Protein AF-A0A2G2Z2T9-F1 (afdb_monomer)

Mean predicted aligned error: 14.38 Å

Foldseek 3Di:
DPLPVCVQDVDPPDGNPPAWHKDKDWWDCPPVPAIKDWDKDADDPQDFLVNVCVQFVVLADSVRQVVQDDDHRGCDDHGDIGTGIGGADCDDVVLPPQFRAKEWEWFALPDDLVVLCQVQLHDSVSQPVQAPPVVVCNVVRGDTGIDGHRPLPLAPWFAAKEKEFFAAAPPDWLVVVCLQQVHDLVQQCLFFDVVQPVDSTDGNHRHTTIDMDGWTQDNVRSATKFWGKDADDPPDFQQNVCVVRVVLDGNVRQVVQDVDDRPCPDHGDIGGGIGGGDQDDVVLPQQFRYKYWDWFAQPDDLVVLCVVLVHDSVSQCVQPRVVRVCNNVRGDIGIGGGDHSDPPSPRRDDDDDDDDDDRYIYIYTGD

Nearest PDB structures (foldseek):
  5ls2-assembly1_A  TM=8.869E-01  e=3.850E-20  Lotus japonicus
  4ebz-assembly1_A  TM=9.057E-01  e=2.168E-19  Arabidopsis thaliana
  6xwe-assembly1_A  TM=8.786E-01  e=1.084E-18  Medicago truncatula
  7vs7-assembly1_A  TM=8.681E-01  e=2.403E-17  Oryza sativa Japonica Group
  5jce-assembly1_A  TM=7.880E-01  e=5.627E-08  Oryza sativa Japonica Group

Secondary structure (DSSP, 8-state):
-----GGG--BTTB--TTS-EEEEEE-EEETTTEEEEEEEEEPPTT--HHHHHHHTTTSS-HHHHHHH--S-TT-PPTT-EEEEEEE-----TTT-SSEEEEEEEE--TT--HHHHHHHHT--HHHHHHHSTTHHHHHHHT-SEEEEEEE-----S--EEEEEEEEE--TT--HHHHHHHTT--HHHHHHHS-GGG-SBTTB--TTSEEEEEEEEEEETTTTEEEEEEEEE--TT--HHHHHHHTTTSS-HHHHHHHSSS-SS-PPTTPEEEEEEE-----TTT-TT---EEEEE--TT--HHHHHHHHTS-HHHHHHHSTTHHHHHHHT-SEEEEE---SSS------PPPPPPP----EEEEEE-

pLDDT: mean 82.34, std 16.8, range [24.55, 97.88]

Organism: Capsicum annuum (NCBI:txid4072)

Structure (mmCIF, N/CA/C/O backbone):
data_AF-A0A2G2Z2T9-F1
#
_entry.id   AF-A0A2G2Z2T9-F1
#
loop_
_atom_site.group_PDB
_atom_site.id
_atom_site.type_symbol
_atom_site.label_atom_id
_atom_site.label_alt_id
_atom_site.label_comp_id
_atom_site.label_asym_id
_atom_site.label_entity_id
_atom_site.label_seq_id
_atom_site.pdbx_PDB_ins_code
_atom_site.Cartn_x
_atom_site.Cartn_y
_atom_site.Cartn_z
_atom_site.occupancy
_atom_site.B_iso_or_equiv
_atom_site.auth_seq_id
_atom_site.auth_comp_id
_atom_site.auth_asym_id
_atom_site.auth_atom_id
_atom_site.pdbx_PDB_model_num
ATOM 1 N N . MET A 1 1 ? 0.514 1.357 -4.359 1.00 38.84 1 MET A N 1
ATOM 2 C CA . MET A 1 1 ? 0.064 0.465 -5.444 1.00 38.84 1 MET A CA 1
ATOM 3 C C . MET A 1 1 ? -0.032 -0.950 -4.905 1.00 38.84 1 MET A C 1
ATOM 5 O O . MET A 1 1 ? 0.919 -1.401 -4.279 1.00 38.84 1 MET A O 1
ATOM 9 N N . ASP A 1 2 ? -1.156 -1.630 -5.119 1.00 38.53 2 ASP A N 1
ATOM 10 C CA . ASP A 1 2 ? -1.161 -3.092 -5.099 1.00 38.53 2 ASP A CA 1
ATOM 11 C C . ASP A 1 2 ? -0.537 -3.543 -6.426 1.00 38.53 2 ASP A C 1
ATOM 13 O O . ASP A 1 2 ? -1.079 -3.269 -7.495 1.00 38.53 2 ASP A O 1
ATOM 17 N N . TYR A 1 3 ? 0.663 -4.124 -6.390 1.00 46.81 3 TYR A N 1
ATOM 18 C CA . TYR A 1 3 ? 1.352 -4.561 -7.612 1.00 46.81 3 TYR A CA 1
ATOM 19 C C . TYR A 1 3 ? 0.720 -5.818 -8.214 1.00 46.81 3 TYR A C 1
ATOM 21 O O . TYR A 1 3 ? 1.107 -6.221 -9.315 1.00 46.81 3 TYR A O 1
ATOM 29 N N . SER A 1 4 ? -0.253 -6.429 -7.528 1.00 45.25 4 SER A N 1
ATOM 30 C CA . SER A 1 4 ? -0.964 -7.603 -8.011 1.00 45.25 4 SER A CA 1
ATOM 31 C C . SER A 1 4 ? -2.100 -7.205 -8.963 1.00 45.25 4 SER A C 1
ATOM 33 O O . SER A 1 4 ? -3.267 -7.103 -8.609 1.00 45.25 4 SER A O 1
ATOM 35 N N . ASN A 1 5 ? -1.765 -7.023 -10.244 1.00 50.97 5 ASN A N 1
ATOM 36 C CA . ASN A 1 5 ? -2.742 -6.841 -11.329 1.00 50.97 5 ASN A CA 1
ATOM 37 C C . ASN A 1 5 ? -3.468 -8.167 -11.676 1.00 50.97 5 ASN A C 1
ATOM 39 O O . ASN A 1 5 ? -3.563 -8.555 -12.842 1.00 50.97 5 ASN A O 1
ATOM 43 N N . ARG A 1 6 ? -3.979 -8.895 -10.669 1.00 49.31 6 ARG A N 1
ATOM 44 C CA . ARG A 1 6 ? -4.700 -10.170 -10.868 1.00 49.31 6 ARG A CA 1
ATOM 45 C C . ARG A 1 6 ? -5.959 -10.005 -11.722 1.00 49.31 6 ARG A C 1
ATOM 47 O O . ARG A 1 6 ? -6.346 -10.943 -12.403 1.00 49.31 6 ARG A O 1
ATOM 54 N N . SER A 1 7 ? -6.555 -8.814 -11.760 1.00 54.69 7 SER A N 1
ATOM 55 C CA . SER A 1 7 ? -7.699 -8.505 -12.628 1.00 54.69 7 SER A CA 1
ATOM 56 C C . SER A 1 7 ? -7.370 -8.523 -14.129 1.00 54.69 7 SER A C 1
ATOM 58 O O . SER A 1 7 ? -8.268 -8.744 -14.936 1.00 54.69 7 SER A O 1
ATOM 60 N N . ASN A 1 8 ? -6.098 -8.344 -14.515 1.00 62.62 8 ASN A N 1
ATOM 61 C CA . ASN A 1 8 ? -5.648 -8.368 -15.916 1.00 62.62 8 ASN A CA 1
ATOM 62 C C . ASN A 1 8 ? -5.072 -9.730 -16.350 1.00 62.62 8 ASN A C 1
ATOM 64 O O . ASN A 1 8 ? -4.755 -9.913 -17.528 1.00 62.62 8 ASN A O 1
ATOM 68 N N . ILE A 1 9 ? -4.950 -10.680 -15.415 1.00 65.06 9 ILE A N 1
ATOM 69 C CA . ILE A 1 9 ? -4.451 -12.043 -15.638 1.00 65.06 9 ILE A CA 1
ATOM 70 C C . ILE A 1 9 ? -5.554 -13.017 -15.193 1.00 65.06 9 ILE A C 1
ATOM 72 O O . ILE A 1 9 ? -5.542 -13.472 -14.048 1.00 65.06 9 ILE A O 1
ATOM 76 N N . PRO A 1 10 ? -6.534 -13.332 -16.065 1.00 60.38 10 PRO A N 1
ATOM 77 C CA . PRO A 1 10 ? -7.679 -14.163 -15.692 1.00 60.38 10 PRO A CA 1
ATOM 78 C C . PRO A 1 10 ? -7.285 -15.560 -15.196 1.00 60.38 10 PRO A C 1
ATOM 80 O O . PRO A 1 10 ? -7.984 -16.141 -14.371 1.00 60.38 10 PRO A O 1
ATOM 83 N N . ASN A 1 11 ? -6.189 -16.118 -15.723 1.00 68.94 11 ASN A N 1
ATOM 84 C CA . ASN A 1 11 ? -5.603 -17.399 -15.320 1.00 68.94 11 ASN A CA 1
ATOM 85 C C . ASN A 1 11 ? -4.173 -17.540 -15.887 1.00 68.94 11 ASN A C 1
ATOM 87 O O . ASN A 1 11 ? -3.697 -16.673 -16.614 1.00 68.94 11 ASN A O 1
ATOM 91 N N . GLN A 1 12 ? -3.504 -18.657 -15.588 1.00 70.38 12 GLN A N 1
ATOM 92 C CA . GLN A 1 12 ? -2.114 -18.936 -15.985 1.00 70.38 12 GLN A CA 1
ATOM 93 C C . GLN A 1 12 ? -1.864 -18.972 -17.503 1.00 70.38 12 GLN A C 1
ATOM 95 O O . GLN A 1 12 ? -0.724 -18.820 -17.925 1.00 70.38 12 GLN A O 1
ATOM 100 N N . ASN A 1 13 ? -2.906 -19.158 -18.315 1.00 72.56 13 ASN A N 1
ATOM 101 C CA . ASN A 1 13 ? -2.801 -19.333 -19.764 1.00 72.56 13 ASN A CA 1
ATOM 102 C C . ASN A 1 13 ? -3.319 -18.124 -20.557 1.00 72.56 13 ASN A C 1
ATOM 104 O O . ASN A 1 13 ? -3.398 -18.190 -21.781 1.00 72.56 13 ASN A O 1
ATOM 108 N N . SER A 1 14 ? -3.729 -17.039 -19.892 1.00 69.88 14 SER A N 1
ATOM 109 C CA . SER A 1 14 ? -4.337 -15.898 -20.578 1.00 69.88 14 SER A CA 1
ATOM 110 C C . SER A 1 14 ? -4.016 -14.571 -19.909 1.00 69.88 14 SER A C 1
ATOM 112 O O . SER A 1 14 ? -4.073 -14.457 -18.685 1.00 69.88 14 SER A O 1
ATOM 114 N N . VAL A 1 15 ? -3.799 -13.553 -20.736 1.00 75.81 15 VAL A N 1
ATOM 115 C CA . VAL A 1 15 ? -3.712 -12.141 -20.350 1.00 75.81 15 VAL A CA 1
ATOM 116 C C . VAL A 1 15 ? -4.716 -11.341 -21.177 1.00 75.81 15 VAL A C 1
ATOM 118 O O . VAL A 1 15 ? -5.044 -11.723 -22.303 1.00 75.81 15 VAL A O 1
ATOM 121 N N . ILE A 1 16 ? -5.256 -10.258 -20.617 1.00 70.62 16 ILE A N 1
ATOM 122 C CA . ILE A 1 16 ? -6.229 -9.420 -21.332 1.00 70.62 16 ILE A CA 1
ATOM 123 C C . ILE A 1 16 ? -5.483 -8.460 -22.261 1.00 70.62 16 ILE A C 1
ATOM 125 O O . ILE A 1 16 ? -4.777 -7.566 -21.796 1.00 70.62 16 ILE A O 1
ATOM 129 N N . ALA A 1 17 ? -5.696 -8.604 -23.570 1.00 75.44 17 ALA A N 1
ATOM 130 C CA . ALA A 1 17 ? -5.091 -7.733 -24.572 1.00 75.44 17 ALA A CA 1
ATOM 131 C C . ALA A 1 17 ? -5.401 -6.245 -24.316 1.00 75.44 17 ALA A C 1
ATOM 133 O O . ALA A 1 17 ? -6.514 -5.869 -23.937 1.00 75.44 17 ALA A O 1
ATOM 134 N N . GLY A 1 18 ? -4.399 -5.389 -24.529 1.00 74.31 18 GLY A N 1
ATOM 135 C CA . GLY A 1 18 ? -4.500 -3.937 -24.343 1.00 74.31 18 GLY A CA 1
ATOM 136 C C . GLY A 1 18 ? -4.407 -3.468 -22.885 1.00 74.31 18 GLY A C 1
ATOM 137 O O . GLY A 1 18 ? -4.316 -2.260 -22.638 1.00 74.31 18 GLY A O 1
ATOM 138 N N . ARG A 1 19 ? -4.375 -4.387 -21.910 1.00 75.25 19 ARG A N 1
ATOM 139 C CA . ARG A 1 19 ? -4.163 -4.078 -20.489 1.00 75.25 19 ARG A CA 1
ATOM 140 C C . ARG A 1 19 ? -2.689 -4.212 -20.119 1.00 75.25 19 ARG A C 1
ATOM 142 O O . ARG A 1 19 ? -1.962 -4.984 -20.719 1.00 75.25 19 ARG A O 1
ATOM 149 N N . ARG A 1 20 ? -2.255 -3.448 -19.114 1.00 75.00 20 ARG A N 1
ATOM 150 C CA . ARG A 1 20 ? -0.895 -3.544 -18.568 1.00 75.00 20 ARG A CA 1
ATOM 151 C C . ARG A 1 20 ? -0.835 -4.643 -17.505 1.00 75.00 20 ARG A C 1
ATOM 153 O O . ARG A 1 20 ? -1.642 -4.644 -16.569 1.00 75.00 20 ARG A O 1
ATOM 160 N N . ILE A 1 21 ? 0.145 -5.528 -17.604 1.00 73.25 21 ILE A N 1
ATOM 161 C CA . ILE A 1 21 ? 0.491 -6.513 -16.575 1.00 73.25 21 ILE A CA 1
ATOM 162 C C . ILE A 1 21 ? 1.840 -6.182 -15.957 1.00 73.25 21 ILE A C 1
ATOM 164 O O . ILE A 1 21 ? 2.699 -5.611 -16.610 1.00 73.25 21 ILE A O 1
ATOM 168 N N . ASN A 1 22 ? 2.015 -6.562 -14.700 1.00 75.81 22 ASN A N 1
ATOM 169 C CA . ASN A 1 22 ? 3.201 -6.281 -13.909 1.00 75.81 22 ASN A CA 1
ATOM 170 C C . ASN A 1 22 ? 4.110 -7.524 -13.865 1.00 75.81 22 ASN A C 1
ATOM 172 O O . ASN A 1 22 ? 3.723 -8.524 -13.265 1.00 75.81 22 ASN A O 1
ATOM 176 N N . ILE A 1 23 ? 5.299 -7.470 -14.475 1.00 76.31 23 ILE A N 1
ATOM 177 C CA . ILE A 1 23 ? 6.278 -8.571 -14.495 1.00 76.31 23 ILE A CA 1
ATOM 178 C C . ILE A 1 23 ? 7.436 -8.254 -13.539 1.00 76.31 23 ILE A C 1
ATOM 180 O O . ILE A 1 23 ? 8.209 -7.340 -13.828 1.00 76.31 23 ILE A O 1
ATOM 184 N N . PRO A 1 24 ? 7.581 -8.967 -12.409 1.00 75.88 24 PRO A N 1
ATOM 185 C CA . PRO A 1 24 ? 8.683 -8.751 -11.482 1.00 75.88 24 PRO A CA 1
ATOM 186 C C . PRO A 1 24 ? 10.004 -9.323 -12.022 1.00 75.88 24 PRO A C 1
ATOM 188 O O . PRO A 1 24 ? 10.047 -10.446 -12.519 1.00 75.88 24 PRO A O 1
ATOM 191 N N . PHE A 1 25 ? 11.094 -8.577 -11.872 1.00 77.25 25 PHE A N 1
ATOM 192 C CA . PHE A 1 25 ? 12.457 -8.967 -12.235 1.00 77.25 25 PHE A CA 1
ATOM 193 C C . PHE A 1 25 ? 13.472 -8.287 -11.312 1.00 77.25 25 PHE A C 1
ATOM 195 O O . PHE A 1 25 ? 13.136 -7.356 -10.587 1.00 77.25 25 PHE A O 1
ATOM 202 N N . ARG A 1 26 ? 14.720 -8.750 -11.301 1.00 77.38 26 ARG A N 1
ATOM 203 C CA . ARG A 1 26 ? 15.783 -8.127 -10.502 1.00 77.38 26 ARG A CA 1
ATOM 204 C C . ARG A 1 26 ? 16.397 -6.956 -11.265 1.00 77.38 26 ARG A C 1
ATOM 206 O O . ARG A 1 26 ? 16.673 -7.090 -12.448 1.00 77.38 26 ARG A O 1
ATOM 213 N N . CYS A 1 27 ? 16.655 -5.840 -10.591 1.00 82.06 27 CYS A N 1
ATOM 214 C CA . CYS A 1 27 ? 17.428 -4.750 -11.184 1.00 82.06 27 CYS A CA 1
ATOM 215 C C . CYS A 1 27 ? 18.921 -4.928 -10.897 1.00 82.06 27 CYS A C 1
ATOM 217 O O . CYS A 1 27 ? 19.322 -5.010 -9.735 1.00 82.06 27 CYS A O 1
ATOM 219 N N . ASP A 1 28 ? 19.734 -4.996 -11.950 1.00 85.00 28 ASP A N 1
ATOM 220 C CA . ASP A 1 28 ? 21.166 -5.273 -11.870 1.00 85.00 28 ASP A CA 1
ATOM 221 C C . ASP A 1 28 ? 21.991 -4.082 -12.371 1.00 85.00 28 ASP A C 1
ATOM 223 O O . ASP A 1 28 ? 21.535 -3.267 -13.173 1.00 85.00 28 ASP A O 1
ATOM 227 N N . CYS A 1 29 ? 23.238 -3.979 -11.913 1.00 87.38 29 CYS A N 1
ATOM 228 C CA . CYS A 1 29 ? 24.200 -3.043 -12.486 1.00 87.38 29 CYS A CA 1
ATOM 229 C C . CYS A 1 29 ? 24.872 -3.707 -13.693 1.00 87.38 29 CYS A C 1
ATOM 231 O O . CYS A 1 29 ? 25.675 -4.630 -13.535 1.00 87.38 29 CYS A O 1
ATOM 233 N N . LEU A 1 30 ? 24.529 -3.270 -14.905 1.00 84.94 30 LEU A N 1
ATOM 234 C CA . LEU A 1 30 ? 25.037 -3.859 -16.140 1.00 84.94 30 LEU A CA 1
ATOM 235 C C . LEU A 1 30 ? 26.313 -3.141 -16.580 1.00 84.94 30 LEU A C 1
ATOM 237 O O . LEU A 1 30 ? 26.331 -1.923 -16.764 1.00 84.94 30 LEU A O 1
ATOM 241 N N . ASN A 1 31 ? 27.389 -3.914 -16.751 1.00 84.62 31 ASN A N 1
ATOM 242 C CA . ASN A 1 31 ? 28.717 -3.436 -17.158 1.00 84.62 31 ASN A CA 1
ATOM 243 C C . ASN A 1 31 ? 29.281 -2.289 -16.290 1.00 84.62 31 ASN A C 1
ATOM 245 O O . ASN A 1 31 ? 30.136 -1.546 -16.757 1.00 84.62 31 ASN A O 1
ATOM 249 N N . ASN A 1 32 ? 28.820 -2.140 -15.040 1.00 80.50 32 ASN A N 1
ATOM 250 C CA . ASN A 1 32 ? 29.143 -1.013 -14.150 1.00 80.50 32 ASN A CA 1
ATOM 251 C C . ASN A 1 32 ? 28.793 0.379 -14.712 1.00 80.50 32 ASN A C 1
ATOM 253 O O . ASN A 1 32 ? 29.363 1.377 -14.276 1.00 80.50 32 ASN A O 1
ATOM 257 N N . GLU A 1 33 ? 27.868 0.460 -15.667 1.00 84.94 33 GLU A N 1
ATOM 258 C CA . GLU A 1 33 ? 27.518 1.726 -16.315 1.00 84.94 33 GLU A CA 1
ATOM 259 C C . GLU A 1 33 ? 26.112 2.214 -15.975 1.00 84.94 33 GLU A C 1
ATOM 261 O O . GLU A 1 33 ? 25.904 3.411 -15.782 1.00 84.94 33 GLU A O 1
ATOM 266 N N . PHE A 1 34 ? 25.130 1.313 -15.946 1.00 89.56 34 PHE A N 1
ATOM 267 C CA . PHE A 1 34 ? 23.733 1.679 -15.733 1.00 89.56 34 PHE A CA 1
ATOM 268 C C . PHE A 1 34 ? 22.935 0.517 -15.134 1.00 89.56 34 PHE A C 1
ATOM 270 O O . PHE A 1 34 ? 23.357 -0.641 -15.161 1.00 89.56 34 PHE A O 1
ATOM 277 N N . LEU A 1 35 ? 21.761 0.844 -14.595 1.00 89.19 35 LEU A N 1
ATOM 278 C CA . LEU A 1 35 ? 20.836 -0.118 -14.011 1.00 89.19 35 LEU A CA 1
ATOM 279 C C . LEU A 1 35 ? 19.909 -0.716 -15.077 1.00 89.19 35 LEU A C 1
ATOM 281 O O . LEU A 1 35 ? 19.199 0.005 -15.785 1.00 89.19 35 LEU A O 1
ATOM 285 N N . GLY A 1 36 ? 19.889 -2.040 -15.172 1.00 90.69 36 GLY A N 1
ATOM 286 C CA . GLY A 1 36 ? 19.043 -2.768 -16.106 1.00 90.69 36 GLY A CA 1
ATOM 287 C C . GLY A 1 36 ? 18.956 -4.251 -15.783 1.00 90.69 36 GLY A C 1
ATOM 288 O O . GLY A 1 36 ? 19.578 -4.747 -14.850 1.00 90.69 36 GLY A O 1
ATOM 289 N N . HIS A 1 37 ? 18.191 -4.973 -16.586 1.00 93.12 37 HIS A N 1
ATOM 290 C CA . HIS A 1 37 ? 18.145 -6.428 -16.550 1.00 93.12 37 HIS A CA 1
ATOM 291 C C . HIS A 1 37 ? 18.155 -6.991 -17.962 1.00 93.12 37 HIS A C 1
ATOM 293 O O . HIS A 1 37 ? 17.630 -6.366 -18.886 1.00 93.12 37 HIS A O 1
ATOM 299 N N . VAL A 1 38 ? 18.758 -8.169 -18.118 1.00 92.25 38 VAL A N 1
ATOM 300 C CA . VAL A 1 38 ? 18.890 -8.846 -19.408 1.00 92.25 38 VAL A CA 1
ATOM 301 C C . VAL A 1 38 ? 17.915 -10.012 -19.464 1.00 92.25 38 VAL A C 1
ATOM 303 O O . VAL A 1 38 ? 18.103 -11.022 -18.790 1.00 92.25 38 VAL A O 1
ATOM 306 N N . PHE A 1 39 ? 16.897 -9.885 -20.307 1.00 92.69 39 PHE A N 1
ATOM 307 C CA . PHE A 1 39 ? 15.979 -10.970 -20.618 1.00 92.69 39 PHE A CA 1
ATOM 308 C C . PHE A 1 39 ? 16.491 -11.742 -21.839 1.00 92.69 39 PHE A C 1
ATOM 310 O O . PHE A 1 39 ? 16.745 -11.127 -22.880 1.00 92.69 39 PHE A O 1
ATOM 317 N N . PRO A 1 40 ? 16.640 -13.075 -21.759 1.00 93.00 40 PRO A N 1
ATOM 318 C CA . PRO A 1 40 ? 16.878 -13.878 -22.947 1.00 93.00 40 PRO A CA 1
ATOM 319 C C . PRO A 1 40 ? 15.592 -13.940 -23.778 1.00 93.00 40 PRO A C 1
ATOM 321 O O . PRO A 1 40 ? 14.544 -14.339 -23.274 1.00 93.00 40 PRO A O 1
ATOM 324 N N . TYR A 1 41 ? 15.677 -13.569 -25.052 1.00 93.25 41 TYR A N 1
ATOM 325 C CA . TYR A 1 41 ? 14.576 -13.678 -26.005 1.00 93.25 41 TYR A CA 1
ATOM 326 C C . TYR A 1 41 ? 14.963 -14.626 -27.134 1.00 93.25 41 TYR A C 1
ATOM 328 O O . TYR A 1 41 ? 15.983 -14.417 -27.794 1.00 93.25 41 TYR A O 1
ATOM 336 N N . GLN A 1 42 ? 14.151 -15.658 -27.344 1.00 92.62 42 GLN A N 1
ATOM 337 C CA . GLN A 1 42 ? 14.326 -16.596 -28.443 1.00 92.62 42 GLN A CA 1
ATOM 338 C C . GLN A 1 42 ? 13.749 -15.993 -29.724 1.00 92.62 42 GLN A C 1
ATOM 340 O O . GLN A 1 42 ? 12.567 -15.665 -29.790 1.00 92.62 42 GLN A O 1
ATOM 345 N N . VAL A 1 43 ? 14.609 -15.840 -30.726 1.00 91.19 43 VAL A N 1
ATOM 346 C CA . VAL A 1 43 ? 14.291 -15.180 -31.994 1.00 91.19 43 VAL A CA 1
ATOM 347 C C . VAL A 1 43 ? 13.381 -16.071 -32.836 1.00 91.19 43 VAL A C 1
ATOM 349 O O . VAL A 1 43 ? 13.724 -17.218 -33.131 1.00 91.19 43 VAL A O 1
ATOM 352 N N . ASN A 1 44 ? 12.244 -15.522 -33.257 1.00 89.25 44 ASN A N 1
ATOM 353 C CA . ASN A 1 44 ? 11.353 -16.132 -34.236 1.00 89.25 44 ASN A CA 1
ATOM 354 C C . ASN A 1 44 ? 11.795 -15.799 -35.663 1.00 89.25 44 ASN A C 1
ATOM 356 O O . ASN A 1 44 ? 12.514 -14.832 -35.921 1.00 89.25 44 ASN A O 1
ATOM 360 N N . THR A 1 45 ? 11.319 -16.585 -36.627 1.00 88.69 45 THR A N 1
ATOM 361 C CA . THR A 1 45 ? 11.561 -16.289 -38.041 1.00 88.69 45 THR A CA 1
ATOM 362 C C . THR A 1 45 ? 11.053 -14.890 -38.391 1.00 88.69 45 THR A C 1
ATOM 364 O O . THR A 1 45 ? 9.912 -14.553 -38.088 1.00 88.69 45 THR A O 1
ATOM 367 N N . SER A 1 46 ? 11.905 -14.102 -39.056 1.00 88.81 46 SER A N 1
ATOM 368 C CA . SER A 1 46 ? 11.644 -12.709 -39.460 1.00 88.81 46 SER A CA 1
ATOM 369 C C . SER A 1 46 ? 11.657 -11.665 -38.339 1.00 88.81 46 SER A C 1
ATOM 371 O O . SER A 1 46 ? 11.337 -10.503 -38.601 1.00 88.81 46 SER A O 1
ATOM 373 N N . ASP A 1 47 ? 12.086 -12.025 -37.128 1.00 94.12 47 ASP A N 1
ATOM 374 C CA . ASP A 1 47 ? 12.332 -11.030 -36.092 1.00 94.12 47 ASP A CA 1
ATOM 375 C C . ASP A 1 47 ? 13.423 -10.039 -36.517 1.00 94.12 47 ASP A C 1
ATOM 377 O O . ASP A 1 47 ? 14.490 -10.385 -37.030 1.00 94.12 47 ASP A O 1
ATOM 381 N N . THR A 1 48 ? 13.137 -8.768 -36.261 1.00 96.19 48 THR A N 1
ATOM 382 C CA . THR A 1 48 ? 14.079 -7.652 -36.371 1.00 96.19 48 THR A CA 1
ATOM 383 C C . THR A 1 48 ? 14.189 -6.989 -35.007 1.00 96.19 48 THR A C 1
ATOM 385 O O . THR A 1 48 ? 13.275 -7.104 -34.192 1.00 96.19 48 THR A O 1
ATOM 388 N N . TYR A 1 49 ? 15.248 -6.228 -34.738 1.00 97.12 49 TYR A N 1
ATOM 389 C CA . TYR A 1 49 ? 15.338 -5.494 -33.471 1.00 97.12 49 TYR A CA 1
ATOM 390 C C . TYR A 1 49 ? 14.180 -4.512 -33.273 1.00 97.12 49 TYR A C 1
ATOM 392 O O . TYR A 1 49 ? 13.741 -4.322 -32.143 1.00 97.12 49 TYR A O 1
ATOM 400 N N . SER A 1 50 ? 13.642 -3.924 -34.347 1.00 96.19 50 SER A N 1
ATOM 401 C CA . SER A 1 50 ? 12.457 -3.065 -34.241 1.00 96.19 50 SER A CA 1
ATOM 402 C C . SER A 1 50 ? 11.216 -3.853 -33.818 1.00 96.19 50 SER A C 1
ATOM 404 O O . SER A 1 50 ? 10.438 -3.360 -33.005 1.00 96.19 50 SER A O 1
ATOM 406 N N . LEU A 1 51 ? 11.033 -5.069 -34.347 1.00 94.81 51 LEU A N 1
ATOM 407 C CA . LEU A 1 51 ? 9.916 -5.935 -33.965 1.00 94.81 51 LEU A CA 1
ATOM 408 C C . LEU A 1 51 ? 10.078 -6.442 -32.529 1.00 94.81 51 LEU A C 1
ATOM 410 O O . LEU A 1 51 ? 9.127 -6.393 -31.759 1.00 94.81 51 LEU A O 1
ATOM 414 N N . VAL A 1 52 ? 11.289 -6.843 -32.136 1.00 94.25 52 VAL A N 1
ATOM 415 C CA . VAL A 1 52 ? 11.588 -7.263 -30.759 1.00 94.25 52 VAL A CA 1
ATOM 416 C C . VAL A 1 52 ? 11.328 -6.124 -29.772 1.00 94.25 52 VAL A C 1
ATOM 418 O O . VAL A 1 52 ? 10.665 -6.342 -28.762 1.00 94.25 52 VAL A O 1
ATOM 421 N N . ALA A 1 53 ? 11.782 -4.899 -30.060 1.00 93.75 53 ALA A N 1
ATOM 422 C CA . ALA A 1 53 ? 11.512 -3.744 -29.203 1.00 93.75 53 ALA A CA 1
ATOM 423 C C . ALA A 1 53 ? 10.003 -3.482 -29.046 1.00 93.75 53 ALA A C 1
ATOM 425 O O . ALA A 1 53 ? 9.525 -3.314 -27.923 1.00 93.75 53 ALA A O 1
ATOM 426 N N . SER A 1 54 ? 9.253 -3.552 -30.149 1.00 91.06 54 SER A N 1
ATOM 427 C CA . SER A 1 54 ? 7.797 -3.388 -30.145 1.00 91.06 54 SER A CA 1
ATOM 428 C C . SER A 1 54 ? 7.078 -4.508 -29.378 1.00 91.06 54 SER A C 1
ATOM 430 O O . SER A 1 54 ? 6.182 -4.221 -28.586 1.00 91.06 54 SER A O 1
ATOM 432 N N . ASN A 1 55 ? 7.513 -5.766 -29.521 1.00 89.81 55 ASN A N 1
ATOM 433 C CA . ASN A 1 55 ? 6.990 -6.906 -28.755 1.00 89.81 55 ASN A CA 1
ATOM 434 C C . ASN A 1 55 ? 7.247 -6.751 -27.247 1.00 89.81 55 ASN A C 1
ATOM 436 O O . ASN A 1 55 ? 6.454 -7.204 -26.429 1.00 89.81 55 ASN A O 1
ATOM 440 N N . TYR A 1 56 ? 8.321 -6.054 -26.873 1.00 89.56 56 TYR A N 1
ATOM 441 C CA . TYR A 1 56 ? 8.599 -5.631 -25.501 1.00 89.56 56 TYR A CA 1
ATOM 442 C C . TYR A 1 56 ? 7.942 -4.290 -25.143 1.00 89.56 56 TYR A C 1
ATOM 444 O O . TYR A 1 56 ? 8.391 -3.622 -24.216 1.00 89.56 56 TYR A O 1
ATOM 452 N N . SER A 1 57 ? 6.888 -3.861 -25.843 1.00 89.62 57 SER A N 1
ATOM 453 C CA . SER A 1 57 ? 6.165 -2.613 -25.545 1.00 89.62 57 SER A CA 1
ATOM 454 C C . SER A 1 57 ? 7.086 -1.383 -25.430 1.00 89.62 57 SER A C 1
ATOM 456 O O . SER A 1 57 ? 6.867 -0.521 -24.579 1.00 89.62 57 SER A O 1
ATOM 458 N N . ASP A 1 58 ? 8.157 -1.339 -26.231 1.00 92.19 58 ASP A N 1
ATOM 459 C CA . ASP A 1 58 ? 9.176 -0.280 -26.247 1.00 92.19 58 ASP A CA 1
ATOM 460 C C . ASP A 1 58 ? 9.909 -0.053 -24.907 1.00 92.19 58 ASP A C 1
ATOM 462 O O . ASP A 1 58 ? 10.455 1.020 -24.632 1.00 92.19 58 ASP A O 1
ATOM 466 N N . LEU A 1 59 ? 9.971 -1.085 -24.061 1.00 92.69 59 LEU A N 1
ATOM 467 C CA . LEU A 1 59 ? 10.789 -1.101 -22.838 1.00 92.69 59 LEU A CA 1
ATOM 468 C C . LEU A 1 59 ? 12.292 -1.160 -23.111 1.00 92.69 59 LEU A C 1
ATOM 470 O O . LEU A 1 59 ? 13.105 -0.837 -22.242 1.00 92.69 59 LEU A O 1
ATOM 474 N N . THR A 1 60 ? 12.648 -1.599 -24.312 1.00 94.50 60 THR A N 1
ATOM 475 C CA . THR A 1 60 ? 14.000 -1.581 -24.855 1.00 94.50 60 THR A CA 1
ATOM 476 C C . THR A 1 60 ? 14.017 -0.739 -26.126 1.00 94.50 60 THR A C 1
ATOM 478 O O . THR A 1 60 ? 12.974 -0.438 -26.704 1.00 94.50 60 THR A O 1
ATOM 481 N N . THR A 1 61 ? 15.204 -0.370 -26.592 1.00 94.50 61 THR A N 1
ATOM 482 C CA . THR A 1 61 ? 15.371 0.354 -27.856 1.00 94.50 61 THR A CA 1
ATOM 483 C C . THR A 1 61 ? 16.206 -0.465 -28.826 1.00 94.50 61 THR A C 1
ATOM 485 O O . THR A 1 61 ? 17.010 -1.306 -28.422 1.00 94.50 61 THR A O 1
ATOM 488 N N . VAL A 1 62 ? 16.071 -0.183 -30.123 1.00 95.88 62 VAL A N 1
ATOM 489 C CA . VAL A 1 62 ? 16.929 -0.797 -31.149 1.00 95.88 62 VAL A CA 1
ATOM 490 C C . VAL A 1 62 ? 18.408 -0.516 -30.866 1.00 95.88 62 VAL A C 1
ATOM 492 O O . VAL A 1 62 ? 19.234 -1.412 -31.002 1.00 95.88 62 VAL A O 1
ATOM 495 N N . ASP A 1 63 ? 18.746 0.689 -30.398 1.00 95.31 63 ASP A N 1
ATOM 496 C CA . ASP A 1 63 ? 20.119 1.032 -30.008 1.00 95.31 63 ASP A CA 1
ATOM 497 C C . ASP A 1 63 ? 20.626 0.144 -28.863 1.00 95.31 63 ASP A C 1
ATOM 499 O O . ASP A 1 63 ? 21.776 -0.295 -28.877 1.00 95.31 63 ASP A O 1
ATOM 503 N N . MET A 1 64 ? 19.759 -0.173 -27.898 1.00 94.12 64 MET A N 1
ATOM 504 C CA . MET A 1 64 ? 20.095 -1.064 -26.793 1.00 94.12 64 MET A CA 1
ATOM 505 C C . MET A 1 64 ? 20.280 -2.509 -27.257 1.00 94.12 64 MET A C 1
ATOM 507 O O . MET A 1 64 ? 21.237 -3.173 -26.859 1.00 94.12 64 MET A O 1
ATOM 511 N N . LEU A 1 65 ? 19.409 -2.979 -28.151 1.00 96.50 65 LEU A N 1
ATOM 512 C CA . LEU A 1 65 ? 19.528 -4.300 -28.759 1.00 96.50 65 LEU A CA 1
ATOM 513 C C . LEU A 1 65 ? 20.825 -4.421 -29.566 1.00 96.50 65 LEU A C 1
ATOM 515 O O . LEU A 1 65 ? 21.555 -5.386 -29.359 1.00 96.50 65 LEU A O 1
ATOM 519 N N . ARG A 1 66 ? 21.183 -3.423 -30.385 1.00 96.19 66 ARG A N 1
ATOM 520 C CA . ARG A 1 66 ? 22.482 -3.377 -31.086 1.00 96.19 66 ARG A CA 1
ATOM 521 C C . ARG A 1 66 ? 23.663 -3.400 -30.133 1.00 96.19 66 ARG A C 1
ATOM 523 O O . ARG A 1 66 ? 24.677 -4.023 -30.415 1.00 96.19 66 ARG A O 1
ATOM 530 N N . ARG A 1 67 ? 23.555 -2.687 -29.014 1.00 94.62 67 ARG A N 1
ATOM 531 C CA . ARG A 1 67 ? 24.637 -2.590 -28.037 1.00 94.62 67 ARG A CA 1
ATOM 532 C C . ARG A 1 67 ? 24.932 -3.932 -27.365 1.00 94.62 67 ARG A C 1
ATOM 534 O O . ARG A 1 67 ? 26.090 -4.230 -27.091 1.00 94.62 67 ARG A O 1
ATOM 541 N N . PHE A 1 68 ? 23.896 -4.720 -27.086 1.00 94.56 68 PHE A N 1
ATOM 542 C CA . PHE A 1 68 ? 24.003 -5.969 -26.325 1.00 94.56 68 PHE A CA 1
ATOM 543 C C . PHE A 1 68 ? 24.015 -7.232 -27.189 1.00 94.56 68 PHE A C 1
ATOM 545 O O . PHE A 1 68 ? 24.167 -8.334 -26.660 1.00 94.56 68 PHE A O 1
ATOM 552 N N . ASN A 1 69 ? 23.886 -7.092 -28.508 1.00 95.88 69 ASN A N 1
ATOM 553 C CA . ASN A 1 69 ? 23.838 -8.207 -29.441 1.00 95.88 69 ASN A CA 1
ATOM 554 C C . ASN A 1 69 ? 24.745 -7.962 -30.644 1.00 95.88 69 ASN A C 1
ATOM 556 O O . ASN A 1 69 ? 24.931 -6.846 -31.109 1.00 95.88 69 ASN A O 1
ATOM 560 N N . ARG A 1 70 ? 25.294 -9.046 -31.188 1.00 94.75 70 ARG A N 1
ATOM 561 C CA . ARG A 1 70 ? 26.249 -9.012 -32.309 1.00 94.75 70 ARG A CA 1
ATOM 562 C C . ARG A 1 70 ? 25.604 -9.159 -33.691 1.00 94.75 70 ARG A C 1
ATOM 564 O O . ARG A 1 70 ? 26.324 -9.279 -34.679 1.00 94.75 70 ARG A O 1
ATOM 571 N N . TYR A 1 71 ? 24.277 -9.249 -33.758 1.00 94.19 71 TYR A N 1
ATOM 572 C CA . TYR A 1 71 ? 23.554 -9.525 -35.000 1.00 94.19 71 TYR A CA 1
ATOM 573 C C . TYR A 1 71 ? 23.083 -8.224 -35.675 1.00 94.19 71 TYR A C 1
ATOM 575 O O . TYR A 1 71 ? 22.852 -7.234 -34.976 1.00 94.19 71 TYR A O 1
ATOM 583 N N . PRO A 1 72 ? 22.931 -8.201 -37.011 1.00 93.88 72 PRO A N 1
ATOM 584 C CA . PRO A 1 72 ? 22.342 -7.065 -37.719 1.00 93.88 72 PRO A CA 1
ATOM 585 C C . PRO A 1 72 ? 20.854 -6.878 -37.388 1.00 93.88 72 PRO A C 1
ATOM 587 O O . PRO A 1 72 ? 20.120 -7.860 -37.298 1.00 93.88 72 PRO A O 1
ATOM 590 N N . ASP A 1 73 ? 20.393 -5.624 -37.329 1.00 93.94 73 ASP A N 1
ATOM 591 C CA . ASP A 1 73 ? 19.022 -5.245 -36.943 1.00 93.94 73 ASP A CA 1
ATOM 592 C C . ASP A 1 73 ? 17.911 -6.010 -37.668 1.00 93.94 73 ASP A C 1
ATOM 594 O O . ASP A 1 73 ? 16.903 -6.353 -37.057 1.00 93.94 73 ASP A O 1
ATOM 598 N N . ASN A 1 74 ? 18.090 -6.252 -38.969 1.00 94.19 74 ASN A N 1
ATOM 599 C CA . ASN A 1 74 ? 17.060 -6.801 -39.856 1.00 94.19 74 ASN A CA 1
ATOM 600 C C . ASN A 1 74 ? 17.371 -8.224 -40.341 1.00 94.19 74 ASN A C 1
ATOM 602 O O . ASN A 1 74 ? 16.711 -8.716 -41.252 1.00 94.19 74 ASN A O 1
ATOM 606 N N . ASN A 1 75 ? 18.416 -8.856 -39.805 1.00 90.12 75 ASN A N 1
ATOM 607 C CA . ASN A 1 75 ? 18.837 -10.192 -40.222 1.00 90.12 75 ASN A CA 1
ATOM 608 C C . ASN A 1 75 ? 19.393 -10.966 -39.025 1.00 90.12 75 ASN A C 1
ATOM 610 O O . ASN A 1 75 ? 20.572 -11.330 -38.980 1.00 90.12 75 ASN A O 1
ATOM 614 N N . ILE A 1 76 ? 18.537 -11.146 -38.021 1.00 93.88 76 ILE A N 1
ATOM 615 C CA . ILE A 1 76 ? 18.852 -11.948 -36.846 1.00 93.88 76 ILE A CA 1
ATOM 616 C C . ILE A 1 76 ? 18.727 -13.424 -37.257 1.00 93.88 76 ILE A C 1
ATOM 618 O O . ILE A 1 76 ? 17.704 -13.799 -37.831 1.00 93.88 76 ILE A O 1
ATOM 622 N N . PRO A 1 77 ? 19.748 -14.271 -37.026 1.00 91.94 77 PRO A N 1
ATOM 623 C CA . PRO A 1 77 ? 19.646 -15.692 -37.344 1.00 91.94 77 PRO A CA 1
ATOM 624 C C . PRO A 1 77 ? 18.475 -16.356 -36.607 1.00 91.94 77 PRO A C 1
ATOM 626 O O . PRO A 1 77 ? 18.190 -16.008 -35.465 1.00 91.94 77 PRO A O 1
ATOM 629 N N . ASN A 1 78 ? 17.832 -17.341 -37.233 1.00 87.38 78 ASN A N 1
ATOM 630 C CA . ASN A 1 78 ? 16.810 -18.148 -36.560 1.00 87.38 78 ASN A CA 1
ATOM 631 C C . ASN A 1 78 ? 17.431 -18.968 -35.414 1.00 87.38 78 ASN A C 1
ATOM 633 O O . ASN A 1 78 ? 18.619 -19.295 -35.457 1.00 87.38 78 ASN A O 1
ATOM 637 N N . ASP A 1 79 ? 16.617 -19.313 -34.414 1.00 85.25 79 ASP A N 1
ATOM 638 C CA . ASP A 1 79 ? 16.976 -20.203 -33.296 1.00 85.25 79 ASP A CA 1
ATOM 639 C C . ASP A 1 79 ? 18.121 -19.705 -32.395 1.00 85.25 79 ASP A C 1
ATOM 641 O O . ASP A 1 79 ? 18.708 -20.473 -31.629 1.00 85.25 79 ASP A O 1
ATOM 645 N N . VAL A 1 80 ? 18.446 -18.410 -32.449 1.00 91.31 80 VAL A N 1
ATOM 646 C CA . VAL A 1 80 ? 19.377 -17.780 -31.503 1.00 91.31 80 VAL A CA 1
ATOM 647 C C . VAL A 1 80 ? 18.619 -17.053 -30.402 1.00 91.31 80 VAL A C 1
ATOM 649 O O . VAL A 1 80 ? 17.486 -16.611 -30.585 1.00 91.31 80 VAL A O 1
ATOM 652 N N . ASN A 1 81 ? 19.288 -16.870 -29.266 1.00 93.62 81 ASN A N 1
ATOM 653 C CA . ASN A 1 81 ? 18.822 -15.950 -28.241 1.00 93.62 81 ASN A CA 1
ATOM 654 C C . ASN A 1 81 ? 19.483 -14.585 -28.423 1.00 93.62 81 ASN A C 1
ATOM 656 O O . ASN A 1 81 ? 20.695 -14.494 -28.654 1.00 93.62 81 ASN A O 1
ATOM 660 N N . VAL A 1 82 ? 18.687 -13.534 -28.263 1.00 95.31 82 VAL A N 1
ATOM 661 C CA . VAL A 1 82 ? 19.166 -12.160 -28.118 1.00 95.31 82 VAL A CA 1
ATOM 662 C C . VAL A 1 82 ? 18.947 -11.678 -26.689 1.00 95.31 82 VAL A C 1
ATOM 664 O O . VAL A 1 82 ? 18.007 -12.079 -26.002 1.00 95.31 82 VAL A O 1
ATOM 667 N N . SER A 1 83 ? 19.850 -10.819 -26.242 1.00 96.25 83 SER A N 1
ATOM 668 C CA . SER A 1 83 ? 19.830 -10.143 -24.953 1.00 96.25 83 SER A CA 1
ATOM 669 C C . SER A 1 83 ? 18.956 -8.899 -25.055 1.00 96.25 83 SER A C 1
ATOM 671 O O . SER A 1 83 ? 19.384 -7.883 -25.610 1.00 96.25 83 SER A O 1
ATOM 673 N N . VAL A 1 84 ? 17.734 -8.971 -24.532 1.00 95.94 84 VAL A N 1
ATOM 674 C CA . VAL A 1 84 ? 16.827 -7.824 -24.445 1.00 95.94 84 VAL A CA 1
ATOM 675 C C . VAL A 1 84 ? 17.070 -7.114 -23.125 1.00 95.94 84 VAL A C 1
ATOM 677 O O . VAL A 1 84 ? 16.794 -7.661 -22.058 1.00 95.94 84 VAL A O 1
ATOM 680 N N . VAL A 1 85 ? 17.599 -5.893 -23.187 1.00 94.44 85 VAL A N 1
ATOM 681 C CA . VAL A 1 85 ? 17.882 -5.113 -21.979 1.00 94.44 85 VAL A CA 1
ATOM 682 C C . VAL A 1 85 ? 16.739 -4.160 -21.683 1.00 94.44 85 VAL A C 1
ATOM 684 O O . VAL A 1 85 ? 16.391 -3.329 -22.524 1.00 94.44 85 VAL A O 1
ATOM 687 N N . VAL A 1 86 ? 16.199 -4.258 -20.472 1.00 94.19 86 VAL A N 1
ATOM 688 C CA . VAL A 1 86 ? 15.210 -3.321 -19.933 1.00 94.19 86 VAL A CA 1
ATOM 689 C C . VAL A 1 86 ? 15.877 -2.519 -18.830 1.00 94.19 86 VAL A C 1
ATOM 691 O O . VAL A 1 86 ? 16.393 -3.090 -17.868 1.00 94.19 86 VAL A O 1
ATOM 694 N N . ASN A 1 87 ? 15.875 -1.194 -18.963 1.00 93.06 87 ASN A N 1
ATOM 695 C CA . ASN A 1 87 ? 16.417 -0.334 -17.918 1.00 93.06 87 ASN A CA 1
ATOM 696 C C . ASN A 1 87 ? 15.491 -0.324 -16.702 1.00 93.06 87 ASN A C 1
ATOM 698 O O . ASN A 1 87 ? 14.263 -0.392 -16.810 1.00 93.06 87 ASN A O 1
ATOM 702 N N . CYS A 1 88 ? 16.094 -0.196 -15.533 1.00 90.56 88 CYS A N 1
ATOM 703 C CA . CYS A 1 88 ? 15.390 -0.153 -14.265 1.00 90.56 88 CYS A CA 1
ATOM 704 C C . CYS A 1 88 ? 15.979 0.931 -13.367 1.00 90.56 88 CYS A C 1
ATOM 706 O O . CYS A 1 88 ? 16.995 1.549 -13.682 1.00 90.56 88 CYS A O 1
ATOM 708 N N . SER A 1 89 ? 15.308 1.180 -12.250 1.00 88.12 89 SER A N 1
ATOM 709 C CA . SER A 1 89 ? 15.784 2.083 -11.213 1.00 88.12 89 SER A CA 1
ATOM 710 C C . SER A 1 89 ? 15.674 1.388 -9.864 1.00 88.12 89 SER A C 1
ATOM 712 O O . SER A 1 89 ? 14.696 0.692 -9.604 1.00 88.12 89 SER A O 1
ATOM 714 N N . CYS A 1 90 ? 16.671 1.598 -9.010 1.00 80.25 90 CYS A N 1
ATOM 715 C CA . CYS A 1 90 ? 16.624 1.223 -7.596 1.00 80.25 90 CYS A CA 1
ATOM 716 C C . CYS A 1 90 ? 16.288 2.429 -6.704 1.00 80.25 90 CYS A C 1
ATOM 718 O O . CYS A 1 90 ? 16.373 2.335 -5.485 1.00 80.25 90 CYS A O 1
ATOM 720 N N . GLY A 1 91 ? 15.921 3.558 -7.315 1.00 82.12 91 GLY A N 1
ATOM 721 C CA . GLY A 1 91 ? 15.684 4.816 -6.629 1.00 82.12 91 GLY A CA 1
ATOM 722 C C . GLY A 1 91 ? 16.937 5.651 -6.422 1.00 82.12 91 GLY A C 1
ATOM 723 O O . GLY A 1 91 ? 18.010 5.378 -6.952 1.00 82.12 91 GLY A O 1
ATOM 724 N N . ASP A 1 92 ? 16.735 6.722 -5.673 1.00 76.06 92 ASP A N 1
ATOM 725 C CA . ASP A 1 92 ? 17.713 7.738 -5.319 1.00 76.06 92 ASP A CA 1
ATOM 726 C C . ASP A 1 92 ? 17.313 8.247 -3.932 1.00 76.06 92 ASP A C 1
ATOM 728 O O . ASP A 1 92 ? 16.249 8.860 -3.769 1.00 76.06 92 ASP A O 1
ATOM 732 N N . SER A 1 93 ? 18.142 7.953 -2.932 1.00 72.00 93 SER A N 1
ATOM 733 C CA . SER A 1 93 ? 17.889 8.333 -1.542 1.00 72.00 93 SER A CA 1
ATOM 734 C C . SER A 1 93 ? 17.932 9.847 -1.332 1.00 72.00 93 SER A C 1
ATOM 736 O O . SER A 1 93 ? 17.287 10.345 -0.413 1.00 72.00 93 SER A O 1
ATOM 738 N N . ALA A 1 94 ? 18.598 10.609 -2.210 1.00 72.56 94 ALA A N 1
ATOM 739 C CA . ALA A 1 94 ? 18.523 12.070 -2.188 1.00 72.56 94 ALA A CA 1
ATOM 740 C C . ALA A 1 94 ? 17.155 12.593 -2.666 1.00 72.56 94 ALA A C 1
ATOM 742 O O . ALA A 1 94 ? 16.769 13.727 -2.354 1.00 72.56 94 ALA A O 1
ATOM 743 N N . VAL A 1 95 ? 16.390 11.783 -3.407 1.00 73.19 95 VAL A N 1
ATOM 744 C CA . VAL A 1 95 ? 15.002 12.102 -3.753 1.00 73.19 95 VAL A CA 1
ATOM 745 C C . VAL A 1 95 ? 14.063 11.735 -2.604 1.00 73.19 95 VAL A C 1
ATOM 747 O O . VAL A 1 95 ? 13.317 12.605 -2.138 1.00 73.19 95 VAL A O 1
ATOM 750 N N . SER A 1 96 ? 14.094 10.476 -2.163 1.00 65.06 96 SER A N 1
ATOM 751 C CA . SER A 1 96 ? 13.343 9.948 -1.015 1.00 65.06 96 SER A CA 1
ATOM 752 C C . SER A 1 96 ? 13.854 8.548 -0.655 1.00 65.06 96 SER A C 1
ATOM 754 O O . SER A 1 96 ? 14.183 7.755 -1.538 1.00 65.06 96 SER A O 1
ATOM 756 N N . GLU A 1 97 ? 13.892 8.246 0.644 1.00 66.62 97 GLU A N 1
ATOM 757 C CA . GLU A 1 97 ? 14.247 6.926 1.187 1.00 66.62 97 GLU A CA 1
ATOM 758 C C . GLU A 1 97 ? 13.037 5.973 1.286 1.00 66.62 97 GLU A C 1
ATOM 760 O O . GLU A 1 97 ? 13.196 4.793 1.588 1.00 66.62 97 GLU A O 1
ATOM 765 N N . ASP A 1 98 ? 11.825 6.455 0.991 1.00 60.12 98 ASP A N 1
ATOM 766 C CA . ASP A 1 98 ? 10.567 5.719 1.208 1.00 60.12 98 ASP A CA 1
ATOM 767 C C . ASP A 1 98 ? 10.223 4.756 0.056 1.00 60.12 98 ASP A C 1
ATOM 769 O O . ASP A 1 98 ? 9.260 3.983 0.124 1.00 60.12 98 ASP A O 1
ATOM 773 N N . TYR A 1 99 ? 10.995 4.808 -1.032 1.00 69.38 99 TYR A N 1
ATOM 774 C CA . TYR A 1 99 ? 10.766 4.044 -2.253 1.00 69.38 99 TYR A CA 1
ATOM 775 C C . TYR A 1 99 ? 11.954 3.123 -2.533 1.00 69.38 99 TYR A C 1
ATOM 777 O O . TYR A 1 99 ? 13.050 3.578 -2.840 1.00 69.38 99 TYR A O 1
ATOM 785 N N . GLY A 1 100 ? 11.713 1.813 -2.462 1.00 64.94 100 GLY A N 1
ATOM 786 C CA . GLY A 1 100 ? 12.703 0.763 -2.750 1.00 64.94 100 GLY A CA 1
ATOM 787 C C . GLY A 1 100 ? 12.281 -0.217 -3.850 1.00 64.94 100 GLY A C 1
ATOM 788 O O . GLY A 1 100 ? 12.994 -1.173 -4.134 1.00 64.94 100 GLY A O 1
ATOM 789 N N . LEU A 1 101 ? 11.114 0.005 -4.459 1.00 75.00 101 LEU A N 1
ATOM 790 C CA . LEU A 1 101 ? 10.588 -0.742 -5.597 1.00 75.00 101 LEU A CA 1
ATOM 791 C C . LEU A 1 101 ? 10.244 0.274 -6.676 1.00 75.00 101 LEU A C 1
ATOM 793 O O . LEU A 1 101 ? 9.642 1.298 -6.380 1.00 75.00 101 LEU A O 1
ATOM 797 N N . PHE A 1 102 ? 10.592 0.003 -7.925 1.00 86.00 102 PHE A N 1
ATOM 798 C CA . PHE A 1 102 ? 10.240 0.878 -9.038 1.00 86.00 102 PHE A CA 1
ATOM 799 C C . PHE A 1 102 ? 9.521 0.080 -10.112 1.00 86.00 102 PHE A C 1
ATOM 801 O O . PHE A 1 102 ? 9.762 -1.115 -10.295 1.00 86.00 102 PHE A O 1
ATOM 808 N N . VAL A 1 103 ? 8.618 0.758 -10.813 1.00 87.62 103 VAL A N 1
ATOM 809 C CA . VAL A 1 103 ? 7.999 0.239 -12.025 1.00 87.62 103 VAL A CA 1
ATOM 810 C C . VAL A 1 103 ? 8.678 0.893 -13.218 1.00 87.62 103 VAL A C 1
ATOM 812 O O . VAL A 1 103 ? 8.651 2.122 -13.333 1.00 87.62 103 VAL A O 1
ATOM 815 N N . THR A 1 104 ? 9.260 0.094 -14.114 1.00 92.00 104 THR A N 1
ATOM 816 C CA . THR A 1 104 ? 9.674 0.591 -15.432 1.00 92.00 104 THR A CA 1
ATOM 817 C C . THR A 1 104 ? 8.421 0.699 -16.293 1.00 92.00 104 THR A C 1
ATOM 819 O O . THR A 1 104 ? 7.838 -0.309 -16.699 1.00 92.00 104 THR A O 1
ATOM 822 N N . TYR A 1 105 ? 7.977 1.932 -16.521 1.00 91.56 105 TYR A N 1
ATOM 823 C CA . TYR A 1 105 ? 6.716 2.245 -17.179 1.00 91.56 105 TYR A CA 1
ATOM 824 C C . TYR A 1 105 ? 6.973 2.813 -18.582 1.00 91.56 105 TYR A C 1
ATOM 826 O O . TYR A 1 105 ? 7.448 3.948 -18.697 1.00 91.56 105 TYR A O 1
ATOM 834 N N . PRO A 1 106 ? 6.673 2.060 -19.655 1.00 92.25 106 PRO A N 1
ATOM 835 C CA . PRO A 1 106 ? 6.753 2.571 -21.015 1.00 92.25 106 PRO A CA 1
ATOM 836 C C . PRO A 1 106 ? 5.553 3.487 -21.261 1.00 92.25 106 PRO A C 1
ATOM 838 O O . PRO A 1 106 ? 4.408 3.062 -21.082 1.00 92.25 106 PRO A O 1
ATOM 841 N N . LEU A 1 107 ? 5.805 4.743 -21.619 1.00 91.69 107 LEU A N 1
ATOM 842 C CA . LEU A 1 107 ? 4.774 5.725 -21.938 1.00 91.69 107 LEU A CA 1
ATOM 843 C C . LEU A 1 107 ? 4.089 5.374 -23.254 1.00 91.69 107 LEU A C 1
ATOM 845 O O . LEU A 1 107 ? 4.751 5.039 -24.236 1.00 91.69 107 LEU A O 1
ATOM 849 N N . ARG A 1 108 ? 2.769 5.523 -23.267 1.00 87.31 108 ARG A N 1
ATOM 850 C CA . ARG A 1 108 ? 1.953 5.543 -24.476 1.00 87.31 108 ARG A CA 1
ATOM 851 C C . ARG A 1 108 ? 1.491 6.966 -24.774 1.00 87.31 108 ARG A C 1
ATOM 853 O O . ARG A 1 108 ? 1.592 7.858 -23.931 1.00 87.31 108 ARG A O 1
ATOM 860 N N . GLN A 1 109 ? 0.959 7.172 -25.972 1.00 86.50 109 GLN A N 1
ATOM 861 C CA . GLN A 1 109 ? 0.554 8.491 -26.452 1.00 86.50 109 GLN A CA 1
ATOM 862 C C . GLN A 1 109 ? -0.573 9.119 -25.614 1.00 86.50 109 GLN A C 1
ATOM 864 O O . GLN A 1 109 ? -0.657 10.341 -25.518 1.00 86.50 109 GLN A O 1
ATOM 869 N N . GLU A 1 110 ? -1.420 8.296 -24.996 1.00 84.25 110 GLU A N 1
ATOM 870 C CA . GLU A 1 110 ? -2.511 8.723 -24.120 1.00 84.25 110 GLU A CA 1
ATOM 871 C C . GLU A 1 110 ? -2.086 9.013 -22.671 1.00 84.25 110 GLU A C 1
ATOM 873 O O . GLU A 1 110 ? -2.863 9.595 -21.910 1.00 84.25 110 GLU A O 1
ATOM 878 N N . ASP A 1 111 ? -0.882 8.600 -22.266 1.00 88.62 111 ASP A N 1
ATOM 879 C CA . ASP A 1 111 ? -0.424 8.778 -20.892 1.00 88.62 111 ASP A CA 1
ATOM 880 C C . ASP A 1 111 ? -0.138 10.259 -20.601 1.00 88.62 111 ASP A C 1
ATOM 882 O O . ASP A 1 111 ? 0.494 10.973 -21.378 1.00 88.62 111 ASP A O 1
ATOM 886 N N . ASN A 1 112 ? -0.547 10.717 -19.419 1.00 91.00 112 ASN A N 1
ATOM 887 C CA . ASN A 1 112 ? -0.143 12.009 -18.872 1.00 91.00 112 ASN A CA 1
ATOM 888 C C . ASN A 1 112 ? 0.235 11.869 -17.395 1.00 91.00 112 ASN A C 1
ATOM 890 O O . ASN A 1 112 ? -0.118 10.888 -16.735 1.00 91.00 112 ASN A O 1
ATOM 894 N N . LEU A 1 113 ? 0.962 12.857 -16.872 1.00 90.12 113 LEU A N 1
ATOM 895 C CA . LEU A 1 113 ? 1.493 12.794 -15.513 1.00 90.12 113 LEU A CA 1
ATOM 896 C C . LEU A 1 113 ? 0.394 12.643 -14.456 1.00 90.12 113 LEU A C 1
ATOM 898 O O . LEU A 1 113 ? 0.555 11.843 -13.541 1.00 90.12 113 LEU A O 1
ATOM 902 N N . THR A 1 114 ? -0.727 13.345 -14.602 1.00 84.12 114 THR A N 1
ATOM 903 C CA . THR A 1 114 ? -1.851 13.285 -13.660 1.00 84.12 114 THR A CA 1
ATOM 904 C C . THR A 1 114 ? -2.491 11.898 -13.617 1.00 84.12 114 THR A C 1
ATOM 906 O O . THR A 1 114 ? -2.749 11.352 -12.541 1.00 84.12 114 THR A O 1
ATOM 909 N N . TYR A 1 115 ? -2.700 11.278 -14.779 1.00 83.19 115 TYR A N 1
ATOM 910 C CA . TYR A 1 115 ? -3.204 9.911 -14.881 1.00 83.19 115 TYR A CA 1
ATOM 911 C C . TYR A 1 115 ? -2.232 8.911 -14.246 1.00 83.19 115 TYR A C 1
ATOM 913 O O . TYR A 1 115 ? -2.632 8.084 -13.426 1.00 83.19 115 TYR A O 1
ATOM 921 N N . VAL A 1 116 ? -0.939 9.015 -14.558 1.00 84.56 116 VAL A N 1
ATOM 922 C CA . VAL A 1 116 ? 0.078 8.126 -13.983 1.00 84.56 116 VAL A CA 1
ATOM 923 C C . VAL A 1 116 ? 0.178 8.310 -12.462 1.00 84.56 116 VAL A C 1
ATOM 925 O O . VAL A 1 116 ? 0.214 7.330 -11.723 1.00 84.56 116 VAL A O 1
ATOM 928 N N . ALA A 1 117 ? 0.177 9.547 -11.966 1.00 79.06 117 ALA A N 1
ATOM 929 C CA . ALA A 1 117 ? 0.249 9.866 -10.540 1.00 79.06 117 ALA A CA 1
ATOM 930 C C . ALA A 1 117 ? -0.950 9.319 -9.755 1.00 79.06 117 ALA A C 1
ATOM 932 O O . ALA A 1 117 ? -0.779 8.639 -8.741 1.00 79.06 117 ALA A O 1
ATOM 933 N N . SER A 1 118 ? -2.164 9.550 -10.257 1.00 71.31 118 SER A N 1
ATOM 934 C CA . SER A 1 118 ? -3.395 9.062 -9.625 1.00 71.31 118 SER A CA 1
ATOM 935 C C . SER A 1 118 ? -3.472 7.534 -9.607 1.00 71.31 118 SER A C 1
ATOM 937 O O . SER A 1 118 ? -3.706 6.946 -8.553 1.00 71.31 118 SER A O 1
ATOM 939 N N . THR A 1 119 ? -3.198 6.875 -10.735 1.00 71.50 119 THR A N 1
ATOM 940 C CA . THR A 1 119 ? -3.231 5.403 -10.825 1.00 71.50 119 THR A CA 1
ATOM 941 C C . THR A 1 119 ? -2.112 4.730 -10.032 1.00 71.50 119 THR A C 1
ATOM 943 O O . THR A 1 119 ? -2.305 3.634 -9.504 1.00 71.50 119 THR A O 1
ATOM 946 N N . SER A 1 120 ? -0.953 5.382 -9.896 1.00 71.44 120 SER A N 1
ATOM 947 C CA . SER A 1 120 ? 0.157 4.881 -9.075 1.00 71.44 120 SER A CA 1
ATOM 948 C C . SER A 1 120 ? 0.045 5.185 -7.589 1.00 71.44 120 SER A C 1
ATOM 950 O O . SER A 1 120 ? 0.706 4.528 -6.777 1.00 71.44 120 SER A O 1
ATOM 952 N N . ASN A 1 121 ? -0.840 6.108 -7.218 1.00 71.44 121 ASN A N 1
ATOM 953 C CA . ASN A 1 121 ? -0.918 6.669 -5.877 1.00 71.44 121 ASN A CA 1
ATOM 954 C C . ASN A 1 121 ? 0.434 7.261 -5.425 1.00 71.44 121 ASN A C 1
ATOM 956 O O . ASN A 1 121 ? 0.912 7.009 -4.316 1.00 71.44 121 ASN A O 1
ATOM 960 N N . VAL A 1 122 ? 1.070 8.018 -6.323 1.00 76.00 122 VAL A N 1
ATOM 961 C CA . VAL A 1 122 ? 2.333 8.738 -6.108 1.00 76.00 122 VAL A CA 1
ATOM 962 C C . VAL A 1 122 ? 2.126 10.181 -6.546 1.00 76.00 122 VAL A C 1
ATOM 964 O O . VAL A 1 122 ? 1.531 10.431 -7.590 1.00 76.00 122 VAL A O 1
ATOM 967 N N . SER A 1 123 ? 2.624 11.153 -5.780 1.00 81.75 123 SER A N 1
ATOM 968 C CA . SER A 1 123 ? 2.484 12.557 -6.173 1.00 81.75 123 SER A CA 1
ATOM 969 C C . SER A 1 123 ? 3.269 12.874 -7.452 1.00 81.75 123 SER A C 1
ATOM 971 O O . SER A 1 123 ? 4.384 12.389 -7.664 1.00 81.75 123 SER A O 1
ATOM 973 N N . GLU A 1 124 ? 2.715 13.756 -8.286 1.00 83.81 124 GLU A N 1
ATOM 974 C CA . GLU A 1 124 ? 3.358 14.199 -9.530 1.00 83.81 124 GLU A CA 1
ATOM 975 C C . GLU A 1 124 ? 4.775 14.744 -9.297 1.00 83.81 124 GLU A C 1
ATOM 977 O O . GLU A 1 124 ? 5.690 14.470 -10.072 1.00 83.81 124 GLU A O 1
ATOM 982 N N . GLY A 1 125 ? 4.976 15.487 -8.202 1.00 84.00 125 GLY A N 1
ATOM 983 C CA . GLY A 1 125 ? 6.276 16.048 -7.835 1.00 84.00 125 GLY A CA 1
ATOM 984 C C . GLY A 1 125 ? 7.333 14.980 -7.547 1.00 84.00 125 GLY A C 1
ATOM 985 O O . GLY A 1 125 ? 8.488 15.137 -7.940 1.00 84.00 125 GLY A O 1
ATOM 986 N N . VAL A 1 126 ? 6.946 13.868 -6.918 1.00 83.50 126 VAL A N 1
ATOM 987 C CA . VAL A 1 126 ? 7.853 12.741 -6.668 1.00 83.50 126 VAL A CA 1
ATOM 988 C C . VAL A 1 126 ? 8.211 12.043 -7.982 1.00 83.50 126 VAL A C 1
ATOM 990 O O . VAL A 1 126 ? 9.394 11.834 -8.250 1.00 83.50 126 VAL A O 1
ATOM 993 N N . ILE A 1 127 ? 7.227 11.770 -8.849 1.00 87.19 127 ILE A N 1
ATOM 994 C CA . ILE A 1 127 ? 7.480 11.187 -10.180 1.00 87.19 127 ILE A CA 1
ATOM 995 C C . ILE A 1 127 ? 8.421 12.090 -10.993 1.00 87.19 127 ILE A C 1
ATOM 997 O O . ILE A 1 127 ? 9.377 11.594 -11.587 1.00 87.19 127 ILE A O 1
ATOM 1001 N N . ARG A 1 128 ? 8.210 13.413 -10.978 1.00 92.00 128 ARG A N 1
ATOM 1002 C CA . ARG A 1 128 ? 9.086 14.396 -11.644 1.00 92.00 128 ARG A CA 1
ATOM 1003 C C . ARG A 1 128 ? 10.531 14.315 -11.162 1.00 92.00 128 ARG A C 1
ATOM 1005 O O . ARG A 1 128 ? 11.435 14.284 -11.991 1.00 92.00 128 ARG A O 1
ATOM 1012 N N . ARG A 1 129 ? 10.762 14.252 -9.848 1.00 86.94 129 ARG A N 1
ATOM 1013 C CA . ARG A 1 129 ? 12.121 14.221 -9.276 1.00 86.94 129 ARG A CA 1
ATOM 1014 C C . ARG A 1 129 ? 12.893 12.953 -9.644 1.00 86.94 129 ARG A C 1
ATOM 1016 O O . ARG A 1 129 ? 14.080 13.051 -9.925 1.00 86.94 129 ARG A O 1
ATOM 1023 N N . TYR A 1 130 ? 12.227 11.798 -9.712 1.00 90.19 130 TYR A N 1
ATOM 1024 C CA . TYR A 1 130 ? 12.858 10.546 -10.157 1.00 90.19 130 TYR A CA 1
ATOM 1025 C C . TYR A 1 130 ? 13.068 10.451 -11.673 1.00 90.19 130 TYR A C 1
ATOM 1027 O O . TYR A 1 130 ? 13.787 9.569 -12.139 1.00 90.19 130 TYR A O 1
ATOM 1035 N N . ASN A 1 131 ? 12.450 11.336 -12.459 1.00 94.06 131 ASN A N 1
ATOM 1036 C CA . ASN A 1 131 ? 12.484 11.273 -13.915 1.00 94.06 131 ASN A CA 1
ATOM 1037 C C . ASN A 1 131 ? 12.956 12.597 -14.529 1.00 94.06 131 ASN A C 1
ATOM 1039 O O . ASN A 1 131 ? 12.142 13.378 -15.024 1.00 94.06 131 ASN A O 1
ATOM 1043 N N . PRO A 1 132 ? 14.271 12.861 -14.572 1.00 90.56 132 PRO A N 1
ATOM 1044 C CA . PRO A 1 132 ? 14.801 14.008 -15.301 1.00 90.56 132 PRO A CA 1
ATOM 1045 C C . PRO A 1 132 ? 14.329 14.024 -16.767 1.00 90.56 132 PRO A C 1
ATOM 1047 O O . PRO A 1 132 ? 14.342 13.000 -17.454 1.00 90.56 132 PRO A O 1
ATOM 1050 N N . GLY A 1 133 ? 13.887 15.191 -17.248 1.00 91.94 133 GLY A N 1
ATOM 1051 C CA . GLY A 1 133 ? 13.363 15.362 -18.612 1.00 91.94 133 GLY A CA 1
ATOM 1052 C C . GLY A 1 133 ? 11.945 14.815 -18.843 1.00 91.94 133 GLY A C 1
ATOM 1053 O O . GLY A 1 133 ? 11.553 14.630 -19.995 1.00 91.94 133 GLY A O 1
ATOM 1054 N N . LEU A 1 134 ? 11.176 14.556 -17.776 1.00 93.69 134 LEU A N 1
ATOM 1055 C CA . LEU A 1 134 ? 9.838 13.950 -17.833 1.00 93.69 134 LEU A CA 1
ATOM 1056 C C . LEU A 1 134 ? 8.879 14.623 -18.826 1.00 93.69 134 LEU A C 1
ATOM 1058 O O . LEU A 1 134 ? 8.202 13.930 -19.583 1.00 93.69 134 LEU A O 1
ATOM 1062 N N . ASP A 1 135 ? 8.844 15.957 -18.861 1.00 91.62 135 ASP A N 1
ATOM 1063 C CA . ASP A 1 135 ? 7.898 16.697 -19.708 1.00 91.62 135 ASP A CA 1
ATOM 1064 C C . ASP A 1 135 ? 8.131 16.450 -21.204 1.00 91.62 135 ASP A C 1
ATOM 1066 O O . ASP A 1 135 ? 7.175 16.323 -21.968 1.00 91.62 135 ASP A O 1
ATOM 1070 N N . ALA A 1 136 ? 9.392 16.305 -21.627 1.00 93.94 136 ALA A N 1
ATOM 1071 C CA . ALA A 1 136 ? 9.722 15.989 -23.014 1.00 93.94 136 ALA A CA 1
ATOM 1072 C C . ALA A 1 136 ? 9.265 14.572 -23.398 1.00 93.94 136 ALA A C 1
ATOM 1074 O O . ALA A 1 136 ? 8.812 14.358 -24.521 1.00 93.94 136 ALA A O 1
ATOM 1075 N N . LYS A 1 137 ? 9.338 13.613 -22.463 1.00 94.19 137 LYS A N 1
ATOM 1076 C CA . LYS A 1 137 ? 8.896 12.228 -22.687 1.00 94.19 137 LYS A CA 1
ATOM 1077 C C . LYS A 1 137 ? 7.376 12.130 -22.825 1.00 94.19 137 LYS A C 1
ATOM 1079 O O . LYS A 1 137 ? 6.903 11.511 -23.774 1.00 94.19 137 LYS A O 1
ATOM 1084 N N . PHE A 1 138 ? 6.621 12.797 -21.947 1.00 92.56 138 PHE A N 1
ATOM 1085 C CA . PHE A 1 138 ? 5.161 12.882 -22.080 1.00 92.56 138 PHE A CA 1
ATOM 1086 C C . PHE A 1 138 ? 4.745 13.621 -23.353 1.00 92.56 138 PHE A C 1
ATOM 1088 O O . PHE A 1 138 ? 3.881 13.138 -24.074 1.00 92.56 138 PHE A O 1
ATOM 1095 N N . SER A 1 139 ? 5.406 14.735 -23.684 1.00 92.38 139 SER A N 1
ATOM 1096 C CA . SER A 1 139 ? 5.122 15.477 -24.924 1.00 92.38 139 SER A CA 1
ATOM 1097 C C . SER A 1 139 ? 5.371 14.633 -26.177 1.00 92.38 139 SER A C 1
ATOM 1099 O O . SER A 1 139 ? 4.667 14.777 -27.172 1.00 92.38 139 SER A O 1
ATOM 1101 N N . ALA A 1 140 ? 6.367 13.745 -26.137 1.00 91.75 140 ALA A N 1
ATOM 1102 C CA . ALA A 1 140 ? 6.662 12.820 -27.225 1.00 91.75 140 ALA A CA 1
ATOM 1103 C C . ALA A 1 140 ? 5.768 11.565 -27.227 1.00 91.75 140 ALA A C 1
ATOM 1105 O O . ALA A 1 140 ? 5.812 10.814 -28.201 1.00 91.75 140 ALA A O 1
ATOM 1106 N N . GLY A 1 141 ? 5.012 11.309 -26.153 1.00 90.25 141 GLY A N 1
ATOM 1107 C CA . GLY A 1 141 ? 4.162 10.125 -26.000 1.00 90.25 141 GLY A CA 1
ATOM 1108 C C . GLY A 1 141 ? 4.920 8.794 -26.038 1.00 90.25 141 GLY A C 1
ATOM 1109 O O . GLY A 1 141 ? 4.342 7.788 -26.439 1.00 90.25 141 GLY A O 1
ATOM 1110 N N . ARG A 1 142 ? 6.221 8.788 -25.706 1.00 90.88 142 ARG A N 1
ATOM 1111 C CA . ARG A 1 142 ? 7.093 7.607 -25.837 1.00 90.88 142 ARG A CA 1
ATOM 1112 C C . ARG A 1 142 ? 8.256 7.602 -24.848 1.00 90.88 142 ARG A C 1
ATOM 1114 O O . ARG A 1 142 ? 8.642 8.634 -24.296 1.00 90.88 142 ARG A O 1
ATOM 1121 N N . GLY A 1 143 ? 8.889 6.438 -24.728 1.00 91.69 143 GLY A N 1
ATOM 1122 C CA . GLY A 1 143 ? 10.029 6.193 -23.847 1.00 91.69 143 GLY A CA 1
ATOM 1123 C C . GLY A 1 143 ? 9.599 5.705 -22.467 1.00 91.69 143 GLY A C 1
ATOM 1124 O O . GLY A 1 143 ? 8.415 5.606 -22.169 1.00 91.69 143 GLY A O 1
ATOM 1125 N N . ILE A 1 144 ? 10.571 5.392 -21.614 1.00 93.00 144 ILE A N 1
ATOM 1126 C CA . ILE A 1 144 ? 10.313 4.841 -20.280 1.00 93.00 144 ILE A CA 1
ATOM 1127 C C . ILE A 1 144 ? 10.435 5.906 -19.185 1.00 93.00 144 ILE A C 1
ATOM 1129 O O . ILE A 1 144 ? 11.300 6.793 -19.245 1.00 93.00 144 ILE A O 1
ATOM 1133 N N . ILE A 1 145 ? 9.592 5.786 -18.165 1.00 95.25 145 ILE A N 1
ATOM 1134 C CA . ILE A 1 145 ? 9.692 6.503 -16.891 1.00 95.25 145 ILE A CA 1
ATOM 1135 C C . ILE A 1 145 ? 9.737 5.488 -15.745 1.00 95.25 145 ILE A C 1
ATOM 1137 O O . ILE A 1 145 ? 9.283 4.354 -15.884 1.00 95.25 145 ILE A O 1
ATOM 1141 N N . TYR A 1 146 ? 10.277 5.898 -14.606 1.00 93.62 146 TYR A N 1
ATOM 1142 C CA . TYR A 1 146 ? 10.342 5.100 -13.392 1.00 93.62 146 TYR A CA 1
ATOM 1143 C C . TYR A 1 146 ? 9.307 5.614 -12.406 1.00 93.62 146 TYR A C 1
ATOM 1145 O O . TYR A 1 146 ? 9.427 6.724 -11.885 1.00 93.62 146 TYR A O 1
ATOM 1153 N N . ILE A 1 147 ? 8.273 4.819 -12.164 1.00 90.25 147 ILE A N 1
ATOM 1154 C CA . ILE A 1 147 ? 7.257 5.154 -11.172 1.00 90.25 147 ILE A CA 1
ATOM 1155 C C . ILE A 1 147 ? 7.726 4.555 -9.848 1.00 90.25 147 ILE A C 1
ATOM 1157 O O . ILE A 1 147 ? 7.857 3.329 -9.763 1.00 90.25 147 ILE A O 1
ATOM 1161 N N . PRO A 1 148 ? 8.015 5.383 -8.833 1.00 82.25 148 PRO A N 1
ATOM 1162 C CA . PRO A 1 148 ? 8.461 4.885 -7.552 1.00 82.25 148 PRO A CA 1
ATOM 1163 C C . PRO A 1 148 ? 7.291 4.179 -6.893 1.00 82.25 148 PRO A C 1
ATOM 1165 O O . PRO A 1 148 ? 6.251 4.749 -6.567 1.00 82.25 148 PRO A O 1
ATOM 1168 N N . GLY A 1 149 ? 7.467 2.890 -6.729 1.00 70.00 149 GLY A N 1
ATOM 1169 C CA . GLY A 1 149 ? 6.570 2.088 -5.968 1.00 70.00 149 GLY A CA 1
ATOM 1170 C C . GLY A 1 149 ? 6.867 2.256 -4.491 1.00 70.00 149 GLY A C 1
ATOM 1171 O O . GLY A 1 149 ? 7.986 1.994 -4.048 1.00 70.00 149 GLY A O 1
ATOM 1172 N N . ARG A 1 150 ? 5.866 2.635 -3.686 1.00 57.44 150 ARG A N 1
ATOM 1173 C CA . ARG A 1 150 ? 5.974 2.332 -2.258 1.00 57.44 150 ARG A CA 1
ATOM 1174 C C . ARG A 1 150 ? 6.120 0.823 -2.189 1.00 57.44 150 ARG A C 1
ATOM 1176 O O . ARG A 1 150 ? 5.197 0.090 -2.564 1.00 57.44 150 ARG A O 1
ATOM 1183 N N . VAL A 1 151 ? 7.283 0.359 -1.753 1.00 50.06 151 VAL A N 1
ATOM 1184 C CA . VAL A 1 151 ? 7.321 -0.906 -1.037 1.00 50.06 151 VAL A CA 1
ATOM 1185 C C . VAL A 1 151 ? 6.317 -0.637 0.073 1.00 50.06 151 VAL A C 1
ATOM 1187 O O . VAL A 1 151 ? 6.493 0.344 0.794 1.00 50.06 151 VAL A O 1
ATOM 1190 N N . ASN A 1 152 ? 5.198 -1.367 0.143 1.00 45.78 152 ASN A N 1
ATOM 1191 C CA . ASN A 1 152 ? 4.484 -1.445 1.418 1.00 45.78 152 ASN A CA 1
ATOM 1192 C C . ASN A 1 152 ? 5.596 -1.754 2.396 1.00 45.78 152 ASN A C 1
ATOM 1194 O O . ASN A 1 152 ? 6.171 -2.829 2.233 1.00 45.78 152 ASN A O 1
ATOM 1198 N N . SER A 1 153 ? 6.001 -0.757 3.194 1.00 48.84 153 SER A N 1
ATOM 1199 C CA . SER A 1 153 ? 7.272 -0.734 3.911 1.00 48.84 153 SER A CA 1
ATOM 1200 C C . SER A 1 153 ? 7.482 -2.144 4.400 1.00 48.84 153 SER A C 1
ATOM 1202 O O . SER A 1 153 ? 6.637 -2.592 5.179 1.00 48.84 153 SER A O 1
ATOM 1204 N N . GLN A 1 154 ? 8.450 -2.881 3.832 1.00 61.03 154 GLN A N 1
ATOM 1205 C CA . GLN A 1 154 ? 8.689 -4.230 4.315 1.00 61.03 154 GLN A CA 1
ATOM 1206 C C . GLN A 1 154 ? 9.056 -4.001 5.760 1.00 61.03 154 GLN A C 1
ATOM 1208 O O . GLN A 1 154 ? 10.109 -3.434 6.060 1.00 61.03 154 GLN A O 1
ATOM 1213 N N . CYS A 1 155 ? 8.095 -4.249 6.639 1.00 71.69 155 CYS A N 1
ATOM 1214 C CA . CYS A 1 155 ? 8.292 -3.884 8.009 1.00 71.69 155 CYS A CA 1
ATOM 1215 C C . CYS A 1 155 ? 9.425 -4.785 8.495 1.00 71.69 155 CYS A C 1
ATOM 1217 O O . CYS A 1 155 ? 9.573 -5.940 8.093 1.00 71.69 155 CYS A O 1
ATOM 1219 N N . ASN A 1 156 ? 10.286 -4.214 9.315 1.00 77.44 156 ASN A N 1
ATOM 1220 C CA . ASN A 1 156 ? 11.318 -4.989 9.997 1.00 77.44 156 ASN A CA 1
ATOM 1221 C C . ASN A 1 156 ? 10.954 -5.168 11.466 1.00 77.44 156 ASN A C 1
ATOM 1223 O O . ASN A 1 156 ? 11.474 -6.039 12.153 1.00 77.44 156 ASN A O 1
ATOM 1227 N N . LYS A 1 157 ? 10.038 -4.324 11.943 1.00 82.69 157 LYS A N 1
ATOM 1228 C CA . LYS A 1 157 ? 9.492 -4.314 13.285 1.00 82.69 157 LYS A CA 1
ATOM 1229 C C . LYS A 1 157 ? 8.143 -3.604 13.239 1.00 82.69 157 LYS A C 1
ATOM 1231 O O . LYS A 1 157 ? 7.941 -2.728 12.398 1.00 82.69 157 LYS A O 1
ATOM 1236 N N . GLY A 1 158 ? 7.247 -3.985 14.136 1.00 88.06 158 GLY A N 1
ATOM 1237 C CA . GLY A 1 158 ? 6.058 -3.201 14.431 1.00 88.06 158 GLY A CA 1
ATOM 1238 C C . GLY A 1 158 ? 6.277 -2.220 15.586 1.00 88.06 158 GLY A C 1
ATOM 1239 O O . GLY A 1 158 ? 7.409 -1.828 15.885 1.00 88.06 158 GLY A O 1
ATOM 1240 N N . CYS A 1 159 ? 5.191 -1.837 16.242 1.00 89.94 159 CYS A N 1
ATOM 1241 C CA . CYS A 1 159 ? 5.159 -0.908 17.363 1.00 89.94 159 CYS A CA 1
ATOM 1242 C C . CYS A 1 159 ? 4.299 -1.486 18.487 1.00 89.94 159 CYS A C 1
ATOM 1244 O O . CYS A 1 159 ? 3.373 -2.263 18.256 1.00 89.94 159 CYS A O 1
ATOM 1246 N N . ASP A 1 160 ? 4.612 -1.097 19.720 1.00 91.31 160 ASP A N 1
ATOM 1247 C CA . ASP A 1 160 ? 4.043 -1.738 20.910 1.00 91.31 160 ASP A CA 1
ATOM 1248 C C . ASP A 1 160 ? 2.522 -1.554 21.021 1.00 91.31 160 ASP A C 1
ATOM 1250 O O . ASP A 1 160 ? 1.855 -2.340 21.690 1.00 91.31 160 ASP A O 1
ATOM 1254 N N . LEU A 1 161 ? 1.969 -0.542 20.343 1.00 93.31 161 LEU A N 1
ATOM 1255 C CA . LEU A 1 161 ? 0.559 -0.198 20.404 1.00 93.31 161 LEU A CA 1
ATOM 1256 C C . LEU A 1 161 ? 0.052 0.421 19.094 1.00 93.31 161 LEU A C 1
ATOM 1258 O O . LEU A 1 161 ? 0.611 1.395 18.591 1.00 93.31 161 LEU A O 1
ATOM 1262 N N . ALA A 1 162 ? -1.078 -0.090 18.625 1.00 96.44 162 ALA A N 1
ATOM 1263 C CA . ALA A 1 162 ? -2.000 0.553 17.702 1.00 96.44 162 ALA A CA 1
ATOM 1264 C C . ALA A 1 162 ? -3.426 0.464 18.265 1.00 96.44 162 ALA A C 1
ATOM 1266 O O . ALA A 1 162 ? -3.695 -0.267 19.220 1.00 96.44 162 ALA A O 1
ATOM 1267 N N . LEU A 1 163 ? -4.343 1.234 17.688 1.00 97.75 163 LEU A N 1
ATOM 1268 C CA . LEU A 1 163 ? -5.753 1.234 18.068 1.00 97.75 163 LEU A CA 1
ATOM 1269 C C . LEU A 1 163 ? -6.606 0.807 16.874 1.00 97.75 163 LEU A C 1
ATOM 1271 O O . LEU A 1 163 ? -6.343 1.204 15.746 1.00 97.75 163 LEU A O 1
ATOM 1275 N N . ALA A 1 164 ? -7.658 0.035 17.101 1.00 97.88 164 ALA A N 1
ATOM 1276 C CA . ALA A 1 164 ? -8.673 -0.258 16.098 1.00 97.88 164 ALA A CA 1
ATOM 1277 C C . ALA A 1 164 ? -9.940 0.543 16.406 1.00 97.88 164 ALA A C 1
ATOM 1279 O O . ALA A 1 164 ? -10.449 0.480 17.525 1.00 97.88 164 ALA A O 1
ATOM 1280 N N . SER A 1 165 ? -10.461 1.286 15.427 1.00 97.44 165 SER A N 1
ATOM 1281 C CA . SER A 1 165 ? -11.719 2.025 15.567 1.00 97.44 165 SER A CA 1
ATOM 1282 C C . SER A 1 165 ? -12.906 1.103 15.302 1.00 97.44 165 SER A C 1
ATOM 1284 O O . SER A 1 165 ? -13.446 1.044 14.196 1.00 97.44 165 SER A O 1
ATOM 1286 N N . PHE A 1 166 ? -13.290 0.346 16.322 1.00 97.44 166 PHE A N 1
ATOM 1287 C CA . PHE A 1 166 ? -14.329 -0.664 16.219 1.00 97.44 166 PHE A CA 1
ATOM 1288 C C . PHE A 1 166 ? -15.722 -0.030 16.298 1.00 97.44 166 PHE A C 1
ATOM 1290 O O . PHE A 1 166 ? -16.064 0.630 17.283 1.00 97.44 166 PHE A O 1
ATOM 1297 N N . TYR A 1 167 ? -16.535 -0.236 15.259 1.00 95.56 167 TYR A N 1
ATOM 1298 C CA . TYR A 1 167 ? -17.928 0.206 15.231 1.00 95.56 167 TYR A CA 1
ATOM 1299 C C . TYR A 1 167 ? -18.818 -0.786 15.986 1.00 95.56 167 TYR A C 1
ATOM 1301 O O . TYR A 1 167 ? -18.840 -1.976 15.674 1.00 95.56 167 TYR A O 1
ATOM 1309 N N . VAL A 1 168 ? -19.560 -0.304 16.979 1.00 95.38 168 VAL A N 1
ATOM 1310 C CA . VAL A 1 168 ? -20.363 -1.145 17.869 1.00 95.38 168 VAL A CA 1
ATOM 1311 C C . VAL A 1 168 ? -21.724 -1.425 17.234 1.00 95.38 168 VAL A C 1
ATOM 1313 O O . VAL A 1 168 ? -22.568 -0.535 17.130 1.00 95.38 168 VAL A O 1
ATOM 1316 N N . TRP A 1 169 ? -21.982 -2.673 16.849 1.00 93.38 169 TRP A N 1
ATOM 1317 C CA . TRP A 1 169 ? -23.302 -3.115 16.391 1.00 93.38 169 TRP A CA 1
ATOM 1318 C C . TRP A 1 169 ? -24.205 -3.572 17.556 1.00 93.38 169 TRP A C 1
ATOM 1320 O O . TRP A 1 169 ? -23.761 -3.796 18.685 1.00 93.38 169 TRP A O 1
ATOM 1330 N N . ARG A 1 170 ? -25.521 -3.648 17.309 1.00 93.12 170 ARG A N 1
ATOM 1331 C CA . ARG A 1 170 ? -26.534 -3.896 18.352 1.00 93.12 170 ARG A CA 1
ATOM 1332 C C . ARG A 1 170 ? -26.394 -5.294 18.966 1.00 93.12 170 ARG A C 1
ATOM 1334 O O . ARG A 1 170 ? -26.527 -6.286 18.264 1.00 93.12 170 ARG A O 1
ATOM 1341 N N . GLY A 1 171 ? -26.276 -5.356 20.292 1.00 88.56 171 GLY A N 1
ATOM 1342 C CA . GLY A 1 171 ? -26.213 -6.613 21.050 1.00 88.56 171 GLY A CA 1
ATOM 1343 C C . GLY A 1 171 ? -24.809 -6.985 21.530 1.00 88.56 171 GLY A C 1
ATOM 1344 O O . GLY A 1 171 ? -24.657 -7.990 22.218 1.00 88.56 171 GLY A O 1
ATOM 1345 N N . LEU A 1 172 ? -23.800 -6.173 21.209 1.00 91.56 172 LEU A N 1
ATOM 1346 C CA . LEU A 1 172 ? -22.454 -6.318 21.749 1.00 91.56 172 LEU A CA 1
ATOM 1347 C C . LEU A 1 172 ? -22.330 -5.866 23.206 1.00 91.56 172 LEU A C 1
ATOM 1349 O O . LEU A 1 172 ? -23.047 -4.980 23.668 1.00 91.56 172 LEU A O 1
ATOM 1353 N N . ASN A 1 173 ? -21.346 -6.443 23.893 1.00 91.75 173 ASN A N 1
ATOM 1354 C CA . ASN A 1 173 ? -20.882 -6.030 25.213 1.00 91.75 173 ASN A CA 1
ATOM 1355 C C . ASN A 1 173 ? -19.344 -6.032 25.263 1.00 91.75 173 ASN A C 1
ATOM 1357 O O . ASN A 1 173 ? -18.683 -6.590 24.381 1.00 91.75 173 ASN A O 1
ATOM 1361 N N . LEU A 1 174 ? -18.773 -5.409 26.297 1.00 92.25 174 LEU A N 1
ATOM 1362 C CA . LEU A 1 174 ? -17.317 -5.293 26.436 1.00 92.25 174 LEU A CA 1
ATOM 1363 C C . LEU A 1 174 ? -16.626 -6.644 26.617 1.00 92.25 174 LEU A C 1
ATOM 1365 O O . LEU A 1 174 ? -15.528 -6.815 26.102 1.00 92.25 174 LEU A O 1
ATOM 1369 N N . THR A 1 175 ? -17.266 -7.612 27.277 1.00 94.31 175 THR A N 1
ATOM 1370 C CA . THR A 1 175 ? -16.715 -8.963 27.464 1.00 94.31 175 THR A CA 1
ATOM 1371 C C . THR A 1 175 ? -16.501 -9.688 26.136 1.00 94.31 175 THR A C 1
ATOM 1373 O O . THR A 1 175 ? -15.473 -10.328 25.927 1.00 94.31 175 THR A O 1
ATOM 1376 N N . PHE A 1 176 ? -17.459 -9.585 25.216 1.00 92.75 176 PHE A N 1
ATOM 1377 C CA . PHE A 1 176 ? -17.348 -10.189 23.894 1.00 92.75 176 PHE A CA 1
ATOM 1378 C C . PHE A 1 176 ? -16.223 -9.535 23.090 1.00 92.75 176 PHE A C 1
ATOM 1380 O O . PHE A 1 176 ? -15.388 -10.229 22.516 1.00 92.75 176 PHE A O 1
ATOM 1387 N N . ILE A 1 177 ? -16.162 -8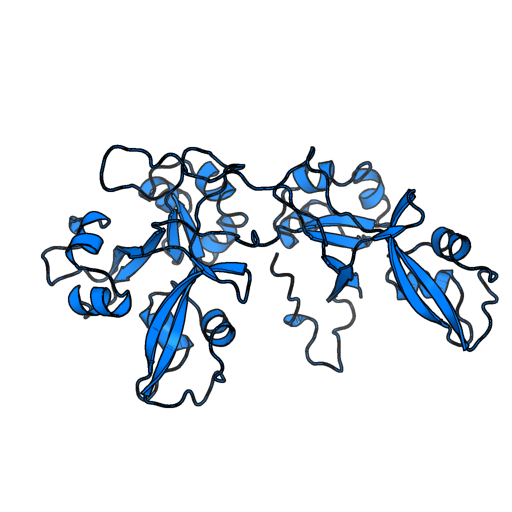.201 23.095 1.00 94.44 177 ILE A N 1
ATOM 1388 C CA . ILE A 1 177 ? -15.137 -7.435 22.375 1.00 94.44 177 ILE A CA 1
ATOM 1389 C C . ILE A 1 177 ? -13.743 -7.724 22.954 1.00 94.44 177 ILE A C 1
ATOM 1391 O O . ILE A 1 177 ? -12.798 -7.956 22.204 1.00 94.44 177 ILE A O 1
ATOM 1395 N N . SER A 1 178 ? -13.611 -7.785 24.281 1.00 94.81 178 SER A N 1
ATOM 1396 C CA . SER A 1 178 ? -12.340 -8.073 24.949 1.00 94.81 178 SER A CA 1
ATOM 1397 C C . SER A 1 178 ? -11.814 -9.466 24.591 1.00 94.81 178 SER A C 1
ATOM 1399 O O . SER A 1 178 ? -10.626 -9.627 24.333 1.00 94.81 178 SER A O 1
ATOM 1401 N N . GLN A 1 179 ? -12.696 -10.469 24.503 1.00 93.81 179 GLN A N 1
ATOM 1402 C CA . GLN A 1 179 ? -12.337 -11.815 24.041 1.00 93.81 179 GLN A CA 1
ATOM 1403 C C . GLN A 1 179 ? -11.949 -11.822 22.557 1.00 93.81 179 GLN A C 1
ATOM 1405 O O . GLN A 1 179 ? -10.919 -12.383 22.190 1.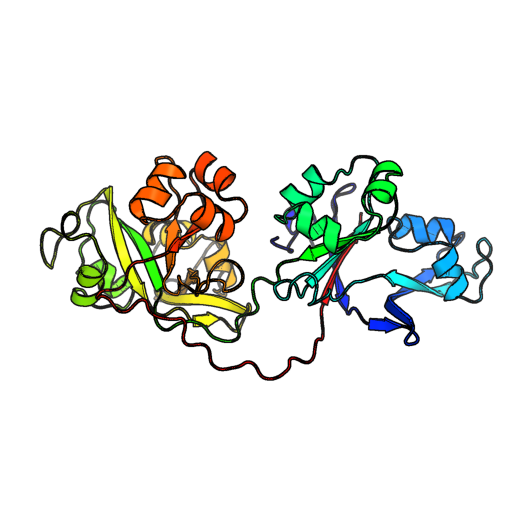00 93.81 179 GLN A O 1
ATOM 1410 N N . MET A 1 180 ? -12.741 -11.153 21.719 1.00 94.00 180 MET A N 1
ATOM 1411 C CA . MET A 1 180 ? -12.557 -11.080 20.268 1.00 94.00 180 MET A CA 1
ATOM 1412 C C . MET A 1 180 ? -11.223 -10.449 19.849 1.00 94.00 180 MET A C 1
ATOM 1414 O O . MET A 1 180 ? -10.625 -10.880 18.864 1.00 94.00 180 MET A O 1
ATOM 1418 N N . PHE A 1 181 ? -10.753 -9.456 20.607 1.00 95.88 181 PHE A N 1
ATOM 1419 C CA . PHE A 1 181 ? -9.484 -8.760 20.375 1.00 95.88 181 PHE A CA 1
ATOM 1420 C C . PHE A 1 181 ? -8.394 -9.127 21.389 1.00 95.88 181 PHE A C 1
ATOM 1422 O O . PHE A 1 181 ? -7.346 -8.492 21.413 1.00 95.88 181 PHE A O 1
ATOM 1429 N N . SER A 1 182 ? -8.623 -10.139 22.234 1.00 94.62 182 SER A N 1
ATOM 1430 C CA . SER A 1 182 ? -7.649 -10.611 23.232 1.00 94.62 182 SER A CA 1
ATOM 1431 C C . SER A 1 182 ? -7.005 -9.483 24.063 1.00 94.62 182 SER A C 1
ATOM 1433 O O . SER A 1 182 ? -5.807 -9.499 24.334 1.00 94.62 182 SER A O 1
ATOM 1435 N N . THR A 1 183 ? -7.809 -8.500 24.473 1.00 94.50 183 THR A N 1
ATOM 1436 C CA . THR A 1 183 ? -7.404 -7.353 25.307 1.00 94.50 183 THR A CA 1
ATOM 1437 C C . THR A 1 183 ? -8.275 -7.287 26.562 1.00 94.50 183 THR A C 1
ATOM 1439 O O . THR A 1 183 ? -9.244 -8.037 26.698 1.00 94.50 183 THR A O 1
ATOM 1442 N N . THR A 1 184 ? -7.944 -6.417 27.513 1.00 94.62 184 THR A N 1
ATOM 1443 C CA . THR A 1 184 ? -8.710 -6.266 28.751 1.00 94.62 184 THR A CA 1
ATOM 1444 C C . THR A 1 184 ? -9.728 -5.127 28.659 1.00 94.62 184 THR A C 1
ATOM 1446 O O . THR A 1 184 ? -9.529 -4.122 27.978 1.00 94.62 184 THR A O 1
ATOM 1449 N N . ILE A 1 185 ? -10.837 -5.251 29.391 1.00 94.06 185 ILE A N 1
ATOM 1450 C CA . ILE A 1 185 ? -11.854 -4.191 29.465 1.00 94.06 185 ILE A CA 1
ATOM 1451 C C . ILE A 1 185 ? -11.260 -2.856 29.964 1.00 94.06 185 ILE A C 1
ATOM 1453 O O . ILE A 1 185 ? -11.529 -1.831 29.334 1.00 94.06 185 ILE A O 1
ATOM 1457 N N . PRO A 1 186 ? -10.430 -2.817 31.031 1.00 92.88 186 PRO A N 1
ATOM 1458 C CA . PRO A 1 186 ? -9.795 -1.574 31.468 1.00 92.88 186 PRO A CA 1
ATOM 1459 C C . PRO A 1 186 ? -8.941 -0.900 30.386 1.00 92.88 186 PRO A C 1
ATOM 1461 O O . PRO A 1 186 ? -8.965 0.326 30.277 1.00 92.88 186 PRO A O 1
ATOM 1464 N N . GLU A 1 187 ? -8.231 -1.674 29.558 1.00 92.31 187 GLU A N 1
ATOM 1465 C CA . GLU A 1 187 ? -7.457 -1.136 28.434 1.00 92.31 187 GLU A CA 1
ATOM 1466 C C . GLU A 1 187 ? -8.366 -0.513 27.371 1.00 92.31 187 GLU A C 1
ATOM 1468 O O . GLU A 1 187 ? -8.145 0.640 26.995 1.00 92.31 187 GLU A O 1
ATOM 1473 N N . ILE A 1 188 ? -9.432 -1.202 26.946 1.00 93.88 188 ILE A N 1
ATOM 1474 C CA . ILE A 1 188 ? -10.419 -0.652 25.996 1.00 93.88 188 ILE A CA 1
ATOM 1475 C C . ILE A 1 188 ? -10.986 0.677 26.513 1.00 93.88 188 ILE A C 1
ATOM 1477 O O . ILE A 1 188 ? -11.027 1.675 25.786 1.00 93.88 188 ILE A O 1
ATOM 1481 N N . VAL A 1 189 ? -11.394 0.707 27.786 1.00 92.31 189 VAL A N 1
ATOM 1482 C CA . VAL A 1 189 ? -11.957 1.902 28.432 1.00 92.31 189 VAL A CA 1
ATOM 1483 C C . VAL A 1 189 ? -10.945 3.050 28.469 1.00 92.31 189 VAL A C 1
ATOM 1485 O O . VAL A 1 189 ? -11.338 4.208 28.343 1.00 92.31 189 VAL A O 1
ATOM 1488 N N . SER A 1 190 ? -9.650 2.757 28.614 1.00 91.56 190 SER A N 1
ATOM 1489 C CA . SER A 1 190 ? -8.606 3.785 28.695 1.00 91.56 190 SER A CA 1
ATOM 1490 C C . SER A 1 190 ? -8.372 4.546 27.383 1.00 91.56 190 SER A C 1
ATOM 1492 O O . SER A 1 190 ? -8.027 5.726 27.428 1.00 91.56 190 SER A O 1
ATOM 1494 N N . TYR A 1 191 ? -8.609 3.912 26.228 1.00 91.94 191 TYR A N 1
ATOM 1495 C CA . TYR A 1 191 ? -8.405 4.517 24.902 1.00 91.94 191 TYR A CA 1
ATOM 1496 C C . TYR A 1 191 ? -9.690 5.003 24.224 1.00 91.94 191 TYR A C 1
ATOM 1498 O O . TYR A 1 191 ? -9.629 5.681 23.193 1.00 91.94 191 TYR A O 1
ATOM 1506 N N . SER A 1 192 ? -10.852 4.656 24.771 1.00 91.44 192 SER A N 1
ATOM 1507 C CA . SER A 1 192 ? -12.158 4.955 24.180 1.00 91.44 192 SER A CA 1
ATOM 1508 C C . SER A 1 192 ? -12.796 6.209 24.771 1.00 91.44 192 SER A C 1
ATOM 1510 O O . SER A 1 192 ? -12.521 6.596 25.907 1.00 91.44 192 SER A O 1
ATOM 1512 N N . ASN A 1 193 ? -13.705 6.836 24.016 1.00 88.50 193 ASN A N 1
ATOM 1513 C CA . ASN A 1 193 ? -14.551 7.883 24.580 1.00 88.50 193 ASN A CA 1
ATOM 1514 C C . ASN A 1 193 ? -15.490 7.265 25.631 1.00 88.50 193 ASN A C 1
ATOM 1516 O O . ASN A 1 193 ? -16.270 6.365 25.314 1.00 88.50 193 ASN A O 1
ATOM 1520 N N . LYS A 1 194 ? -15.424 7.766 26.869 1.00 86.88 194 LYS A N 1
ATOM 1521 C CA . LYS A 1 194 ? -16.248 7.293 27.989 1.00 86.88 194 LYS A CA 1
ATOM 1522 C C . LYS A 1 194 ? -17.741 7.495 27.747 1.00 86.88 194 LYS A C 1
ATOM 1524 O O . LYS A 1 194 ? -18.527 6.693 28.230 1.00 86.88 194 LYS A O 1
ATOM 1529 N N . ASP A 1 195 ? -18.129 8.481 26.941 1.00 89.50 195 ASP A N 1
ATOM 1530 C CA . ASP A 1 195 ? -19.537 8.698 26.593 1.00 89.50 195 ASP A CA 1
ATOM 1531 C C . ASP A 1 195 ? -20.123 7.525 25.786 1.00 89.50 195 ASP A C 1
ATOM 1533 O O . ASP A 1 195 ? -21.321 7.269 25.850 1.00 89.50 195 ASP A O 1
ATOM 1537 N N . ASN A 1 196 ? -19.277 6.760 25.082 1.00 91.50 196 ASN A N 1
ATOM 1538 C CA . ASN A 1 196 ? -19.681 5.571 24.323 1.00 91.50 196 ASN A CA 1
ATOM 1539 C C . ASN A 1 196 ? -19.692 4.289 25.180 1.00 91.50 196 ASN A C 1
ATOM 1541 O O . ASN A 1 196 ? -20.152 3.240 24.716 1.00 91.50 196 ASN A O 1
ATOM 1545 N N . ILE A 1 197 ? -19.189 4.362 26.420 1.00 90.94 197 ILE A N 1
ATOM 1546 C CA . ILE A 1 197 ? -19.063 3.245 27.365 1.00 90.94 197 ILE A CA 1
ATOM 1547 C C . ILE A 1 197 ? -19.734 3.634 28.694 1.00 90.94 197 ILE A C 1
ATOM 1549 O O . ILE A 1 197 ? -19.071 4.112 29.617 1.00 90.94 197 ILE A O 1
ATOM 1553 N N . PRO A 1 198 ? -21.054 3.420 28.829 1.00 86.25 198 PRO A N 1
ATOM 1554 C CA . PRO A 1 198 ? -21.800 3.848 30.011 1.00 86.25 198 PRO A CA 1
ATOM 1555 C C . PRO A 1 198 ? -21.353 3.160 31.310 1.00 86.25 198 PRO A C 1
ATOM 1557 O O . PRO A 1 198 ? -21.523 3.716 32.393 1.00 86.25 198 PRO A O 1
ATOM 1560 N N . ASN A 1 199 ? -20.834 1.930 31.220 1.00 84.88 199 ASN A N 1
ATOM 1561 C CA . ASN A 1 199 ? -20.339 1.131 32.346 1.00 84.88 199 ASN A CA 1
ATOM 1562 C C . ASN A 1 199 ? -19.407 0.003 31.851 1.00 84.88 199 ASN A C 1
ATOM 1564 O O . ASN A 1 199 ? -19.195 -0.145 30.651 1.00 84.88 199 ASN A O 1
ATOM 1568 N N . GLN A 1 200 ? -18.865 -0.803 32.771 1.00 77.50 200 GLN A N 1
ATOM 1569 C CA . GLN A 1 200 ? -17.889 -1.866 32.472 1.00 77.50 200 GLN A CA 1
ATOM 1570 C C . GLN A 1 200 ? -18.433 -3.028 31.622 1.00 77.50 200 GLN A C 1
ATOM 1572 O O . GLN A 1 200 ? -17.637 -3.782 31.070 1.00 77.50 200 GLN A O 1
ATOM 1577 N N . ASP A 1 201 ? -19.753 -3.140 31.464 1.00 79.75 201 ASP A N 1
ATOM 1578 C CA . ASP A 1 201 ? -20.402 -4.247 30.755 1.00 79.75 201 ASP A CA 1
ATOM 1579 C C . ASP A 1 201 ? -21.127 -3.798 29.476 1.00 79.75 201 ASP A C 1
ATOM 1581 O O . ASP A 1 201 ? -21.585 -4.631 28.696 1.00 79.75 201 ASP A O 1
ATOM 1585 N N . SER A 1 202 ? -21.251 -2.490 29.230 1.00 85.44 202 SER A N 1
ATOM 1586 C CA . SER A 1 202 ? -22.129 -1.942 28.188 1.00 85.44 202 SER A CA 1
ATOM 1587 C C . SER A 1 202 ? -21.394 -1.026 27.217 1.00 85.44 202 SER A C 1
ATOM 1589 O O . SER A 1 202 ? -20.545 -0.230 27.607 1.00 85.44 202 SER A O 1
ATOM 1591 N N . VAL A 1 203 ? -21.799 -1.086 25.950 1.00 92.19 203 VAL A N 1
ATOM 1592 C CA . VAL A 1 203 ? -21.343 -0.204 24.866 1.00 92.19 203 VAL A CA 1
ATOM 1593 C C . VAL A 1 203 ? -22.544 0.335 24.103 1.00 92.19 203 VAL A C 1
ATOM 1595 O O . VAL A 1 203 ? -23.542 -0.368 23.923 1.00 92.19 203 VAL A O 1
ATOM 1598 N N . ILE A 1 204 ? -22.466 1.585 23.651 1.00 93.06 204 ILE A N 1
ATOM 1599 C CA . ILE A 1 204 ? -23.555 2.199 22.885 1.00 93.06 204 ILE A CA 1
ATOM 1600 C C . ILE A 1 204 ? -23.461 1.749 21.427 1.00 93.06 204 ILE A C 1
ATOM 1602 O O . ILE A 1 204 ? -22.504 2.068 20.721 1.00 93.06 204 ILE A O 1
ATOM 1606 N N . ALA A 1 205 ? -24.478 1.028 20.957 1.00 94.44 205 ALA A N 1
ATOM 1607 C CA . ALA A 1 205 ? -24.576 0.650 19.552 1.00 94.44 205 ALA A CA 1
ATOM 1608 C C . ALA A 1 205 ? -24.666 1.886 18.641 1.00 94.44 205 ALA A C 1
ATOM 1610 O O . ALA A 1 205 ? -25.305 2.878 18.985 1.00 94.44 205 ALA A O 1
ATOM 1611 N N . GLY A 1 206 ? -24.050 1.810 17.464 1.00 92.50 206 GLY A N 1
ATOM 1612 C CA . GLY A 1 206 ? -23.959 2.916 16.512 1.00 92.50 206 GLY A CA 1
ATOM 1613 C C . GLY A 1 206 ? -22.804 3.885 16.777 1.00 92.50 206 GLY A C 1
ATOM 1614 O O . GLY A 1 206 ? -22.656 4.864 16.050 1.00 92.50 206 GLY A O 1
ATOM 1615 N N . THR A 1 207 ? -21.985 3.625 17.801 1.00 93.94 207 THR A N 1
ATOM 1616 C CA . THR A 1 207 ? -20.803 4.432 18.138 1.00 93.94 207 THR A CA 1
ATOM 1617 C C . THR A 1 207 ? -19.505 3.681 17.839 1.00 93.94 207 THR A C 1
ATOM 1619 O O . THR A 1 207 ? -19.519 2.492 17.513 1.00 93.94 207 THR A O 1
ATOM 1622 N N . ARG A 1 208 ? -18.366 4.376 17.940 1.00 94.38 208 ARG A N 1
ATOM 1623 C CA . ARG A 1 208 ? -17.030 3.782 17.813 1.00 94.38 208 ARG A CA 1
ATOM 1624 C C . ARG A 1 208 ? -16.326 3.745 19.165 1.00 94.38 208 ARG A C 1
ATOM 1626 O O . ARG A 1 208 ? -16.378 4.716 19.924 1.00 94.38 208 ARG A O 1
ATOM 1633 N N . ILE A 1 209 ? -15.617 2.657 19.427 1.00 95.44 209 ILE A N 1
ATOM 1634 C CA . ILE A 1 209 ? -14.680 2.534 20.547 1.00 95.44 209 ILE A CA 1
ATOM 1635 C C . ILE A 1 209 ? -13.295 2.174 20.010 1.00 95.44 209 ILE A C 1
ATOM 1637 O O . ILE A 1 209 ? -13.172 1.587 18.935 1.00 95.44 209 ILE A O 1
ATOM 1641 N N . ASN A 1 210 ? -12.252 2.549 20.743 1.00 96.19 210 ASN A N 1
ATOM 1642 C CA . ASN A 1 210 ? -10.878 2.246 20.368 1.00 96.19 210 ASN A CA 1
ATOM 1643 C C . ASN A 1 210 ? -10.429 0.979 21.088 1.00 96.19 210 ASN A C 1
ATOM 1645 O O . ASN A 1 210 ? -10.422 0.926 22.319 1.00 96.19 210 ASN A O 1
ATOM 1649 N N . ILE A 1 211 ? -10.026 -0.022 20.315 1.00 97.25 211 ILE A N 1
ATOM 1650 C CA . ILE A 1 211 ? -9.510 -1.282 20.839 1.00 97.25 211 ILE A CA 1
ATOM 1651 C C . ILE A 1 211 ? -7.986 -1.269 20.729 1.00 97.25 211 ILE A C 1
ATOM 1653 O O . ILE A 1 211 ? -7.479 -1.239 19.607 1.00 97.25 211 ILE A O 1
ATOM 1657 N N . PRO A 1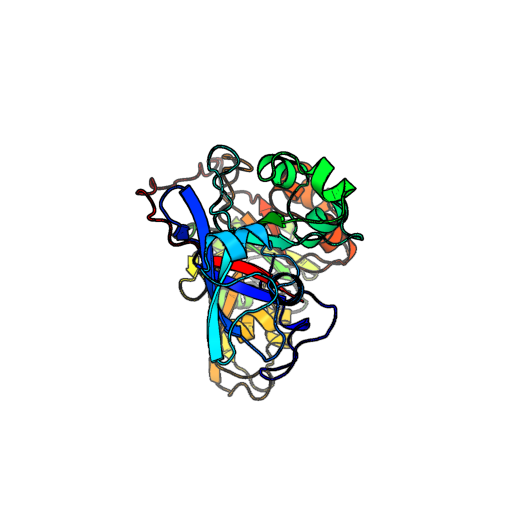 212 ? -7.242 -1.248 21.845 1.00 96.81 212 PRO A N 1
ATOM 1658 C CA . PRO A 1 212 ? -5.791 -1.309 21.804 1.00 96.81 212 PRO A CA 1
ATOM 1659 C C . PRO A 1 212 ? -5.311 -2.712 21.439 1.00 96.81 212 PRO A C 1
ATOM 1661 O O . PRO A 1 212 ? -5.837 -3.709 21.927 1.00 96.81 212 PRO A O 1
ATOM 1664 N N . PHE A 1 213 ? -4.294 -2.781 20.587 1.00 97.00 213 PHE A N 1
ATOM 1665 C CA . PHE A 1 213 ? -3.624 -4.025 20.231 1.00 97.00 213 PHE A CA 1
ATOM 1666 C C . PHE A 1 213 ? -2.169 -3.768 19.844 1.00 97.00 213 PHE A C 1
ATOM 1668 O O . PHE A 1 213 ? -1.788 -2.651 19.492 1.00 97.00 213 PHE A O 1
ATOM 1675 N N . ARG A 1 214 ? -1.334 -4.804 19.906 1.00 95.19 214 ARG A N 1
ATOM 1676 C CA . ARG A 1 214 ? 0.060 -4.717 19.468 1.00 95.19 214 ARG A CA 1
ATOM 1677 C C . ARG A 1 214 ? 0.124 -4.696 17.946 1.00 95.19 214 ARG A C 1
ATOM 1679 O O . ARG A 1 214 ? -0.522 -5.509 17.301 1.00 95.19 214 ARG A O 1
ATOM 1686 N N . CYS A 1 215 ? 0.931 -3.817 17.370 1.00 95.19 215 CYS A N 1
ATOM 1687 C CA . CYS A 1 215 ? 1.164 -3.811 15.934 1.00 95.19 215 CYS A CA 1
ATOM 1688 C C . CYS A 1 215 ? 2.442 -4.592 15.634 1.00 95.19 215 CYS A C 1
ATOM 1690 O O . CYS A 1 215 ? 3.520 -4.180 16.054 1.00 95.19 215 CYS A O 1
ATOM 1692 N N . ASP A 1 216 ? 2.346 -5.710 14.922 1.00 94.19 216 ASP A N 1
ATOM 1693 C CA . ASP A 1 216 ? 3.487 -6.557 14.585 1.00 94.19 216 ASP A CA 1
ATOM 1694 C C . ASP A 1 216 ? 3.876 -6.404 13.120 1.00 94.19 216 ASP A C 1
ATOM 1696 O O . ASP A 1 216 ? 3.078 -5.987 12.281 1.00 94.19 216 ASP A O 1
ATOM 1700 N N . CYS A 1 217 ? 5.118 -6.763 12.802 1.00 89.69 217 CYS A N 1
ATOM 1701 C CA . CYS A 1 217 ? 5.470 -7.007 11.417 1.00 89.69 217 CYS A CA 1
ATOM 1702 C C . CYS A 1 217 ? 5.198 -8.469 11.065 1.00 89.69 217 CYS A C 1
ATOM 1704 O O . CYS A 1 217 ? 5.850 -9.363 11.602 1.00 89.69 217 CYS A O 1
ATOM 1706 N N . LEU A 1 218 ? 4.244 -8.706 10.168 1.00 86.88 218 LEU A N 1
ATOM 1707 C CA . LEU A 1 218 ? 3.852 -10.046 9.745 1.00 86.88 218 LEU A CA 1
ATOM 1708 C C . LEU A 1 218 ? 4.805 -10.532 8.652 1.00 86.88 218 LEU A C 1
ATOM 1710 O O . LEU A 1 218 ? 4.700 -10.123 7.493 1.00 86.88 218 LEU A O 1
ATOM 1714 N N . ASP A 1 219 ? 5.761 -11.376 9.038 1.00 74.38 219 ASP A N 1
ATOM 1715 C CA . ASP A 1 219 ? 6.893 -11.783 8.203 1.00 74.38 219 ASP A CA 1
ATOM 1716 C C . ASP A 1 219 ? 6.502 -12.445 6.878 1.00 74.38 219 ASP A C 1
ATOM 1718 O O . ASP A 1 219 ? 7.245 -12.312 5.905 1.00 74.38 219 ASP A O 1
ATOM 1722 N N . GLU A 1 220 ? 5.346 -13.116 6.807 1.00 73.25 220 GLU A N 1
ATOM 1723 C CA . GLU A 1 220 ? 4.937 -13.866 5.612 1.00 73.25 220 GLU A CA 1
ATOM 1724 C C . GLU A 1 220 ? 4.687 -12.959 4.407 1.00 73.25 220 GLU A C 1
ATOM 1726 O O . GLU A 1 220 ? 4.868 -13.367 3.260 1.00 73.25 220 GLU A O 1
ATOM 1731 N N . VAL A 1 221 ? 4.247 -11.726 4.665 1.00 70.75 221 VAL A N 1
ATOM 1732 C CA . VAL A 1 221 ? 3.882 -10.751 3.627 1.00 70.75 221 VAL A CA 1
ATOM 1733 C C . VAL A 1 221 ? 4.497 -9.370 3.873 1.00 70.75 221 VAL A C 1
ATOM 1735 O O . VAL A 1 221 ? 4.224 -8.443 3.112 1.00 70.75 221 VAL A O 1
ATOM 1738 N N . LYS A 1 222 ? 5.318 -9.240 4.925 1.00 77.75 222 LYS A N 1
ATOM 1739 C CA . LYS A 1 222 ? 6.015 -8.024 5.363 1.00 77.75 222 LYS A CA 1
ATOM 1740 C C . LYS A 1 222 ? 5.095 -6.805 5.485 1.00 77.75 222 LYS A C 1
ATOM 1742 O O . LYS A 1 222 ? 5.429 -5.720 5.015 1.00 77.75 222 LYS A O 1
ATOM 1747 N N . VAL A 1 223 ? 3.941 -6.983 6.134 1.00 83.69 223 VAL A N 1
ATOM 1748 C CA . VAL A 1 223 ? 2.977 -5.902 6.419 1.00 83.69 223 VAL A CA 1
ATOM 1749 C C . VAL A 1 223 ? 2.761 -5.715 7.916 1.00 83.69 223 VAL A C 1
ATOM 1751 O O . VAL A 1 223 ? 2.864 -6.670 8.685 1.00 83.69 223 VAL A O 1
ATOM 1754 N N . LEU A 1 224 ? 2.444 -4.484 8.319 1.00 89.31 224 LEU A N 1
ATOM 1755 C CA . LEU A 1 224 ? 2.079 -4.168 9.695 1.00 89.31 224 LEU A CA 1
ATOM 1756 C C . LEU A 1 224 ? 0.649 -4.628 9.992 1.00 89.31 224 LEU A C 1
ATOM 1758 O O . LEU A 1 224 ? -0.302 -4.197 9.336 1.00 89.31 224 LEU A O 1
ATOM 1762 N N . GLY A 1 225 ? 0.496 -5.477 11.000 1.00 93.31 225 GLY A N 1
ATOM 1763 C CA . GLY A 1 225 ? -0.800 -5.980 11.431 1.00 93.31 225 GLY A CA 1
ATOM 1764 C C . GLY A 1 225 ? -0.708 -6.813 12.697 1.00 93.31 225 GLY A C 1
ATOM 1765 O O . GLY A 1 225 ? 0.362 -6.991 13.272 1.00 93.31 225 GLY A O 1
ATOM 1766 N N . HIS A 1 226 ? -1.843 -7.348 13.120 1.00 95.56 226 HIS A N 1
ATOM 1767 C CA . HIS A 1 226 ? -1.917 -8.302 14.217 1.00 95.56 226 HIS A CA 1
ATOM 1768 C C . HIS A 1 226 ? -2.887 -9.423 13.874 1.00 95.56 226 HIS A C 1
ATOM 1770 O O . HIS A 1 226 ? -3.885 -9.188 13.189 1.00 95.56 226 HIS A O 1
ATOM 1776 N N . LYS A 1 227 ? -2.581 -10.634 14.341 1.00 95.06 227 LYS A N 1
ATOM 1777 C CA . LYS A 1 227 ? -3.381 -11.837 14.102 1.00 95.06 227 LYS A CA 1
ATOM 1778 C C . LYS A 1 227 ? -4.209 -12.144 15.343 1.00 95.06 227 LYS A C 1
ATOM 1780 O O . LYS A 1 227 ? -3.658 -12.544 16.365 1.00 95.06 227 LYS A O 1
ATOM 1785 N N . PHE A 1 228 ? -5.523 -11.983 15.246 1.00 96.06 228 PHE A N 1
ATOM 1786 C CA . PHE A 1 228 ? -6.447 -12.398 16.295 1.00 96.06 228 PHE A CA 1
ATOM 1787 C C . PHE A 1 228 ? -6.944 -13.820 16.015 1.00 96.06 228 PHE A C 1
ATOM 1789 O O . PHE A 1 228 ? -7.486 -14.060 14.932 1.00 96.06 228 PHE A O 1
ATOM 1796 N N . PRO A 1 229 ? -6.790 -14.768 16.955 1.00 94.25 229 PRO A N 1
ATOM 1797 C CA . PRO A 1 229 ? -7.304 -16.115 16.769 1.00 94.25 229 PRO A CA 1
ATOM 1798 C C . PRO A 1 229 ? -8.834 -16.105 16.837 1.00 94.25 229 PRO A C 1
ATOM 1800 O O . PRO A 1 229 ? -9.427 -15.666 17.822 1.00 94.25 229 PRO A O 1
ATOM 1803 N N . TYR A 1 230 ? -9.481 -16.628 15.799 1.00 93.75 230 TYR A N 1
ATOM 1804 C CA . TYR A 1 230 ? -10.933 -16.731 15.717 1.00 93.75 230 TYR A CA 1
ATOM 1805 C C . TYR A 1 230 ? -11.369 -18.182 15.553 1.00 93.75 230 TYR A C 1
ATOM 1807 O O . TYR A 1 230 ? -11.009 -18.839 14.577 1.00 93.75 230 TYR A O 1
ATOM 1815 N N . LYS A 1 231 ? -12.187 -18.680 16.485 1.00 92.31 231 LYS A N 1
ATOM 1816 C CA . LYS A 1 231 ? -12.750 -20.029 16.398 1.00 92.31 231 LYS A CA 1
ATOM 1817 C C . LYS A 1 231 ? -13.986 -20.039 15.495 1.00 92.31 231 LYS A C 1
ATOM 1819 O O . LYS A 1 231 ? -15.008 -19.454 15.852 1.00 92.31 231 LYS A O 1
ATOM 1824 N N . VAL A 1 232 ? -13.886 -20.754 14.375 1.00 91.69 232 VAL A N 1
ATOM 1825 C CA . VAL A 1 232 ? -14.942 -20.877 13.362 1.00 91.69 232 VAL A CA 1
ATOM 1826 C C . VAL A 1 232 ? -16.170 -21.584 13.927 1.00 91.69 232 VAL A C 1
ATOM 1828 O O . VAL A 1 232 ? -16.074 -22.650 14.544 1.00 91.69 232 VAL A O 1
ATOM 1831 N N . LYS A 1 233 ? -17.332 -20.988 13.675 1.00 89.94 233 LYS A N 1
ATOM 1832 C CA . LYS A 1 233 ? -18.666 -21.482 14.005 1.00 89.94 233 LYS A CA 1
ATOM 1833 C C . LYS A 1 233 ? -19.367 -21.995 12.750 1.00 89.94 233 LYS A C 1
ATOM 1835 O O . LYS A 1 233 ? -19.042 -21.634 11.621 1.00 89.94 233 LYS A O 1
ATOM 1840 N N . LEU A 1 234 ? -20.380 -22.829 12.967 1.00 90.19 234 LEU A N 1
ATOM 1841 C CA . LEU A 1 234 ? -21.209 -23.346 11.886 1.00 90.19 234 LEU A CA 1
ATOM 1842 C C . LEU A 1 234 ? -21.864 -22.193 11.108 1.00 90.19 234 LEU A C 1
ATOM 1844 O O . LEU A 1 234 ? -22.611 -21.404 11.684 1.00 90.19 234 LEU A O 1
ATOM 1848 N N . GLY A 1 235 ? -21.616 -22.149 9.799 1.00 87.75 235 GLY A N 1
ATOM 1849 C CA . GLY A 1 235 ? -22.172 -21.137 8.897 1.00 87.75 235 GLY A CA 1
ATOM 1850 C C . GLY A 1 235 ? -21.311 -19.884 8.725 1.00 87.75 235 GLY A C 1
ATOM 1851 O O . GLY A 1 235 ? -21.708 -18.990 7.978 1.00 87.75 235 GLY A O 1
ATOM 1852 N N . ASP A 1 236 ? -20.141 -19.813 9.365 1.00 91.62 236 ASP A N 1
ATOM 1853 C CA . ASP A 1 236 ? -19.215 -18.709 9.139 1.00 91.62 236 ASP A CA 1
ATOM 1854 C C . ASP A 1 236 ? -18.693 -18.685 7.697 1.00 91.62 236 ASP A C 1
ATOM 1856 O O . ASP A 1 236 ? -18.381 -19.704 7.079 1.00 91.62 236 ASP A O 1
ATOM 1860 N N . THR A 1 237 ? -18.554 -17.467 7.184 1.00 91.88 237 THR A N 1
ATOM 1861 C CA . THR A 1 237 ? -17.860 -17.148 5.935 1.00 91.88 237 THR A CA 1
ATOM 1862 C C . THR A 1 237 ? -16.858 -16.039 6.221 1.00 91.88 237 THR A C 1
ATOM 1864 O O . THR A 1 237 ? -17.033 -15.280 7.178 1.00 91.88 237 THR A O 1
ATOM 1867 N N . TYR A 1 238 ? -15.830 -15.878 5.385 1.00 90.19 238 TYR A N 1
ATOM 1868 C CA . TYR A 1 238 ? -14.886 -14.769 5.559 1.00 90.19 238 TYR A CA 1
ATOM 1869 C C . TYR A 1 238 ? -15.573 -13.397 5.518 1.00 90.19 238 TYR A C 1
ATOM 1871 O O . TYR A 1 238 ? -15.207 -12.515 6.290 1.00 90.19 238 TYR A O 1
ATOM 1879 N N . GLY A 1 239 ? -16.600 -13.226 4.677 1.00 89.81 239 GLY A N 1
ATOM 1880 C CA . GLY A 1 239 ? -17.402 -12.001 4.641 1.00 89.81 239 GLY A CA 1
ATOM 1881 C C . GLY A 1 239 ? -18.122 -11.734 5.965 1.00 89.81 239 GLY A C 1
ATOM 1882 O O . GLY A 1 239 ? -17.997 -10.646 6.518 1.00 89.81 239 GLY A O 1
ATOM 1883 N N . LEU A 1 240 ? -18.801 -12.743 6.523 1.00 91.19 240 LEU A N 1
ATOM 1884 C CA . LEU A 1 240 ? -19.492 -12.611 7.810 1.00 91.19 240 LEU A CA 1
ATOM 1885 C C . LEU A 1 240 ? -18.518 -12.311 8.957 1.00 91.19 240 LEU A C 1
ATOM 1887 O O . LEU A 1 240 ? -18.801 -11.468 9.806 1.00 91.19 240 LEU A O 1
ATOM 1891 N N . ILE A 1 241 ? -17.360 -12.975 8.973 1.00 92.94 241 ILE A N 1
ATOM 1892 C CA . ILE A 1 241 ? -16.314 -12.719 9.965 1.00 92.94 241 ILE A CA 1
ATOM 1893 C C . ILE A 1 241 ? -15.815 -11.276 9.833 1.00 92.94 241 ILE A C 1
ATOM 1895 O O . ILE A 1 241 ? -15.785 -10.562 10.832 1.00 92.94 241 ILE A O 1
ATOM 1899 N N . ALA A 1 242 ? -15.492 -10.810 8.625 1.00 91.19 242 ALA A N 1
ATOM 1900 C CA . ALA A 1 242 ? -15.050 -9.434 8.400 1.00 91.19 242 ALA A CA 1
ATOM 1901 C C . ALA A 1 242 ? -16.081 -8.398 8.883 1.00 91.19 242 ALA A C 1
ATOM 1903 O O . ALA A 1 242 ? -15.719 -7.461 9.598 1.00 91.19 242 ALA A O 1
ATOM 1904 N N . SER A 1 243 ? -17.368 -8.618 8.593 1.00 91.19 243 SER A N 1
ATOM 1905 C CA . SER A 1 243 ? -18.453 -7.761 9.085 1.00 91.19 243 SER A CA 1
ATOM 1906 C C . SER A 1 243 ? -18.596 -7.798 10.609 1.00 91.19 243 SER A C 1
ATOM 1908 O O . SER A 1 243 ? -18.854 -6.765 11.222 1.00 91.19 243 SER A O 1
ATOM 1910 N N . ASN A 1 244 ? -18.378 -8.951 11.254 1.00 93.62 244 ASN A N 1
ATOM 1911 C CA . ASN A 1 244 ? -18.371 -9.043 12.719 1.00 93.62 244 ASN A CA 1
ATOM 1912 C C . ASN A 1 244 ? -17.232 -8.220 13.338 1.00 93.62 244 ASN A C 1
ATOM 1914 O O . ASN A 1 244 ? -17.419 -7.637 14.407 1.00 93.62 244 ASN A O 1
ATOM 1918 N N . TYR A 1 245 ? -16.082 -8.151 12.658 1.00 95.25 245 TYR A N 1
ATOM 1919 C CA . TYR A 1 245 ? -14.944 -7.285 12.990 1.00 95.25 245 TYR A CA 1
ATOM 1920 C C . TYR A 1 245 ? -15.144 -5.823 12.540 1.00 95.25 245 TYR A C 1
ATOM 1922 O O . TYR A 1 245 ? -14.196 -5.039 12.578 1.00 95.25 245 TYR A O 1
ATOM 1930 N N . SER A 1 246 ? -16.360 -5.433 12.144 1.00 94.94 246 SER A N 1
ATOM 1931 C CA . SER A 1 246 ? -16.720 -4.064 11.758 1.00 94.94 246 SER A CA 1
ATOM 1932 C C . SER A 1 246 ? -15.792 -3.475 10.690 1.00 94.94 246 SER A C 1
ATOM 1934 O O . SER A 1 246 ? -15.353 -2.330 10.804 1.00 94.94 246 SER A O 1
ATOM 1936 N N . ASP A 1 247 ? -15.465 -4.291 9.682 1.00 91.31 247 ASP A N 1
ATOM 1937 C CA . ASP A 1 247 ? -14.658 -3.936 8.507 1.00 91.31 247 ASP A CA 1
ATOM 1938 C C . ASP A 1 247 ? -13.210 -3.500 8.824 1.00 91.31 247 ASP A C 1
ATOM 1940 O O . ASP A 1 247 ? -12.517 -2.907 7.996 1.00 91.31 247 ASP A O 1
ATOM 1944 N N . LEU A 1 248 ? -12.700 -3.850 10.015 1.00 95.06 248 LEU A N 1
ATOM 1945 C CA . LEU A 1 248 ? -11.269 -3.756 10.361 1.00 95.06 248 LEU A CA 1
ATOM 1946 C C . LEU A 1 248 ? -10.391 -4.737 9.566 1.00 95.06 248 LEU A C 1
ATOM 1948 O O . LEU A 1 248 ? -9.166 -4.613 9.543 1.00 95.06 248 LEU A O 1
ATOM 1952 N N . THR A 1 249 ? -11.025 -5.711 8.920 1.00 91.69 249 THR A N 1
ATOM 1953 C CA . THR A 1 249 ? -10.442 -6.660 7.974 1.00 91.69 249 THR A CA 1
ATOM 1954 C C . THR A 1 249 ? -11.416 -6.853 6.809 1.00 91.69 249 THR A C 1
ATOM 1956 O O . THR A 1 249 ? -12.529 -6.331 6.834 1.00 91.69 249 THR A O 1
ATOM 1959 N N . ASN A 1 250 ? -11.029 -7.614 5.790 1.00 85.25 250 ASN A N 1
ATOM 1960 C CA . ASN A 1 250 ? -11.930 -7.987 4.702 1.00 85.25 250 ASN A CA 1
ATOM 1961 C C . ASN A 1 250 ? -11.732 -9.453 4.294 1.00 85.25 250 ASN A C 1
ATOM 1963 O O . ASN A 1 250 ? -10.762 -10.101 4.694 1.00 85.25 250 ASN A O 1
ATOM 1967 N N . ALA A 1 251 ? -12.664 -9.982 3.499 1.00 83.62 251 ALA A N 1
ATOM 1968 C CA . ALA A 1 251 ? -12.634 -11.384 3.094 1.00 83.62 251 ALA A CA 1
ATOM 1969 C C . ALA A 1 251 ? -11.350 -11.757 2.333 1.00 83.62 251 ALA A C 1
ATOM 1971 O O . ALA A 1 251 ? -10.783 -12.821 2.570 1.00 83.62 251 ALA A O 1
ATOM 1972 N N . GLU A 1 252 ? -10.849 -10.858 1.483 1.00 79.56 252 GLU A N 1
ATOM 1973 C CA . GLU A 1 252 ? -9.610 -11.059 0.730 1.00 79.56 252 GLU A CA 1
ATOM 1974 C C . GLU A 1 252 ? -8.389 -11.200 1.655 1.00 79.56 252 GLU A C 1
ATOM 1976 O O . GLU A 1 252 ? -7.579 -12.114 1.490 1.00 79.56 252 GLU A O 1
ATOM 1981 N N . TRP A 1 253 ? -8.272 -10.342 2.670 1.00 77.25 253 TRP A N 1
ATOM 1982 C CA . TRP A 1 253 ? -7.208 -10.404 3.673 1.00 77.25 253 TRP A CA 1
ATOM 1983 C C . TRP A 1 253 ? -7.292 -11.670 4.516 1.00 77.25 253 TRP A C 1
ATOM 1985 O O . TRP A 1 253 ? -6.268 -12.313 4.753 1.00 77.25 253 TRP A O 1
ATOM 1995 N N . LEU A 1 254 ? -8.498 -12.062 4.926 1.00 85.06 254 LEU A N 1
ATOM 1996 C CA . LEU A 1 254 ? -8.704 -13.310 5.652 1.00 85.06 254 LEU A CA 1
ATOM 1997 C C . LEU A 1 254 ? -8.277 -14.516 4.806 1.00 85.06 254 LEU A C 1
ATOM 1999 O O . LEU A 1 254 ? -7.512 -15.347 5.286 1.00 85.06 254 LEU A O 1
ATOM 2003 N N . MET A 1 255 ? -8.670 -14.577 3.534 1.00 84.75 255 MET A N 1
ATOM 2004 C CA . MET A 1 255 ? -8.230 -15.632 2.612 1.00 84.75 255 MET A CA 1
ATOM 2005 C C . MET A 1 255 ? -6.717 -15.637 2.390 1.00 84.75 255 MET A C 1
ATOM 2007 O O . MET A 1 255 ? -6.123 -16.693 2.209 1.00 84.75 255 MET A O 1
ATOM 2011 N N . LYS A 1 256 ? -6.071 -14.469 2.392 1.00 81.50 256 LYS A N 1
ATOM 2012 C CA . LYS A 1 256 ? -4.625 -14.359 2.173 1.00 81.50 256 LYS A CA 1
ATOM 2013 C C . LYS A 1 256 ? -3.805 -14.968 3.312 1.00 81.50 256 LYS A C 1
ATOM 2015 O O . LYS A 1 256 ? -2.746 -15.536 3.055 1.00 81.50 256 LYS A O 1
ATOM 2020 N N . PHE A 1 257 ? -4.274 -14.834 4.550 1.00 83.19 257 PHE A N 1
ATOM 2021 C CA . PHE A 1 257 ? -3.567 -15.323 5.738 1.00 83.19 257 PHE A CA 1
ATOM 2022 C C . PHE A 1 257 ? -4.015 -16.705 6.211 1.00 83.19 257 PHE A C 1
ATOM 2024 O O . PHE A 1 257 ? -3.345 -17.310 7.046 1.00 83.19 257 PHE A O 1
ATOM 2031 N N . ASN A 1 258 ? -5.105 -17.234 5.660 1.00 85.94 258 ASN A N 1
ATOM 2032 C CA . ASN A 1 258 ? -5.645 -18.533 6.032 1.00 85.94 258 ASN A CA 1
ATOM 2033 C C . ASN A 1 258 ? -5.568 -19.509 4.854 1.00 85.94 258 ASN A C 1
ATOM 2035 O O . ASN A 1 258 ? -5.709 -19.142 3.696 1.00 85.94 258 ASN A O 1
ATOM 2039 N N . ARG A 1 259 ? -5.344 -20.795 5.140 1.00 84.69 259 ARG A N 1
ATOM 2040 C CA . ARG A 1 259 ? -5.143 -21.824 4.098 1.00 84.69 259 ARG A CA 1
ATOM 2041 C C . ARG A 1 259 ? -6.447 -22.369 3.505 1.00 84.69 259 ARG A C 1
ATOM 2043 O O . ARG A 1 259 ? -6.396 -23.288 2.691 1.00 84.69 259 ARG A O 1
ATOM 2050 N N . TYR A 1 260 ? -7.598 -21.860 3.942 1.00 82.50 260 TYR A N 1
ATOM 2051 C CA . TYR A 1 260 ? -8.904 -22.406 3.582 1.00 82.50 260 TYR A CA 1
ATOM 2052 C C . TYR A 1 260 ? -9.548 -21.617 2.435 1.00 82.50 260 TYR A C 1
ATOM 2054 O O . TYR A 1 260 ? -9.463 -20.384 2.431 1.00 82.50 260 TYR A O 1
ATOM 2062 N N . PRO A 1 261 ? -10.212 -22.303 1.488 1.00 76.69 261 PRO A N 1
ATOM 2063 C CA . PRO A 1 261 ? -10.967 -21.654 0.421 1.00 76.69 261 PRO A CA 1
ATOM 2064 C C . PRO A 1 261 ? -12.151 -20.844 0.972 1.00 76.69 261 PRO A C 1
ATOM 2066 O O . PRO A 1 261 ? -12.571 -21.025 2.113 1.00 76.69 261 PRO A O 1
ATOM 2069 N N . GLU A 1 262 ? -12.703 -19.952 0.146 1.00 72.38 262 GLU A N 1
ATOM 2070 C CA . GLU A 1 262 ? -13.822 -19.069 0.517 1.00 72.38 262 GLU A CA 1
ATOM 2071 C C . GLU A 1 262 ? -15.082 -19.836 0.945 1.00 72.38 262 GLU A C 1
ATOM 2073 O O . GLU A 1 262 ? -15.811 -19.408 1.840 1.00 72.38 262 GLU A O 1
ATOM 2078 N N . THR A 1 263 ? -15.321 -20.992 0.324 1.00 75.56 263 THR A N 1
ATOM 2079 C CA . THR A 1 263 ? -16.433 -21.886 0.651 1.00 75.56 263 THR A CA 1
ATOM 2080 C C . THR A 1 263 ? -15.919 -23.126 1.373 1.00 75.56 263 THR A C 1
ATOM 2082 O O . THR A 1 263 ? -14.891 -23.689 1.006 1.00 75.56 263 THR A O 1
ATOM 2085 N N . GLY A 1 264 ? -16.646 -23.573 2.400 1.00 72.31 264 GLY A N 1
ATOM 2086 C CA . GLY A 1 264 ? -16.309 -24.806 3.116 1.00 72.31 264 GLY A CA 1
ATOM 2087 C C . GLY A 1 264 ? -15.168 -24.666 4.125 1.00 72.31 264 GLY A C 1
ATOM 2088 O O . GLY A 1 264 ? -14.394 -25.608 4.292 1.00 72.31 264 GLY A O 1
ATOM 2089 N N . ILE A 1 265 ? -15.068 -23.519 4.811 1.00 84.31 265 ILE A N 1
ATOM 2090 C CA . ILE A 1 265 ? -14.209 -23.384 5.996 1.00 84.31 265 ILE A CA 1
ATOM 2091 C C . ILE A 1 265 ? -14.638 -24.468 7.005 1.00 84.31 265 ILE A C 1
ATOM 2093 O O . ILE A 1 265 ? -15.817 -24.509 7.371 1.00 84.31 265 ILE A O 1
ATOM 2097 N N . PRO A 1 266 ? -13.741 -25.376 7.435 1.00 85.31 266 PRO A N 1
ATOM 2098 C CA . PRO A 1 266 ? -14.126 -26.439 8.356 1.00 85.31 266 PRO A CA 1
ATOM 2099 C C . PRO A 1 266 ? -14.595 -25.873 9.702 1.00 85.31 266 PRO A C 1
ATOM 2101 O O . PRO A 1 266 ? -14.051 -24.885 10.191 1.00 85.31 266 PRO A O 1
ATOM 2104 N N . ASN A 1 267 ? -15.578 -26.517 10.331 1.00 83.75 267 ASN A N 1
ATOM 2105 C CA . ASN A 1 267 ? -16.010 -26.137 11.679 1.00 83.75 267 ASN A CA 1
ATOM 2106 C C . ASN A 1 267 ? -14.887 -26.388 12.705 1.00 83.75 267 ASN A C 1
ATOM 2108 O O . ASN A 1 267 ? -14.059 -27.278 12.513 1.00 83.75 267 ASN A O 1
ATOM 2112 N N . ASP A 1 268 ? -14.888 -25.627 13.805 1.00 82.38 268 ASP A N 1
ATOM 2113 C CA . ASP A 1 268 ? -13.962 -25.766 14.943 1.00 82.38 268 ASP A CA 1
ATOM 2114 C C . ASP A 1 268 ? -12.469 -25.511 14.650 1.00 82.38 268 ASP A C 1
ATOM 2116 O O . ASP A 1 268 ? -11.636 -25.688 15.543 1.00 82.38 268 ASP A O 1
ATOM 2120 N N . VAL A 1 269 ? -12.109 -25.031 13.455 1.00 89.19 269 VAL A N 1
ATOM 2121 C CA . VAL A 1 269 ? -10.745 -24.545 13.184 1.00 89.19 269 VAL A CA 1
ATOM 2122 C C . VAL A 1 269 ? -10.547 -23.134 13.735 1.00 89.19 269 VAL A C 1
ATOM 2124 O O . VAL A 1 269 ? -11.501 -22.378 13.922 1.00 89.19 269 VAL A O 1
ATOM 2127 N N . SER A 1 270 ? -9.288 -22.773 13.987 1.00 92.50 270 SER A N 1
ATOM 2128 C CA . SER A 1 270 ? -8.908 -21.394 14.286 1.00 92.50 270 SER A CA 1
ATOM 2129 C C . SER A 1 270 ? -8.430 -20.709 13.011 1.00 92.50 270 SER A C 1
ATOM 2131 O O . SER A 1 270 ? -7.591 -21.260 12.297 1.00 92.50 270 SER A O 1
ATOM 2133 N N . LEU A 1 271 ? -8.958 -19.519 12.741 1.00 93.81 271 LEU A N 1
ATOM 2134 C CA . LEU A 1 271 ? -8.475 -18.613 11.704 1.00 93.81 271 LEU A CA 1
ATOM 2135 C C . LEU A 1 271 ? -7.628 -17.505 12.324 1.00 93.81 271 LEU A C 1
ATOM 2137 O O . LEU A 1 271 ? -7.886 -17.083 13.451 1.00 93.81 271 LEU A O 1
ATOM 2141 N N . ASP A 1 272 ? -6.676 -17.002 11.548 1.00 93.88 272 ASP A N 1
ATOM 2142 C CA . ASP A 1 272 ? -5.952 -15.771 11.838 1.00 93.88 272 ASP A CA 1
ATOM 2143 C C . ASP A 1 272 ? -6.736 -14.596 11.243 1.00 93.88 272 ASP A C 1
ATOM 2145 O O . ASP A 1 272 ? -6.700 -14.352 10.030 1.00 93.88 272 ASP A O 1
ATOM 2149 N N . VAL A 1 273 ? -7.469 -13.865 12.085 1.00 95.56 273 VAL A N 1
ATOM 2150 C CA . VAL A 1 273 ? -8.122 -12.617 11.684 1.00 95.56 273 VAL A CA 1
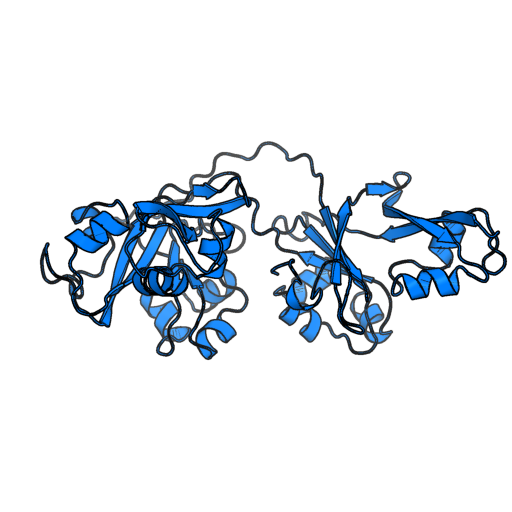ATOM 2151 C C . VAL A 1 273 ? -7.102 -11.494 11.738 1.00 95.56 273 VAL A C 1
ATOM 2153 O O . VAL A 1 273 ? -6.708 -11.050 12.816 1.00 95.56 273 VAL A O 1
ATOM 2156 N N . VAL A 1 274 ? -6.665 -11.038 10.566 1.00 92.50 274 VAL A N 1
ATOM 2157 C CA . VAL A 1 274 ? -5.639 -10.000 10.473 1.00 92.50 274 VAL A CA 1
ATOM 2158 C C . VAL A 1 274 ? -6.262 -8.617 10.409 1.00 92.50 274 VAL A C 1
ATOM 2160 O O . VAL A 1 274 ? -7.014 -8.313 9.482 1.00 92.50 274 VAL A O 1
ATOM 2163 N N . VAL A 1 275 ? -5.904 -7.774 11.376 1.00 95.56 275 VAL A N 1
ATOM 2164 C CA . VAL A 1 275 ? -6.211 -6.339 11.377 1.00 95.56 275 VAL A CA 1
ATOM 2165 C C . VAL A 1 275 ? -4.918 -5.585 11.119 1.00 95.56 275 VAL A C 1
ATOM 2167 O O . VAL A 1 275 ? -3.940 -5.743 11.852 1.00 95.56 275 VAL A O 1
ATOM 2170 N N . ASN A 1 276 ? -4.906 -4.772 10.066 1.00 90.81 276 ASN A N 1
ATOM 2171 C CA . ASN A 1 276 ? -3.737 -3.964 9.739 1.00 90.81 276 ASN A CA 1
ATOM 2172 C C . ASN A 1 276 ? -3.565 -2.818 10.739 1.00 90.81 276 ASN A C 1
ATOM 2174 O O . ASN A 1 276 ? -4.524 -2.359 11.362 1.00 90.81 276 ASN A O 1
ATOM 2178 N N . CYS A 1 277 ? -2.344 -2.314 10.845 1.00 93.81 277 CYS A N 1
ATOM 2179 C CA . CYS A 1 277 ? -2.005 -1.166 11.677 1.00 93.81 277 CYS A CA 1
ATOM 2180 C C . CYS A 1 277 ? -0.946 -0.298 10.996 1.00 93.81 277 CYS A C 1
ATOM 2182 O O . CYS A 1 277 ? -0.386 -0.654 9.961 1.00 93.81 277 CYS A O 1
ATOM 2184 N N . SER A 1 278 ? -0.679 0.862 11.589 1.00 91.00 278 SER A N 1
ATOM 2185 C CA . SER A 1 278 ? 0.408 1.748 11.187 1.00 91.00 278 SER A CA 1
ATOM 2186 C C . SER A 1 278 ? 1.234 2.120 12.411 1.00 91.00 278 SER A C 1
ATOM 2188 O O . SER A 1 278 ? 0.687 2.340 13.489 1.00 91.00 278 SER A O 1
ATOM 2190 N N . CYS A 1 279 ? 2.548 2.217 12.224 1.00 87.94 279 CYS A N 1
ATOM 2191 C CA . CYS A 1 279 ? 3.483 2.730 13.227 1.00 87.94 279 CYS A CA 1
ATOM 2192 C C . CYS A 1 279 ? 3.959 4.152 12.899 1.00 87.94 279 CYS A C 1
ATOM 2194 O O . CYS A 1 279 ? 4.945 4.626 13.460 1.00 87.94 279 CYS A O 1
ATOM 2196 N N . GLY A 1 280 ? 3.255 4.822 11.984 1.00 83.38 280 GLY A N 1
ATOM 2197 C CA . GLY A 1 280 ? 3.614 6.136 11.478 1.00 83.38 280 GLY A CA 1
ATOM 2198 C C . GLY A 1 280 ? 4.660 6.104 10.378 1.00 83.38 280 GLY A C 1
ATOM 2199 O O . GLY A 1 280 ? 5.132 5.056 9.944 1.00 83.38 280 GLY A O 1
ATOM 2200 N N . ASP A 1 281 ? 4.984 7.305 9.920 1.00 76.50 281 ASP A N 1
ATOM 2201 C CA . ASP A 1 281 ? 5.920 7.570 8.842 1.00 76.50 281 ASP A CA 1
ATOM 2202 C C . ASP A 1 281 ? 6.666 8.861 9.188 1.00 76.50 281 ASP A C 1
ATOM 2204 O O . ASP A 1 281 ? 6.088 9.952 9.221 1.00 76.50 281 ASP A O 1
ATOM 2208 N N . ARG A 1 282 ? 7.962 8.722 9.473 1.00 69.31 282 ARG A N 1
ATOM 2209 C CA . ARG A 1 282 ? 8.826 9.842 9.860 1.00 69.31 282 ARG A CA 1
ATOM 2210 C C . ARG A 1 282 ? 8.987 10.865 8.741 1.00 69.31 282 ARG A C 1
ATOM 2212 O O . ARG A 1 282 ? 9.187 12.036 9.049 1.00 69.31 282 ARG A O 1
ATOM 2219 N N . ALA A 1 283 ? 8.856 10.452 7.480 1.00 65.69 283 ALA A N 1
ATOM 2220 C CA . ALA A 1 283 ? 8.890 11.366 6.345 1.00 65.69 283 ALA A CA 1
ATOM 2221 C C . ALA A 1 283 ? 7.651 12.277 6.315 1.00 65.69 283 ALA A C 1
ATOM 2223 O O . ALA A 1 283 ? 7.709 13.400 5.810 1.00 65.69 283 ALA A O 1
ATOM 2224 N N . VAL A 1 284 ? 6.530 11.831 6.896 1.00 72.69 284 VAL A N 1
ATOM 2225 C CA . VAL A 1 284 ? 5.328 12.656 7.069 1.00 72.69 284 VAL A CA 1
ATOM 2226 C C . VAL A 1 284 ? 5.437 13.517 8.325 1.00 72.69 284 VAL A C 1
ATOM 2228 O O . VAL A 1 284 ? 5.200 14.730 8.264 1.00 72.69 284 VAL A O 1
ATOM 2231 N N . SER A 1 285 ? 5.749 12.903 9.471 1.00 72.25 285 SER A N 1
ATOM 2232 C CA . SER A 1 285 ? 5.933 13.610 10.739 1.00 72.25 285 SER A CA 1
ATOM 2233 C C . SER A 1 285 ? 6.576 12.734 11.815 1.00 72.25 285 SER A C 1
ATOM 2235 O O . SER A 1 285 ? 6.147 11.611 12.062 1.00 72.25 285 SER A O 1
ATOM 2237 N N . GLU A 1 286 ? 7.521 13.301 12.563 1.00 74.62 286 GLU A N 1
ATOM 2238 C CA . GLU A 1 286 ? 8.123 12.645 13.732 1.00 74.62 286 GLU A CA 1
ATOM 2239 C C . GLU A 1 286 ? 7.246 12.696 15.001 1.00 74.62 286 GLU A C 1
ATOM 2241 O O . GLU A 1 286 ? 7.581 12.073 16.008 1.00 74.62 286 GLU A O 1
ATOM 2246 N N . TYR A 1 287 ? 6.128 13.433 14.982 1.00 77.56 287 TYR A N 1
ATOM 2247 C CA . TYR A 1 287 ? 5.296 13.663 16.171 1.00 77.56 287 TYR A CA 1
ATOM 2248 C C . TYR A 1 287 ? 4.253 12.574 16.432 1.00 77.56 287 TYR A C 1
ATOM 2250 O O . TYR A 1 287 ? 3.762 12.457 17.555 1.00 77.56 287 TYR A O 1
ATOM 2258 N N . TYR A 1 288 ? 3.884 11.799 15.412 1.00 81.81 288 TYR A N 1
ATOM 2259 C CA . TYR A 1 288 ? 2.810 10.815 15.509 1.00 81.81 288 TYR A CA 1
ATOM 2260 C C . TYR A 1 288 ? 3.394 9.400 15.504 1.00 81.81 288 TYR A C 1
ATOM 2262 O O . TYR A 1 288 ? 3.893 8.939 14.484 1.00 81.81 288 TYR A O 1
ATOM 2270 N N . GLY A 1 289 ? 3.324 8.721 16.654 1.00 82.56 289 GLY A N 1
ATOM 2271 C CA . GLY A 1 289 ? 3.799 7.340 16.840 1.00 82.56 289 GLY A CA 1
ATOM 2272 C C . GLY A 1 289 ? 2.710 6.333 17.229 1.00 82.56 289 GLY A C 1
ATOM 2273 O O . GLY A 1 289 ? 3.003 5.155 17.392 1.00 82.56 289 GLY A O 1
ATOM 2274 N N . LEU A 1 290 ? 1.463 6.784 17.386 1.00 90.44 290 LEU A N 1
ATOM 2275 C CA . LEU A 1 290 ? 0.297 5.951 17.681 1.00 90.44 290 LEU A CA 1
ATOM 2276 C C . LEU A 1 290 ? -0.763 6.203 16.613 1.00 90.44 290 LEU A C 1
ATOM 2278 O O . LEU A 1 290 ? -1.122 7.357 16.375 1.00 90.44 290 LEU A O 1
ATOM 2282 N N . PHE A 1 291 ? -1.280 5.141 16.000 1.00 95.38 291 PHE A N 1
ATOM 2283 C CA . PHE A 1 291 ? -2.287 5.240 14.947 1.00 95.38 291 PHE A CA 1
ATOM 2284 C C . PHE A 1 291 ? -3.515 4.398 15.251 1.00 95.38 291 PHE A C 1
ATOM 2286 O O . PHE A 1 291 ? -3.438 3.336 15.872 1.00 95.38 291 PHE A O 1
ATOM 2293 N N . ILE A 1 292 ? -4.646 4.901 14.771 1.00 97.38 292 ILE A N 1
ATOM 2294 C CA . ILE A 1 292 ? -5.935 4.237 14.772 1.00 97.38 292 ILE A CA 1
ATOM 2295 C C . ILE A 1 292 ? -6.195 3.697 13.361 1.00 97.38 292 ILE A C 1
ATOM 2297 O O . ILE A 1 292 ? -6.246 4.466 12.399 1.00 97.38 292 ILE A O 1
ATOM 2301 N N . THR A 1 293 ? -6.394 2.389 13.246 1.00 97.50 293 THR A N 1
ATOM 2302 C CA . THR A 1 293 ? -6.952 1.726 12.065 1.00 97.50 293 THR A CA 1
ATOM 2303 C C . THR A 1 293 ? -8.437 2.044 11.995 1.00 97.50 293 THR A C 1
ATOM 2305 O O . THR A 1 293 ? -9.211 1.637 12.864 1.00 97.50 293 THR A O 1
ATOM 2308 N N . TYR A 1 294 ? -8.827 2.806 10.979 1.00 97.25 294 TYR A N 1
ATOM 2309 C CA . TYR A 1 294 ? -10.145 3.411 10.869 1.00 97.25 294 TYR A CA 1
ATOM 2310 C C . TYR A 1 294 ? -10.854 2.933 9.593 1.00 97.25 294 TYR A C 1
ATOM 2312 O O . TYR A 1 294 ? -10.532 3.409 8.499 1.00 97.25 294 TYR A O 1
ATOM 2320 N N . PRO A 1 295 ? -11.806 1.989 9.706 1.00 95.75 295 PRO A N 1
ATOM 2321 C CA . PRO A 1 295 ? -12.702 1.636 8.611 1.00 95.75 295 PRO A CA 1
ATOM 2322 C C . PRO A 1 295 ? -13.624 2.815 8.313 1.00 95.75 295 PRO A C 1
ATOM 2324 O O . PRO A 1 295 ? -14.363 3.256 9.195 1.00 95.75 295 PRO A O 1
ATOM 2327 N N . VAL A 1 296 ? -13.545 3.335 7.096 1.00 93.00 296 VAL A N 1
ATOM 2328 C CA . VAL A 1 296 ? -14.352 4.446 6.592 1.00 93.00 296 VAL A CA 1
ATOM 2329 C C . VAL A 1 296 ? -15.785 3.978 6.372 1.00 93.00 296 VAL A C 1
ATOM 2331 O O . VAL A 1 296 ? -16.009 2.869 5.889 1.00 93.00 296 VAL A O 1
ATOM 2334 N N . ARG A 1 297 ? -16.746 4.830 6.721 1.00 91.12 297 ARG A N 1
ATOM 2335 C CA . ARG A 1 297 ? -18.177 4.617 6.501 1.00 91.12 297 ARG A CA 1
ATOM 2336 C C . ARG A 1 297 ? -18.768 5.769 5.689 1.00 91.12 297 ARG A C 1
ATOM 2338 O O . ARG A 1 297 ? -18.144 6.814 5.544 1.00 91.12 297 ARG A O 1
ATOM 2345 N N . ALA A 1 298 ? -19.974 5.581 5.160 1.00 90.06 298 ALA A N 1
ATOM 2346 C CA . ALA A 1 298 ? -20.634 6.543 4.270 1.00 90.06 298 ALA A CA 1
ATOM 2347 C C . ALA A 1 298 ? -20.899 7.918 4.914 1.00 90.06 298 ALA A C 1
ATOM 2349 O O . ALA A 1 298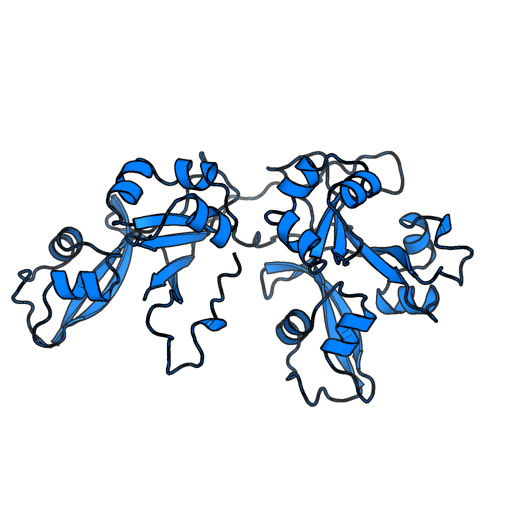 ? -21.038 8.915 4.212 1.00 90.06 298 ALA A O 1
ATOM 2350 N N . GLU A 1 299 ? -20.991 7.975 6.241 1.00 91.00 299 GLU A N 1
ATOM 2351 C CA . GLU A 1 299 ? -21.152 9.211 7.007 1.00 91.00 299 GLU A CA 1
ATOM 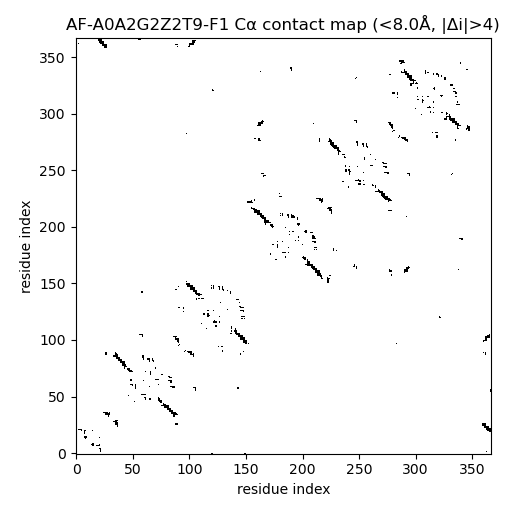2352 C C . GLU A 1 299 ? -19.843 9.987 7.237 1.00 91.00 299 GLU A C 1
ATOM 2354 O O . GLU A 1 299 ? -19.880 11.148 7.661 1.00 91.00 299 GLU A O 1
ATOM 2359 N N . ASP A 1 300 ? -18.690 9.366 6.986 1.00 95.12 300 ASP A N 1
ATOM 2360 C CA . ASP A 1 300 ? -17.387 9.955 7.266 1.00 95.12 300 ASP A CA 1
ATOM 2361 C C . ASP A 1 300 ? -16.970 10.920 6.146 1.00 95.12 300 ASP A C 1
ATOM 2363 O O . ASP A 1 300 ? -17.155 10.666 4.960 1.00 95.12 300 ASP A O 1
ATOM 2367 N N . ASN A 1 301 ? -16.355 12.041 6.519 1.00 95.19 301 ASN A N 1
ATOM 2368 C CA . ASN A 1 301 ? -15.714 12.957 5.581 1.00 95.19 301 ASN A CA 1
ATOM 2369 C C . ASN A 1 301 ? -14.394 13.456 6.167 1.00 95.19 301 ASN A C 1
ATOM 2371 O O . ASN A 1 301 ? -14.106 13.274 7.351 1.00 95.19 301 ASN A O 1
ATOM 2375 N N . LEU A 1 302 ? -13.566 14.081 5.333 1.00 93.94 302 LEU A N 1
ATOM 2376 C CA . LEU A 1 302 ? -12.205 14.412 5.741 1.00 93.94 302 LEU A CA 1
ATOM 2377 C C . LEU A 1 302 ? -12.185 15.376 6.928 1.00 93.94 302 LEU A C 1
ATOM 2379 O O . LEU A 1 302 ? -11.395 15.194 7.855 1.00 93.94 302 LEU A O 1
ATOM 2383 N N . THR A 1 303 ? -13.086 16.356 6.922 1.00 96.31 303 THR A N 1
ATOM 2384 C CA . THR A 1 303 ? -13.219 17.339 7.993 1.00 96.31 303 THR A CA 1
ATOM 2385 C C . THR A 1 303 ? -13.653 16.676 9.300 1.00 96.31 303 THR A C 1
ATOM 2387 O O . THR A 1 303 ? -13.031 16.916 10.333 1.00 96.31 303 THR A O 1
ATOM 2390 N N . SER A 1 304 ? -14.671 15.805 9.286 1.00 94.81 30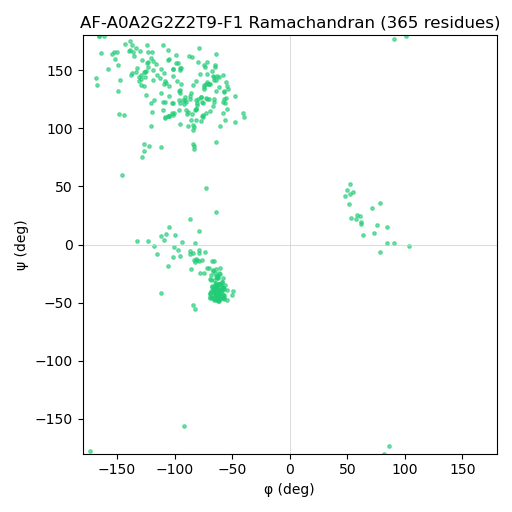4 SER A N 1
ATOM 2391 C CA . SER A 1 304 ? -15.145 15.118 10.497 1.00 94.81 304 SER A CA 1
ATOM 2392 C C . SER A 1 304 ? -14.089 14.172 11.074 1.00 94.81 304 SER A C 1
ATOM 2394 O O . SER A 1 304 ? -13.868 14.169 12.287 1.00 94.81 304 SER A O 1
ATOM 2396 N N . VAL A 1 305 ? -13.371 13.440 10.218 1.00 95.50 305 VAL A N 1
ATOM 2397 C CA . VAL A 1 305 ? -12.272 12.550 10.620 1.00 95.50 305 VAL A CA 1
ATOM 2398 C C . VAL A 1 305 ? -11.098 13.343 11.203 1.00 95.50 305 VAL A C 1
ATOM 2400 O O . VAL A 1 305 ? -10.584 12.989 12.267 1.00 95.50 305 VAL A O 1
ATOM 2403 N N . ALA A 1 306 ? -10.688 14.436 10.554 1.00 94.50 306 ALA A N 1
ATOM 2404 C CA . ALA A 1 306 ? -9.600 15.292 11.028 1.00 94.50 306 ALA A CA 1
ATOM 2405 C C . ALA A 1 306 ? -9.937 15.955 12.374 1.00 94.50 306 ALA A C 1
ATOM 2407 O O . ALA A 1 306 ? -9.102 15.970 13.282 1.00 94.50 306 ALA A O 1
ATOM 2408 N N . LEU A 1 307 ? -11.178 16.429 12.539 1.00 93.19 307 LEU A N 1
ATOM 2409 C CA . LEU A 1 307 ? -11.680 16.980 13.800 1.00 93.19 307 LEU A CA 1
ATOM 2410 C C . LEU A 1 307 ? -11.688 15.931 14.916 1.00 93.19 307 LEU A C 1
ATOM 2412 O O . LEU A 1 307 ? -11.205 16.211 16.013 1.00 93.19 307 LEU A O 1
ATOM 2416 N N . ALA A 1 308 ? -12.176 14.718 14.640 1.00 89.25 308 ALA A N 1
ATOM 2417 C CA . ALA A 1 308 ? -12.207 13.630 15.618 1.00 89.25 308 ALA A CA 1
ATOM 2418 C C . ALA A 1 308 ? -10.797 13.206 16.069 1.00 89.25 308 ALA A C 1
ATOM 2420 O O . ALA A 1 308 ? -10.576 12.941 17.252 1.00 89.25 308 ALA A O 1
ATOM 2421 N N . ALA A 1 309 ? -9.829 13.189 15.148 1.00 90.56 309 ALA A N 1
ATOM 2422 C CA . ALA A 1 309 ? -8.420 12.924 15.447 1.00 90.56 309 ALA A CA 1
ATOM 2423 C C . ALA A 1 309 ? -7.680 14.142 16.037 1.00 90.56 309 ALA A C 1
ATOM 2425 O O . ALA A 1 309 ? -6.584 13.999 16.583 1.00 90.56 309 ALA A O 1
ATOM 2426 N N . ASN A 1 310 ? -8.272 15.339 15.953 1.00 91.69 310 ASN A N 1
ATOM 2427 C CA . ASN A 1 310 ? -7.657 16.618 16.304 1.00 91.69 310 ASN A CA 1
ATOM 2428 C C . ASN A 1 310 ? -6.301 16.827 15.607 1.00 91.69 310 ASN A C 1
ATOM 2430 O O . ASN A 1 310 ? -5.278 17.117 16.237 1.00 91.69 310 ASN A O 1
ATOM 2434 N N . VAL A 1 311 ? -6.307 16.660 14.290 1.00 90.88 311 VAL A N 1
ATOM 2435 C CA . VAL A 1 311 ? -5.179 16.955 13.400 1.00 90.88 311 VAL A CA 1
ATOM 2436 C C . VAL A 1 311 ? -5.684 17.741 12.193 1.00 90.88 311 VAL A C 1
ATOM 2438 O O . VAL A 1 311 ? -6.890 17.871 11.993 1.00 90.88 311 VAL A O 1
ATOM 2441 N N . SER A 1 312 ? -4.783 18.297 11.383 1.00 92.75 312 SER A N 1
ATOM 2442 C CA . SER A 1 312 ? -5.203 18.939 10.136 1.00 92.75 312 SER A CA 1
ATOM 2443 C C . SER A 1 312 ? -5.607 17.896 9.090 1.00 92.75 312 SER A C 1
ATOM 2445 O O . SER A 1 312 ? -5.086 16.780 9.061 1.00 92.75 312 SER A O 1
ATOM 2447 N N . GLU A 1 313 ? -6.492 18.280 8.172 1.00 92.50 313 GLU A N 1
ATOM 2448 C CA . GLU A 1 313 ? -6.843 17.450 7.012 1.00 92.50 313 GLU A CA 1
ATOM 2449 C C . GLU A 1 313 ? -5.614 17.067 6.176 1.00 92.50 313 GLU A C 1
ATOM 2451 O O . GLU A 1 313 ? -5.524 15.960 5.653 1.00 92.50 313 GLU A O 1
ATOM 2456 N N . ASP A 1 314 ? -4.637 17.972 6.083 1.00 86.25 314 ASP A N 1
ATOM 2457 C CA . ASP A 1 314 ? -3.366 17.729 5.404 1.00 86.25 314 ASP A CA 1
ATOM 2458 C C . ASP A 1 314 ? -2.566 16.582 6.050 1.00 86.25 314 ASP A C 1
ATOM 2460 O O . ASP A 1 314 ? -2.023 15.736 5.342 1.00 86.25 314 ASP A O 1
ATOM 2464 N N . VAL A 1 315 ? -2.551 16.482 7.385 1.00 84.75 315 VAL A N 1
ATOM 2465 C CA . VAL A 1 315 ? -1.931 15.340 8.079 1.00 84.75 315 VAL A CA 1
ATOM 2466 C C . VAL A 1 315 ? -2.640 14.037 7.704 1.00 84.75 315 VAL A C 1
ATOM 2468 O O . VAL A 1 315 ? -1.970 13.050 7.394 1.00 84.75 315 VAL A O 1
ATOM 2471 N N . ILE A 1 316 ? -3.978 14.031 7.663 1.00 88.56 316 ILE A N 1
ATOM 2472 C CA . ILE A 1 316 ? -4.745 12.848 7.242 1.00 88.56 316 ILE A CA 1
ATOM 2473 C C . ILE A 1 316 ? -4.395 12.456 5.801 1.00 88.56 316 ILE A C 1
ATOM 2475 O O . ILE A 1 316 ? -4.098 11.285 5.560 1.00 88.56 316 ILE A O 1
ATOM 2479 N N . ARG A 1 317 ? -4.363 13.413 4.861 1.00 84.19 317 ARG A N 1
ATOM 2480 C CA . ARG A 1 317 ? -4.010 13.165 3.449 1.00 84.19 317 ARG A CA 1
ATOM 2481 C C . ARG A 1 317 ? -2.598 12.616 3.283 1.00 84.19 317 ARG A C 1
ATOM 2483 O O . ARG A 1 317 ? -2.398 11.678 2.515 1.00 84.19 317 ARG A O 1
ATOM 2490 N N . ARG A 1 318 ? -1.618 13.161 4.008 1.00 78.69 318 ARG A N 1
ATOM 2491 C CA . ARG A 1 318 ? -0.220 12.719 3.899 1.00 78.69 318 ARG A CA 1
ATOM 2492 C C . ARG A 1 318 ? -0.010 11.293 4.408 1.00 78.69 318 ARG A C 1
ATOM 2494 O O . ARG A 1 318 ? 0.711 10.531 3.765 1.00 78.69 318 ARG A O 1
ATOM 2501 N N . TYR A 1 319 ? -0.681 10.909 5.496 1.00 80.06 319 TYR A N 1
ATOM 2502 C CA . TYR A 1 319 ? -0.663 9.524 5.982 1.00 80.06 319 TYR A CA 1
ATOM 2503 C C . TYR A 1 319 ? -1.500 8.565 5.132 1.00 80.06 319 TYR A C 1
ATOM 2505 O O . TYR A 1 319 ? -1.221 7.368 5.102 1.00 80.06 319 TYR A O 1
ATOM 2513 N N . ASN A 1 320 ? -2.500 9.079 4.415 1.00 80.75 320 ASN A N 1
ATOM 2514 C CA . ASN A 1 320 ? -3.445 8.278 3.645 1.00 80.75 320 ASN A CA 1
ATOM 2515 C C . ASN A 1 320 ? -3.552 8.772 2.195 1.00 80.75 320 ASN A C 1
ATOM 2517 O O . ASN A 1 320 ? -4.554 9.387 1.823 1.00 80.75 320 ASN A O 1
ATOM 2521 N N . PRO A 1 321 ? -2.559 8.485 1.337 1.00 74.56 321 PRO A N 1
ATOM 2522 C CA . PRO A 1 321 ? -2.657 8.821 -0.080 1.00 74.56 321 PRO A CA 1
ATOM 2523 C C . PRO A 1 321 ? -3.896 8.174 -0.724 1.00 74.56 321 PRO A C 1
ATOM 2525 O O . PRO A 1 321 ? -4.092 6.958 -0.615 1.00 74.56 321 PRO A O 1
ATOM 2528 N N . GLY A 1 322 ? -4.741 8.991 -1.361 1.00 74.06 322 GLY A N 1
ATOM 2529 C CA . GLY A 1 322 ? -6.035 8.575 -1.922 1.00 74.06 322 GLY A CA 1
ATOM 2530 C C . GLY A 1 322 ? -7.202 8.557 -0.923 1.00 74.06 322 GLY A C 1
ATOM 2531 O O . GLY A 1 322 ? -8.233 7.951 -1.209 1.00 74.06 322 GLY A O 1
ATOM 2532 N N . VAL A 1 323 ? -7.056 9.182 0.254 1.00 77.62 323 VAL A N 1
ATOM 2533 C CA . VAL A 1 323 ? -8.112 9.235 1.285 1.00 77.62 323 VAL A CA 1
ATOM 2534 C C . VAL A 1 323 ? -9.412 9.859 0.797 1.00 77.62 323 VAL A C 1
ATOM 2536 O O . VAL A 1 323 ? -10.467 9.345 1.152 1.00 77.62 323 VAL A O 1
ATOM 2539 N N . ASP A 1 324 ? -9.347 10.895 -0.045 1.00 79.06 324 ASP A N 1
ATOM 2540 C CA . ASP A 1 324 ? -10.541 11.584 -0.543 1.00 79.06 324 ASP A CA 1
ATOM 2541 C C . ASP A 1 324 ? -11.472 10.585 -1.265 1.00 79.06 324 ASP A C 1
ATOM 2543 O O . ASP A 1 324 ? -12.634 10.456 -0.901 1.00 79.06 324 ASP A O 1
ATOM 2547 N N . SER A 1 325 ? -10.937 9.727 -2.144 1.00 78.00 325 SER A N 1
ATOM 2548 C CA . SER A 1 325 ? -11.736 8.696 -2.828 1.00 78.00 325 SER A CA 1
ATOM 2549 C C . SER A 1 325 ? -12.315 7.629 -1.891 1.00 78.00 325 SER A C 1
ATOM 2551 O O . SER A 1 325 ? -13.405 7.121 -2.141 1.00 78.00 325 SER A O 1
ATOM 2553 N N . LYS A 1 326 ? -11.604 7.258 -0.817 1.00 78.12 326 LYS A N 1
ATOM 2554 C CA . LYS A 1 326 ? -12.117 6.290 0.173 1.00 78.12 326 LYS A CA 1
ATOM 2555 C C . LYS A 1 326 ? -13.282 6.871 0.970 1.00 78.12 326 LYS A C 1
ATOM 2557 O O . LYS A 1 326 ? -14.251 6.162 1.227 1.00 78.12 326 LYS A O 1
ATOM 2562 N N . LEU A 1 327 ? -13.177 8.148 1.337 1.00 84.25 327 LEU A N 1
ATOM 2563 C CA . LEU A 1 327 ? -14.231 8.894 2.022 1.00 84.25 327 LEU A CA 1
ATOM 2564 C C . LEU A 1 327 ? -15.443 9.104 1.110 1.00 84.25 327 LEU A C 1
ATOM 2566 O O . LEU A 1 327 ? -16.555 8.833 1.541 1.00 84.25 327 LEU A O 1
ATOM 2570 N N . ASP A 1 328 ? -15.232 9.457 -0.160 1.00 79.81 328 ASP A N 1
ATOM 2571 C CA . ASP A 1 328 ? -16.317 9.635 -1.136 1.00 79.81 328 ASP A CA 1
ATOM 2572 C C . ASP A 1 328 ? -17.121 8.344 -1.366 1.00 79.81 328 ASP A C 1
ATOM 2574 O O . ASP A 1 328 ? -18.343 8.374 -1.500 1.00 79.81 328 ASP A O 1
ATOM 2578 N N . ILE A 1 329 ? -16.439 7.193 -1.410 1.00 78.25 329 ILE A N 1
ATOM 2579 C CA . ILE A 1 329 ? -17.081 5.876 -1.553 1.00 78.25 329 ILE A CA 1
ATOM 2580 C C . ILE A 1 329 ? -17.691 5.407 -0.221 1.00 78.25 329 ILE A C 1
ATOM 2582 O O . ILE A 1 329 ? -18.607 4.583 -0.218 1.00 78.25 329 ILE A O 1
ATOM 2586 N N . GLY A 1 330 ? -17.187 5.902 0.911 1.00 83.31 330 GLY A N 1
ATOM 2587 C CA . GLY A 1 330 ? -17.596 5.455 2.238 1.00 83.31 330 GLY A CA 1
ATOM 2588 C C . GLY A 1 330 ? -17.100 4.049 2.582 1.00 83.31 330 GLY A C 1
ATOM 2589 O O . GLY A 1 330 ? -17.807 3.311 3.265 1.00 83.31 330 GLY A O 1
ATOM 2590 N N . ASN A 1 331 ? -15.936 3.643 2.060 1.00 81.81 331 ASN A N 1
ATOM 2591 C CA . ASN A 1 331 ? -15.392 2.294 2.239 1.00 81.81 331 ASN A CA 1
ATOM 2592 C C . ASN A 1 331 ? -13.852 2.281 2.248 1.00 81.81 331 ASN A C 1
ATOM 2594 O O . ASN A 1 331 ? -13.181 3.110 1.630 1.00 81.81 331 ASN A O 1
ATOM 2598 N N . GLY A 1 332 ? -13.283 1.268 2.899 1.00 84.94 332 GLY A N 1
ATOM 2599 C CA . GLY A 1 332 ? -11.851 1.023 3.016 1.00 84.94 332 GLY A CA 1
ATOM 2600 C C . GLY A 1 332 ? -11.287 1.457 4.365 1.00 84.94 332 GLY A C 1
ATOM 2601 O O . GLY A 1 332 ? -11.990 1.964 5.228 1.00 84.94 332 GLY A O 1
ATOM 2602 N N . ILE A 1 333 ? -9.985 1.246 4.555 1.00 88.56 333 ILE A N 1
ATOM 2603 C CA . ILE A 1 333 ? -9.285 1.576 5.803 1.00 88.56 333 ILE A CA 1
ATOM 2604 C C . ILE A 1 333 ? -8.361 2.773 5.582 1.00 88.56 333 ILE A C 1
ATOM 2606 O O . ILE A 1 333 ? -7.651 2.846 4.567 1.00 88.56 333 ILE A O 1
ATOM 2610 N N . ILE A 1 334 ? -8.348 3.681 6.555 1.00 92.69 334 ILE A N 1
ATOM 2611 C CA . ILE A 1 334 ? -7.365 4.757 6.707 1.00 92.69 334 ILE A CA 1
ATOM 2612 C C . ILE A 1 334 ? -6.701 4.664 8.087 1.00 92.69 334 ILE A C 1
ATOM 2614 O O . ILE A 1 334 ? -7.260 4.089 9.019 1.00 92.69 334 ILE A O 1
ATOM 2618 N N . TYR A 1 335 ? -5.502 5.218 8.220 1.00 95.00 335 TYR A N 1
ATOM 2619 C CA . TYR A 1 335 ? -4.753 5.297 9.469 1.00 95.00 335 TYR A CA 1
ATOM 2620 C C . TYR A 1 335 ? -4.711 6.743 9.940 1.00 95.00 335 TYR A C 1
ATOM 2622 O O . TYR A 1 335 ? -4.130 7.606 9.280 1.00 95.00 335 TYR A O 1
ATOM 2630 N N . ILE A 1 336 ? -5.318 7.015 11.087 1.00 95.12 336 ILE A N 1
ATOM 2631 C CA . ILE A 1 336 ? -5.389 8.368 11.647 1.00 95.12 336 ILE A CA 1
ATOM 2632 C C . ILE A 1 336 ? -4.565 8.440 12.936 1.00 95.12 336 ILE A C 1
ATOM 2634 O O . ILE A 1 336 ? -4.542 7.459 13.680 1.00 95.12 336 ILE A O 1
ATOM 2638 N N . PRO A 1 337 ? -3.873 9.553 13.232 1.00 93.44 337 PRO A N 1
ATOM 2639 C CA . PRO A 1 337 ? -3.147 9.683 14.489 1.00 93.44 337 PRO A CA 1
ATOM 2640 C C . PRO A 1 337 ? -4.056 9.490 15.711 1.00 93.44 337 PRO A C 1
ATOM 2642 O O . PRO A 1 337 ? -5.137 10.072 15.799 1.00 93.44 337 PRO A O 1
ATOM 2645 N N . GLY A 1 338 ? -3.609 8.659 16.651 1.00 88.00 338 GLY A N 1
ATOM 2646 C CA . GLY A 1 338 ? -4.290 8.374 17.910 1.00 88.00 338 GLY A CA 1
ATOM 2647 C C . GLY A 1 338 ? -3.729 9.177 19.083 1.00 88.00 338 GLY A C 1
ATOM 2648 O O . GLY A 1 338 ? -2.618 9.706 19.035 1.00 88.00 338 GLY A O 1
ATOM 2649 N N . ARG A 1 339 ? -4.497 9.244 20.175 1.00 81.81 339 ARG A N 1
ATOM 2650 C CA . ARG A 1 339 ? -4.081 9.877 21.435 1.00 81.81 339 ARG A CA 1
ATOM 2651 C C . ARG A 1 339 ? -3.743 8.814 22.482 1.00 81.81 339 ARG A C 1
ATOM 2653 O O . ARG A 1 339 ? -4.470 7.836 22.626 1.00 81.81 339 ARG A O 1
ATOM 2660 N N . GLY A 1 340 ? -2.638 9.017 23.200 1.00 66.94 340 GLY A N 1
ATOM 2661 C CA . GLY A 1 340 ? -2.232 8.176 24.329 1.00 66.94 340 GLY A CA 1
ATOM 2662 C C . GLY A 1 340 ? -2.991 8.499 25.622 1.00 66.94 340 GLY A C 1
ATOM 2663 O O . GLY A 1 340 ? -3.664 9.523 25.723 1.00 66.94 340 GLY A O 1
ATOM 2664 N N . THR A 1 341 ? -2.843 7.642 26.633 1.00 53.09 341 THR A N 1
ATOM 2665 C CA . THR A 1 341 ? -3.526 7.742 27.938 1.00 53.09 341 THR A CA 1
ATOM 2666 C C . THR A 1 341 ? -2.902 8.762 28.907 1.00 53.09 341 THR A C 1
ATOM 2668 O O . THR A 1 341 ? -3.466 9.012 29.969 1.00 53.09 341 THR A O 1
ATOM 2671 N N . SER A 1 342 ? -1.772 9.401 28.564 1.00 42.62 342 SER A N 1
ATOM 2672 C CA . SER A 1 342 ? -1.195 10.546 29.298 1.00 42.62 342 SER A CA 1
ATOM 2673 C C . SER A 1 342 ? -0.141 11.309 28.467 1.00 42.62 342 SER A C 1
ATOM 2675 O O . SER A 1 342 ? 0.326 10.815 27.446 1.00 42.62 342 SER A O 1
ATOM 2677 N N . VAL A 1 343 ? 0.205 12.527 28.910 1.00 33.53 343 VAL A N 1
ATOM 2678 C CA . VAL A 1 343 ? 0.974 13.629 28.268 1.00 33.53 343 VAL A CA 1
ATOM 2679 C C . VAL A 1 343 ? 2.452 13.318 27.937 1.00 33.53 343 VAL A C 1
ATOM 2681 O O . VAL A 1 343 ? 3.285 14.214 27.864 1.00 33.53 343 VAL A O 1
ATOM 2684 N N . SER A 1 344 ? 2.811 12.063 27.694 1.00 34.06 344 SER A N 1
ATOM 2685 C CA . SER A 1 344 ? 3.978 11.769 26.871 1.00 34.06 344 SER A CA 1
ATOM 2686 C C . SER A 1 344 ? 3.442 11.550 25.472 1.00 34.06 344 SER A C 1
ATOM 2688 O O . SER A 1 344 ? 2.893 10.492 25.171 1.00 34.06 344 SER A O 1
ATOM 2690 N N . SER A 1 345 ? 3.608 12.538 24.594 1.00 36.44 345 SER A N 1
ATOM 2691 C CA . SER A 1 345 ? 3.833 12.221 23.187 1.00 36.44 345 SER A CA 1
ATOM 2692 C C . SER A 1 345 ? 4.781 11.021 23.178 1.00 36.44 345 SER A C 1
ATOM 2694 O O . SER A 1 345 ? 5.891 11.114 23.708 1.00 36.44 345 SER A O 1
ATOM 2696 N N . LEU A 1 346 ? 4.307 9.853 22.733 1.00 42.19 346 LEU A N 1
ATOM 2697 C CA . LEU A 1 346 ? 5.189 8.723 22.485 1.00 42.19 346 LEU A CA 1
ATOM 2698 C C . LEU A 1 346 ? 6.089 9.189 21.345 1.00 42.19 346 LEU A C 1
ATOM 2700 O O . LEU A 1 346 ? 5.747 9.070 20.170 1.00 42.19 346 LEU A O 1
ATOM 2704 N N . LEU A 1 347 ? 7.198 9.829 21.720 1.00 38.31 347 LEU A N 1
ATOM 2705 C CA . LEU A 1 347 ? 8.304 10.073 20.827 1.00 38.31 347 LEU A CA 1
ATOM 2706 C C . LEU A 1 347 ? 8.684 8.712 20.289 1.00 38.31 347 LEU A C 1
ATOM 2708 O O . LEU A 1 347 ? 8.880 7.749 21.031 1.00 38.31 347 LEU A O 1
ATOM 2712 N N . ILE A 1 348 ? 8.713 8.654 18.976 1.00 38.59 348 ILE A N 1
ATOM 2713 C CA . ILE A 1 348 ? 8.942 7.447 18.231 1.00 38.59 348 ILE A CA 1
ATOM 2714 C C . ILE A 1 348 ? 10.281 6.816 18.669 1.00 38.59 348 ILE A C 1
ATOM 2716 O O . ILE A 1 348 ? 11.358 7.304 18.314 1.00 38.59 348 ILE A O 1
ATOM 2720 N N . THR A 1 349 ? 10.237 5.708 19.409 1.00 37.31 349 THR A N 1
ATOM 2721 C CA . THR A 1 349 ? 11.423 4.935 19.795 1.00 37.31 349 THR A CA 1
ATOM 2722 C C . THR A 1 349 ? 11.800 3.964 18.676 1.00 37.31 349 THR A C 1
ATOM 2724 O O . THR A 1 349 ? 11.425 2.795 18.679 1.00 37.31 349 THR A O 1
ATOM 2727 N N . PHE A 1 350 ? 12.588 4.424 17.699 1.00 39.31 350 PHE A N 1
ATOM 2728 C CA . PHE A 1 350 ? 13.241 3.508 16.754 1.00 39.31 350 PHE A CA 1
ATOM 2729 C C . PHE A 1 350 ? 14.674 3.192 17.183 1.00 39.31 350 PHE A C 1
ATOM 2731 O O . PHE A 1 350 ? 15.482 4.082 17.451 1.00 39.31 350 PHE A O 1
ATOM 2738 N N . SER A 1 351 ? 15.005 1.904 17.171 1.00 30.80 351 SER A N 1
ATOM 2739 C CA . SER A 1 351 ? 16.382 1.416 17.111 1.00 30.80 351 SER A CA 1
ATOM 2740 C C . SER A 1 351 ? 16.960 1.723 15.721 1.00 30.80 351 SER A C 1
ATOM 2742 O O . SER A 1 351 ? 16.260 1.585 14.719 1.00 30.80 351 SER A O 1
ATOM 2744 N N . ARG A 1 352 ? 18.221 2.170 15.657 1.00 24.73 352 ARG A N 1
ATOM 2745 C CA . ARG A 1 352 ?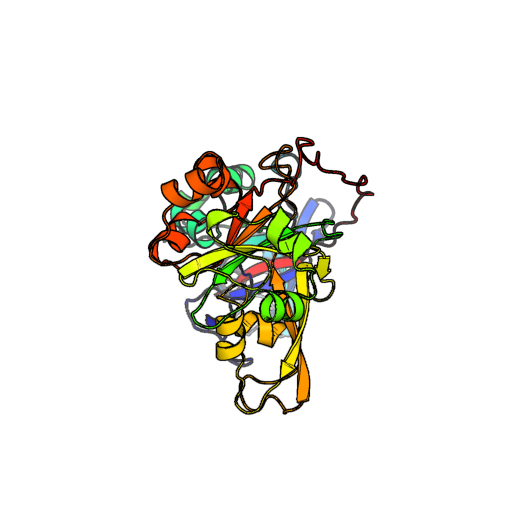 18.929 2.505 14.405 1.00 24.73 352 ARG A CA 1
ATOM 2746 C C . ARG A 1 352 ? 18.901 1.325 13.414 1.00 24.73 352 ARG A C 1
ATOM 2748 O O . ARG A 1 352 ? 19.194 0.211 13.849 1.00 24.73 352 ARG A O 1
ATOM 2755 N N . PRO A 1 353 ? 18.640 1.531 12.109 1.00 30.00 353 PRO A N 1
ATOM 2756 C CA . PRO A 1 353 ? 18.854 0.483 11.122 1.00 30.00 353 PRO A CA 1
ATOM 2757 C C . PRO A 1 353 ? 20.356 0.312 10.864 1.00 30.00 353 PRO A C 1
ATOM 2759 O O . PRO A 1 353 ? 21.080 1.288 10.667 1.00 30.00 353 PRO A O 1
ATOM 2762 N N . HIS A 1 354 ? 20.813 -0.939 10.855 1.00 25.97 354 HIS A N 1
ATOM 2763 C CA . HIS A 1 354 ? 22.033 -1.318 10.150 1.00 25.97 354 HIS A CA 1
ATOM 2764 C C . HIS A 1 354 ? 21.810 -1.177 8.636 1.00 25.97 354 HIS A C 1
ATOM 2766 O O . HIS A 1 354 ? 20.683 -1.321 8.163 1.00 25.97 354 HIS A O 1
ATOM 2772 N N . LEU A 1 355 ? 22.887 -0.866 7.905 1.00 25.95 355 LEU A N 1
ATOM 2773 C CA . LEU A 1 355 ? 22.913 -0.733 6.448 1.00 25.95 355 LEU A CA 1
ATOM 2774 C C . LEU A 1 355 ? 22.218 -1.926 5.768 1.00 25.95 355 LEU A C 1
ATOM 2776 O O . LEU A 1 355 ? 22.561 -3.074 6.041 1.00 25.95 355 LEU A O 1
ATOM 2780 N N . TRP A 1 356 ? 21.269 -1.638 4.878 1.00 31.23 356 TRP A N 1
ATOM 2781 C CA . TRP A 1 356 ? 20.593 -2.636 4.052 1.00 31.23 356 TRP A CA 1
ATOM 2782 C C . TRP A 1 356 ? 21.390 -2.897 2.772 1.00 31.23 356 TRP A C 1
ATOM 2784 O O . TRP A 1 356 ? 21.698 -1.962 2.032 1.00 31.23 356 TRP A O 1
ATOM 2794 N N . ASP A 1 357 ? 21.674 -4.171 2.499 1.00 24.55 357 ASP A N 1
ATOM 2795 C CA . ASP A 1 357 ? 22.062 -4.662 1.174 1.00 24.55 357 ASP A CA 1
ATOM 2796 C C . ASP A 1 357 ? 20.805 -4.716 0.290 1.00 24.55 357 ASP A C 1
ATOM 2798 O O . ASP A 1 357 ? 19.903 -5.532 0.499 1.00 24.55 357 ASP A O 1
ATOM 2802 N N . TYR A 1 358 ? 20.715 -3.824 -0.697 1.00 33.81 358 TYR A N 1
ATOM 2803 C CA . TYR A 1 358 ? 19.593 -3.783 -1.632 1.00 33.81 358 TYR A CA 1
ATOM 2804 C C . TYR A 1 358 ? 19.691 -4.925 -2.655 1.00 33.81 358 TYR A C 1
ATOM 2806 O O . TYR A 1 358 ? 20.517 -4.900 -3.565 1.00 33.81 358 TYR A O 1
ATOM 2814 N N . THR A 1 359 ? 18.779 -5.894 -2.571 1.00 30.81 359 THR A N 1
ATOM 2815 C CA . THR A 1 359 ? 18.367 -6.721 -3.718 1.00 30.81 359 THR A CA 1
ATOM 2816 C C . THR A 1 359 ? 16.923 -6.364 -4.067 1.00 30.81 359 THR A C 1
ATOM 2818 O O . THR A 1 359 ? 15.969 -6.967 -3.586 1.00 30.81 359 THR A O 1
ATOM 2821 N N . GLY A 1 360 ? 16.757 -5.296 -4.851 1.00 36.94 360 GLY A N 1
ATOM 2822 C CA . GLY A 1 360 ? 15.448 -4.808 -5.283 1.00 36.94 360 GLY A CA 1
ATOM 2823 C C . GLY A 1 360 ? 14.866 -5.660 -6.412 1.00 36.94 360 GLY A C 1
ATOM 2824 O O . GLY A 1 360 ? 15.507 -5.869 -7.445 1.00 36.94 360 GLY A O 1
ATOM 2825 N N . TYR A 1 361 ? 13.634 -6.129 -6.228 1.00 36.28 361 TYR A N 1
ATOM 2826 C CA . TYR A 1 361 ? 12.776 -6.533 -7.341 1.00 36.28 361 TYR A CA 1
ATOM 2827 C C . TYR A 1 361 ? 12.205 -5.257 -7.984 1.00 36.28 361 TYR A C 1
ATOM 2829 O O . TYR A 1 361 ? 11.999 -4.268 -7.292 1.00 36.28 361 TYR A O 1
ATOM 2837 N N . VAL A 1 362 ? 11.982 -5.258 -9.293 1.00 42.22 362 VAL A N 1
ATOM 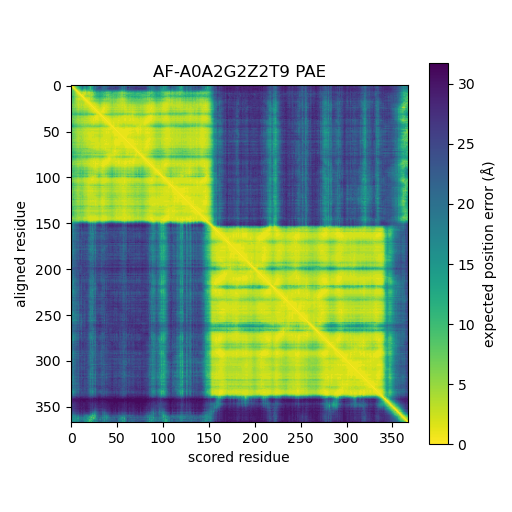2838 C CA . VAL A 1 362 ? 11.409 -4.184 -10.121 1.00 42.22 362 VAL A CA 1
ATOM 2839 C C . VAL A 1 362 ? 10.286 -4.801 -10.932 1.00 42.22 362 VAL A C 1
ATOM 2841 O O . VAL A 1 362 ? 10.345 -5.974 -11.280 1.00 42.22 362 VAL A O 1
ATOM 2844 N N . VAL A 1 363 ? 9.232 -4.041 -11.199 1.00 44.59 363 VAL A N 1
ATOM 2845 C CA . VAL A 1 363 ? 8.060 -4.535 -11.923 1.00 44.59 363 VAL A CA 1
ATOM 2846 C C . VAL A 1 363 ? 7.979 -3.847 -13.283 1.00 44.59 363 VAL A C 1
ATOM 2848 O O . VAL A 1 363 ? 8.065 -2.629 -13.375 1.00 44.59 363 VAL A O 1
ATOM 2851 N N . VAL A 1 364 ? 7.819 -4.604 -14.360 1.00 46.62 364 VAL A N 1
ATOM 2852 C CA . VAL A 1 364 ? 7.579 -4.053 -15.698 1.00 46.62 364 VAL A CA 1
ATOM 2853 C C . VAL A 1 364 ? 6.089 -4.020 -15.986 1.00 46.62 364 VAL A C 1
ATOM 2855 O O . VAL A 1 364 ? 5.443 -5.049 -15.839 1.00 46.62 364 VAL A O 1
ATOM 2858 N N . ALA A 1 365 ? 5.564 -2.903 -16.490 1.00 40.59 365 ALA A N 1
ATOM 2859 C CA . ALA A 1 365 ? 4.237 -2.874 -17.100 1.00 40.59 365 ALA A CA 1
ATOM 2860 C C . ALA A 1 365 ? 4.306 -3.304 -18.586 1.00 40.59 365 ALA A C 1
ATOM 2862 O O . ALA A 1 365 ? 4.653 -2.477 -19.428 1.00 40.59 365 ALA A O 1
ATOM 2863 N N . VAL A 1 366 ? 3.989 -4.563 -18.910 1.00 40.94 366 VAL A N 1
ATOM 2864 C CA . VAL A 1 366 ? 3.972 -5.115 -20.289 1.00 40.94 366 VAL A CA 1
ATOM 2865 C C . VAL A 1 366 ? 2.536 -5.202 -20.819 1.00 40.94 366 VAL A C 1
ATOM 2867 O O . VAL A 1 366 ? 1.602 -5.311 -20.021 1.00 40.94 366 VAL A O 1
ATOM 2870 N N . VAL A 1 367 ? 2.356 -5.099 -22.139 1.00 39.34 367 VAL A N 1
ATOM 2871 C CA . VAL A 1 367 ? 1.073 -5.234 -22.859 1.00 39.34 367 VAL A CA 1
ATOM 2872 C C . VAL A 1 367 ? 0.983 -6.584 -23.544 1.00 39.34 367 VAL A C 1
ATOM 2874 O O . VAL A 1 367 ? 1.995 -6.964 -24.170 1.00 39.34 367 VAL A O 1
#

InterPro domains:
  IPR018392 LysM domain [PF01476] (230-261)
  IPR018392 LysM domain [PS51782] (292-337)
  IPR036779 LysM domain superfamily [G3DSA:3.10.350.10] (291-338)
  IPR044812 LysM domain receptor kinase CERK1/LYK3-like [PTHR46204] (151-345)
  IPR057097 LYK3/RLK10-like, LysM domain [PF23577] (103-148)
  IPR057097 LYK3/RLK10-like, LysM domain [PF23577] (292-337)

Radius of gyration: 24.58 Å; Cα contacts (8 Å, |Δi|>4): 699; chains: 1; bounding box: 56×45×73 Å

Solvent-accessible surface area (backbone atoms only — not comparable to full-atom values): 20645 Å² total; per-residue (Å²): 93,82,74,74,52,56,89,44,38,84,48,100,90,46,68,48,85,89,41,68,38,63,49,78,44,63,58,37,73,47,92,85,75,48,47,20,35,75,44,84,40,77,40,53,85,89,43,24,38,67,53,51,19,53,70,51,54,44,49,34,47,49,69,53,36,51,72,61,34,95,57,53,58,80,62,50,64,68,84,38,73,44,43,44,51,35,60,45,62,75,70,50,66,92,80,43,79,71,33,57,26,23,28,38,37,44,45,44,72,86,50,45,64,68,59,52,19,64,74,44,68,39,57,58,70,60,42,46,71,70,24,83,68,47,67,62,33,49,74,64,23,38,51,71,44,51,45,67,30,54,43,69,62,66,39,89,60,52,34,86,48,23,29,36,48,38,53,34,57,85,90,59,35,38,67,60,51,20,60,62,59,74,43,53,58,71,56,29,58,61,62,25,62,59,88,43,37,85,49,90,63,41,52,45,56,85,36,64,41,28,41,60,42,56,24,32,40,40,76,94,78,22,39,45,21,36,71,33,78,39,75,40,52,89,87,64,38,47,58,59,51,17,54,74,53,39,48,51,34,43,38,69,60,34,46,72,67,32,97,52,60,83,70,81,59,64,67,75,40,75,42,47,47,51,35,60,44,50,59,62,47,66,92,78,38,67,75,48,38,36,20,25,29,34,45,42,39,74,89,46,42,64,67,60,53,17,60,74,52,70,50,54,54,65,58,46,42,67,68,24,76,67,45,67,61,30,32,76,71,18,41,57,76,44,57,39,60,49,80,72,89,56,96,59,73,55,66,65,86,74,81,84,80,74,88,78,84,86,82,41,55,29,31,33,56,43,99

Sequence (367 aa):
MDYSNRSNIPNQNSVIAGRRINIPFRCDCLNNEFLGHVFPYQVNTSDTYSLVASNYSDLTTVDMLRRFNRYPDNNIPNDVNVSVVVNCSCGDSAVSEDYGLFVTYPLRQEDNLTYVASTSNVSEGVIRRYNPGLDAKFSAGRGIIYIPGRVNSQCNKGCDLALASFYVWRGLNLTFISQMFSTTIPEIVSYSNKDNIPNQDSVIAGTRINIPFRCDCLDEVKVLGHKFPYKVKLGDTYGLIASNYSDLTNAEWLMKFNRYPETGIPNDVSLDVVVNCSCGDRAVSEYYGLFITYPVRAEDNLTSVALAANVSEDVIRRYNPGVDSKLDIGNGIIYIPGRGTSVSSLLITFSRPHLWDYTGYVVVAVV